Protein AF-A0A8E0S0Q8-F1 (afdb_monomer_lite)

Organism: NCBI:txid27845

InterPro domains:
  IPR013122 Polycystin cation channel, PKD1/PKD2 [PF08016] (197-332)
  IPR039031 Mucolipin [PTHR12127] (6-351)

Structure (mmCIF, N/CA/C/O backbone):
data_AF-A0A8E0S0Q8-F1
#
_entry.id   AF-A0A8E0S0Q8-F1
#
loop_
_atom_site.group_PDB
_atom_site.id
_atom_site.type_symbol
_atom_site.label_atom_id
_atom_site.label_alt_id
_atom_site.label_comp_id
_atom_site.label_asym_id
_atom_site.label_entity_id
_atom_site.label_seq_id
_atom_site.pdbx_PDB_ins_code
_atom_site.Cartn_x
_atom_site.Cartn_y
_atom_site.Cartn_z
_atom_site.occupancy
_atom_site.B_iso_or_equiv
_atom_site.auth_seq_id
_atom_site.auth_comp_id
_atom_site.auth_asym_id
_atom_site.auth_atom_id
_atom_site.pdbx_PDB_model_num
ATOM 1 N N . MET A 1 1 ? -55.741 -21.225 34.760 1.00 37.41 1 MET A N 1
ATOM 2 C CA . MET A 1 1 ? -55.574 -20.934 33.321 1.00 37.41 1 MET A CA 1
ATOM 3 C C . MET A 1 1 ? -55.221 -19.460 33.178 1.00 37.41 1 MET A C 1
ATOM 5 O O . MET A 1 1 ? -56.104 -18.636 33.014 1.00 37.41 1 MET A O 1
ATOM 9 N N . THR A 1 2 ? -53.952 -19.100 33.362 1.00 39.22 2 THR A N 1
ATOM 10 C CA . THR A 1 2 ? -53.468 -17.725 33.182 1.00 39.22 2 THR A CA 1
ATOM 11 C C . THR A 1 2 ? -52.839 -17.631 31.799 1.00 39.22 2 THR A C 1
ATOM 13 O O . THR A 1 2 ? -51.773 -18.195 31.550 1.00 39.22 2 THR A O 1
ATOM 16 N N . GLY A 1 3 ? -53.561 -16.993 30.876 1.00 48.19 3 GLY A N 1
ATOM 17 C CA . GLY A 1 3 ? -53.094 -16.715 29.524 1.00 48.19 3 GLY A CA 1
ATOM 18 C C . GLY A 1 3 ? -51.842 -15.847 29.573 1.00 48.19 3 GLY A C 1
ATOM 19 O O . GLY A 1 3 ? -51.886 -14.706 30.022 1.00 48.19 3 GLY A O 1
ATOM 20 N N . ARG A 1 4 ? -50.707 -16.411 29.153 1.00 45.53 4 ARG A N 1
ATOM 21 C CA . ARG A 1 4 ? -49.535 -15.625 28.769 1.00 45.53 4 ARG A CA 1
ATOM 22 C C . ARG A 1 4 ? -49.800 -15.105 27.367 1.00 45.53 4 ARG A C 1
ATOM 24 O O . ARG A 1 4 ? -49.575 -15.827 26.395 1.00 45.53 4 ARG A O 1
ATOM 31 N N . ASP A 1 5 ? -50.276 -13.870 27.285 1.00 49.22 5 ASP A N 1
ATOM 32 C CA . ASP A 1 5 ? -50.300 -13.132 26.031 1.00 49.22 5 ASP A CA 1
ATOM 33 C C . ASP A 1 5 ? -48.881 -13.096 25.464 1.00 49.22 5 ASP A C 1
ATOM 35 O O . ASP A 1 5 ? -47.908 -12.657 26.083 1.00 49.22 5 ASP A O 1
ATOM 39 N N . THR A 1 6 ? -48.757 -13.702 24.295 1.00 54.28 6 THR A N 1
ATOM 40 C CA . THR A 1 6 ? -47.506 -13.966 23.604 1.00 54.28 6 THR A CA 1
ATOM 41 C C . THR A 1 6 ? -47.128 -12.687 22.865 1.00 54.28 6 THR A C 1
ATOM 43 O O . THR A 1 6 ? -47.624 -12.413 21.777 1.00 54.28 6 THR A O 1
ATOM 46 N N . TYR A 1 7 ? -46.275 -11.853 23.466 1.00 60.34 7 TYR A N 1
ATOM 47 C CA . TYR A 1 7 ? -45.743 -10.656 22.806 1.00 60.34 7 TYR A CA 1
ATOM 48 C C . TYR A 1 7 ? -44.785 -11.065 21.670 1.00 60.34 7 TYR A C 1
ATOM 50 O O . TYR A 1 7 ? -43.570 -11.150 21.859 1.00 60.34 7 TYR A O 1
ATOM 58 N N . CYS A 1 8 ? -45.344 -11.346 20.492 1.00 64.38 8 CYS A N 1
ATOM 59 C CA . CYS A 1 8 ? -44.659 -11.889 19.313 1.00 64.38 8 CYS A CA 1
ATOM 60 C C . CYS A 1 8 ? -44.283 -10.822 18.266 1.00 64.38 8 CYS A C 1
ATOM 62 O O . CYS A 1 8 ? -44.292 -11.098 17.071 1.00 64.38 8 CYS A O 1
ATOM 64 N N . VAL A 1 9 ? -43.933 -9.597 18.671 1.00 66.62 9 VAL A N 1
ATOM 65 C CA . VAL A 1 9 ? -43.341 -8.635 17.724 1.00 66.62 9 VAL A CA 1
ATOM 66 C C . VAL A 1 9 ? -41.827 -8.838 17.709 1.00 66.62 9 VAL A C 1
ATOM 68 O O . VAL A 1 9 ? -41.123 -8.421 18.630 1.00 66.62 9 VAL A O 1
ATOM 71 N N . LEU A 1 10 ? -41.346 -9.540 16.680 1.00 73.50 10 LEU A N 1
ATOM 72 C CA . LEU A 1 10 ? -39.919 -9.765 16.416 1.00 73.50 10 LEU A CA 1
ATOM 73 C C . LEU A 1 10 ? -39.289 -8.552 15.721 1.00 73.50 10 LEU A C 1
ATOM 75 O O . LEU A 1 10 ? -38.258 -8.048 16.162 1.00 73.50 10 LEU A O 1
ATOM 79 N N . TYR A 1 11 ? -39.944 -8.057 14.673 1.00 83.00 11 TYR A N 1
ATOM 80 C CA . TYR A 1 11 ? -39.546 -6.858 13.951 1.00 83.00 11 TYR A CA 1
ATOM 81 C C . TYR A 1 11 ? -40.744 -6.234 13.227 1.00 83.00 11 TYR A C 1
ATOM 83 O O . TYR A 1 11 ? -41.759 -6.889 12.988 1.00 83.00 11 TYR A O 1
ATOM 91 N N . PHE A 1 12 ? -40.609 -4.970 12.849 1.00 87.12 12 PHE A N 1
ATOM 92 C CA . PHE A 1 12 ? -41.546 -4.229 12.016 1.00 87.12 12 PHE A CA 1
ATOM 93 C C . PHE A 1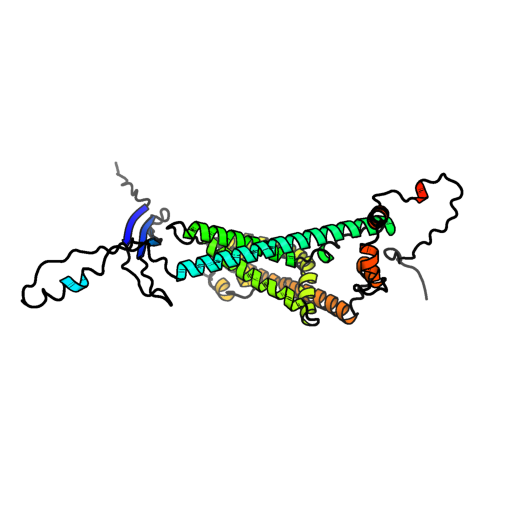 12 ? -40.771 -3.554 10.879 1.00 87.12 12 PHE A C 1
ATOM 95 O O . PHE A 1 12 ? -39.633 -3.119 11.067 1.00 87.12 12 PHE A O 1
ATOM 102 N N . GLN A 1 13 ? -41.345 -3.503 9.678 1.00 91.25 13 GLN A N 1
ATOM 103 C CA . GLN A 1 13 ? -40.721 -2.873 8.512 1.00 91.25 13 GLN A CA 1
ATOM 104 C C . GLN A 1 13 ? -41.733 -1.989 7.786 1.00 91.25 13 GLN A C 1
ATOM 106 O O . GLN A 1 13 ? -42.802 -2.461 7.411 1.00 91.25 13 GLN A O 1
ATOM 111 N N . ILE A 1 14 ? -41.368 -0.732 7.539 1.00 92.69 14 ILE A N 1
ATOM 112 C CA . ILE A 1 14 ? -42.093 0.170 6.638 1.00 92.69 14 ILE A CA 1
ATOM 113 C C . ILE A 1 14 ? -41.241 0.342 5.388 1.00 92.69 14 ILE A C 1
ATOM 115 O O . ILE A 1 14 ? -40.080 0.735 5.488 1.00 92.69 14 ILE A O 1
ATOM 119 N N . ARG A 1 15 ? -41.817 0.064 4.217 1.00 93.38 15 ARG A N 1
ATOM 120 C CA . ARG A 1 15 ? -41.186 0.308 2.915 1.00 93.38 15 ARG A CA 1
ATOM 121 C C . ARG A 1 15 ? -41.972 1.372 2.171 1.00 93.38 15 ARG A C 1
ATOM 123 O O . ARG A 1 15 ? -43.176 1.216 1.979 1.00 93.38 15 ARG A O 1
ATOM 130 N N . LEU A 1 16 ? -41.295 2.432 1.758 1.00 93.38 16 LEU A N 1
ATOM 131 C CA . LEU A 1 16 ? -41.878 3.532 0.998 1.00 93.38 16 LEU A CA 1
ATOM 132 C C . LEU A 1 16 ? -40.914 3.971 -0.103 1.00 93.38 16 LEU A C 1
ATOM 134 O O . LEU A 1 16 ? -39.704 3.999 0.096 1.00 93.38 16 LEU A O 1
ATOM 138 N N . VAL A 1 17 ? -41.456 4.279 -1.279 1.00 91.00 17 VAL A N 1
ATOM 139 C CA . VAL A 1 17 ? -40.676 4.723 -2.440 1.00 91.00 17 VAL A CA 1
ATOM 140 C C . VAL A 1 17 ? -40.942 6.206 -2.645 1.00 91.00 17 VAL A C 1
ATOM 142 O O . VAL A 1 17 ? -42.093 6.607 -2.811 1.00 91.00 17 VAL A O 1
ATOM 145 N N . LEU A 1 18 ? -39.886 7.014 -2.627 1.00 89.44 18 LEU A N 1
ATOM 146 C CA . LEU A 1 18 ? -39.949 8.453 -2.876 1.00 89.44 18 LEU A CA 1
ATOM 147 C C . LEU A 1 18 ? -39.237 8.763 -4.191 1.00 89.44 18 LEU A C 1
ATOM 149 O O . LEU A 1 18 ? -38.153 8.245 -4.451 1.00 89.44 18 LEU A O 1
ATOM 153 N N . LEU A 1 19 ? -39.833 9.621 -5.013 1.00 86.69 19 LEU A N 1
ATOM 154 C CA . LEU A 1 19 ? -39.203 10.146 -6.221 1.00 86.69 19 LEU A CA 1
ATOM 155 C C . LEU A 1 19 ? -38.847 11.615 -5.988 1.00 86.69 19 LEU A C 1
ATOM 157 O O . LEU A 1 19 ? -39.687 12.377 -5.506 1.00 86.69 19 LEU A O 1
ATOM 161 N N . SER A 1 20 ? -37.618 12.010 -6.309 1.00 84.50 20 SER A N 1
ATOM 162 C CA . SER A 1 20 ? -37.206 13.409 -6.237 1.00 84.50 20 SER A CA 1
ATOM 163 C C . SER A 1 20 ? -37.823 14.215 -7.377 1.00 84.50 20 SER A C 1
ATOM 165 O O . SER A 1 20 ? -38.097 13.691 -8.460 1.00 84.50 20 SER A O 1
ATOM 167 N N . SER A 1 21 ? -37.983 15.520 -7.159 1.00 81.06 21 SER A N 1
ATOM 168 C CA . SER A 1 21 ? -38.141 16.467 -8.261 1.00 81.06 21 SER A CA 1
ATOM 169 C C . SER A 1 21 ? -36.873 16.503 -9.121 1.00 81.06 21 SER A C 1
ATOM 171 O O . SER A 1 21 ? -35.816 16.027 -8.699 1.00 81.06 21 SER A O 1
ATOM 173 N N . VAL A 1 22 ? -36.983 17.086 -10.319 1.00 77.12 22 VAL A N 1
ATOM 174 C CA . VAL A 1 22 ? -35.825 17.354 -11.180 1.00 77.12 22 VAL A CA 1
ATOM 175 C C . VAL A 1 22 ? -34.849 18.243 -10.413 1.00 77.12 22 VAL A C 1
ATOM 177 O O . VAL A 1 22 ? -35.221 19.340 -9.992 1.00 77.12 22 VAL A O 1
ATOM 180 N N . VAL A 1 23 ? -33.626 17.761 -10.215 1.00 71.75 23 VAL A N 1
ATOM 181 C CA . VAL A 1 23 ? -32.531 18.543 -9.636 1.00 71.75 23 VAL A CA 1
ATOM 182 C C . VAL A 1 23 ? -31.672 19.026 -10.798 1.00 71.75 23 VAL A C 1
ATOM 184 O O . VAL A 1 23 ? -31.139 18.205 -11.537 1.00 71.75 23 VAL A O 1
ATOM 187 N N . THR A 1 24 ? -31.591 20.343 -11.001 1.00 59.69 24 THR A N 1
ATOM 188 C CA . THR A 1 24 ? -30.824 20.951 -12.104 1.00 59.69 24 THR A CA 1
ATOM 189 C C . THR A 1 24 ? -29.445 21.452 -11.690 1.00 59.69 24 THR A C 1
ATOM 191 O O . THR A 1 24 ? -28.649 21.747 -12.566 1.00 59.69 24 THR A O 1
ATOM 194 N N . ASP A 1 25 ? -29.142 21.520 -10.390 1.00 55.81 25 ASP A N 1
ATOM 195 C CA . ASP A 1 25 ? -27.961 22.228 -9.871 1.00 55.81 25 ASP A CA 1
ATOM 196 C C . ASP A 1 25 ? -26.986 21.281 -9.148 1.00 55.81 25 ASP A C 1
ATOM 198 O O . ASP A 1 25 ? -26.562 21.526 -8.017 1.00 55.81 25 ASP A O 1
ATOM 202 N N . LEU A 1 26 ? -26.639 20.159 -9.780 1.00 55.84 26 LEU A N 1
ATOM 203 C CA . LEU A 1 26 ? -25.566 19.285 -9.300 1.00 55.84 26 LEU A CA 1
ATOM 204 C C . LEU A 1 26 ? -24.248 19.692 -9.979 1.00 55.84 26 LEU A C 1
ATOM 206 O O . LEU A 1 26 ? -23.910 19.225 -11.061 1.00 55.84 26 LEU A O 1
ATOM 210 N N . GLU A 1 27 ? -23.505 20.574 -9.305 1.00 58.62 27 GLU A N 1
ATOM 211 C CA . GLU A 1 27 ? -22.161 21.053 -9.678 1.00 58.62 27 GLU A CA 1
ATOM 212 C C . GLU A 1 27 ? -22.093 21.885 -10.982 1.00 58.62 27 GLU A C 1
ATOM 214 O O . GLU A 1 27 ? -23.057 22.533 -11.375 1.00 58.62 27 GLU A O 1
ATOM 219 N N . TRP A 1 28 ? -20.906 21.972 -11.601 1.00 50.09 28 TRP A N 1
ATOM 220 C CA . TRP A 1 28 ? -20.516 22.956 -12.627 1.00 50.09 28 TRP A CA 1
ATOM 221 C C . TRP A 1 28 ? -21.353 22.943 -13.927 1.00 50.09 28 TRP A C 1
ATOM 223 O O . TRP A 1 28 ? -21.118 23.789 -14.790 1.00 50.09 28 TRP A O 1
ATOM 233 N N . PHE A 1 29 ? -22.319 22.029 -14.092 1.00 50.72 29 PHE A N 1
ATOM 234 C CA . PHE A 1 29 ? -23.191 21.957 -15.269 1.00 50.72 29 PHE A CA 1
ATOM 235 C C . PHE A 1 29 ? -24.628 21.554 -14.915 1.00 50.72 29 PHE A C 1
ATOM 237 O O . PHE A 1 29 ? -24.856 20.618 -14.156 1.00 50.72 29 PHE A O 1
ATOM 244 N N . ALA A 1 30 ? -25.594 22.233 -15.540 1.00 54.91 30 ALA A N 1
ATOM 245 C CA . ALA A 1 30 ? -27.018 22.052 -15.290 1.00 54.91 30 ALA A CA 1
ATOM 246 C C . ALA A 1 30 ? -27.608 20.853 -16.057 1.00 54.91 30 ALA A C 1
ATOM 248 O O . ALA A 1 30 ? -28.224 21.016 -17.114 1.00 54.91 30 ALA A O 1
ATOM 249 N N . GLU A 1 31 ? -27.400 19.635 -15.553 1.00 58.00 31 GLU A N 1
ATOM 250 C CA . GLU A 1 31 ? -28.057 18.425 -16.068 1.00 58.00 31 GLU A CA 1
ATOM 251 C C . GLU A 1 31 ? -29.247 18.032 -15.175 1.00 58.00 31 GLU A C 1
ATOM 253 O O . GLU A 1 31 ? -29.082 17.940 -13.961 1.00 58.00 31 GLU A O 1
ATOM 258 N N . PRO A 1 32 ? -30.449 17.780 -15.740 1.00 59.34 32 PRO A N 1
ATOM 259 C CA . PRO A 1 32 ? -31.595 17.336 -14.957 1.00 59.34 32 PRO A CA 1
ATOM 260 C C . PRO A 1 32 ? -31.416 15.875 -14.522 1.00 59.34 32 PRO A C 1
ATOM 262 O O . PRO A 1 32 ? -31.544 14.957 -15.338 1.00 59.34 32 PRO A O 1
ATOM 265 N N . GLU A 1 33 ? -31.171 15.655 -13.232 1.00 71.12 33 GLU A N 1
ATOM 266 C CA . GLU A 1 33 ? -31.149 14.322 -12.621 1.00 71.12 33 GLU A CA 1
ATOM 267 C C . GLU A 1 33 ? -32.386 14.107 -11.731 1.00 71.12 33 GLU A C 1
ATOM 269 O O . GLU A 1 33 ? -32.850 15.012 -11.031 1.00 71.12 33 GLU A O 1
ATOM 274 N N . CYS A 1 34 ? -32.940 12.892 -11.775 1.00 79.38 34 CYS A N 1
ATOM 275 C CA . CYS A 1 34 ? -34.030 12.451 -10.910 1.00 79.38 34 CYS A CA 1
ATOM 276 C C . CYS A 1 34 ? -33.558 11.250 -10.088 1.00 79.38 34 CYS A C 1
ATOM 278 O O . CYS A 1 34 ? -32.890 10.354 -10.605 1.00 79.38 34 CYS A O 1
ATOM 280 N N . PHE A 1 35 ? -33.940 11.200 -8.815 1.00 83.50 35 PHE A N 1
ATOM 281 C CA . PHE A 1 35 ? -33.576 10.125 -7.901 1.00 83.50 35 PHE A CA 1
ATOM 282 C C . PHE A 1 35 ? -34.814 9.388 -7.412 1.00 83.50 35 PHE A C 1
ATOM 284 O O . PHE A 1 35 ? -35.827 9.991 -7.059 1.00 83.50 35 PHE A O 1
ATOM 291 N N . ARG A 1 36 ? -34.715 8.065 -7.342 1.00 86.19 36 ARG A N 1
ATOM 292 C CA . ARG A 1 36 ? -35.666 7.203 -6.649 1.00 86.19 36 ARG A CA 1
ATOM 293 C C . ARG A 1 36 ? -35.024 6.719 -5.355 1.00 86.19 36 ARG A C 1
ATOM 295 O O . ARG A 1 36 ? -33.982 6.069 -5.398 1.00 86.19 36 ARG A O 1
ATOM 302 N N . PHE A 1 37 ? -35.659 7.009 -4.229 1.00 89.62 37 PHE A N 1
ATOM 303 C CA . PHE A 1 37 ? -35.270 6.539 -2.905 1.00 89.62 37 PHE A CA 1
ATOM 304 C C . PHE A 1 37 ? -36.191 5.401 -2.482 1.00 89.62 37 PHE A C 1
ATOM 306 O O . PHE A 1 37 ? -37.401 5.596 -2.354 1.00 89.62 37 PHE A O 1
ATOM 313 N N . ASP A 1 38 ? -35.625 4.227 -2.229 1.00 89.69 38 ASP A N 1
ATOM 314 C CA . ASP A 1 38 ? -36.357 3.111 -1.634 1.00 89.69 38 ASP A CA 1
ATOM 315 C C . ASP A 1 38 ? -36.103 3.142 -0.120 1.00 89.69 38 ASP A C 1
ATOM 317 O O . ASP A 1 38 ? -35.114 2.611 0.377 1.00 89.69 38 ASP A O 1
ATOM 321 N N . VAL A 1 39 ? -36.964 3.829 0.629 1.00 92.75 39 VAL A N 1
ATOM 322 C CA . VAL A 1 39 ? -36.816 4.005 2.077 1.00 92.75 39 VAL A CA 1
ATOM 323 C C . VAL A 1 39 ? -37.366 2.783 2.810 1.00 92.75 39 VAL A C 1
ATOM 325 O O . VAL A 1 39 ? -38.530 2.407 2.655 1.00 92.75 39 VAL A O 1
ATOM 328 N N . LEU A 1 40 ? -36.531 2.189 3.655 1.00 93.44 40 LEU A N 1
ATOM 329 C CA . LEU A 1 40 ? -36.855 1.093 4.555 1.00 93.44 40 LEU A CA 1
ATOM 330 C C . LEU A 1 40 ? -36.611 1.546 5.999 1.00 93.44 40 LEU A C 1
ATOM 332 O O . LEU A 1 40 ? -35.468 1.746 6.416 1.00 93.44 40 LEU A O 1
ATOM 336 N N . ILE A 1 41 ? -37.693 1.672 6.766 1.00 92.75 41 ILE A N 1
ATOM 337 C CA . ILE A 1 41 ? -37.652 1.867 8.218 1.00 92.75 41 ILE A CA 1
ATOM 338 C C . ILE A 1 41 ? -37.800 0.490 8.851 1.00 92.75 41 ILE A C 1
ATOM 340 O O . ILE A 1 41 ? -38.863 -0.128 8.758 1.00 92.75 41 ILE A O 1
ATOM 344 N N . HIS A 1 42 ? -36.738 -0.004 9.471 1.00 92.19 42 HIS A N 1
ATOM 345 C CA . HIS A 1 42 ? -36.717 -1.282 10.158 1.00 92.19 42 HIS A CA 1
ATOM 346 C C . HIS A 1 42 ? -36.691 -1.053 11.664 1.00 92.19 42 HIS A C 1
ATOM 348 O O . HIS A 1 42 ? -35.859 -0.318 12.184 1.00 92.19 42 HIS A O 1
ATOM 354 N N . MET A 1 43 ? -37.626 -1.671 12.373 1.00 90.00 43 MET A N 1
ATOM 355 C CA . MET A 1 43 ? -37.670 -1.643 13.824 1.00 90.00 43 MET A CA 1
ATOM 356 C C . MET A 1 43 ? -37.506 -3.064 14.341 1.00 90.00 43 MET A C 1
ATOM 358 O O . MET A 1 43 ? -38.372 -3.905 14.113 1.00 90.00 43 MET A O 1
ATOM 362 N N . GLU A 1 44 ? -36.397 -3.341 15.012 1.00 88.00 44 GLU A N 1
ATOM 363 C CA . GLU A 1 44 ? -36.053 -4.672 15.508 1.00 88.00 44 GLU A CA 1
ATOM 364 C C . GLU A 1 44 ? -35.955 -4.661 17.033 1.00 88.00 44 GLU A C 1
ATOM 366 O O . GLU A 1 44 ? -35.436 -3.723 17.647 1.00 88.00 44 GLU A O 1
ATOM 371 N N . ARG A 1 45 ? -36.458 -5.716 17.674 1.00 83.00 45 ARG A N 1
ATOM 372 C CA . ARG A 1 45 ? -36.339 -5.875 19.122 1.00 83.00 45 ARG A CA 1
ATOM 373 C C . ARG A 1 45 ? -34.952 -6.419 19.486 1.00 83.00 45 ARG A C 1
ATOM 375 O O . ARG A 1 45 ? -34.632 -7.572 19.203 1.00 83.00 45 ARG A O 1
ATOM 382 N N . LEU A 1 46 ? -34.142 -5.624 20.190 1.00 77.75 46 LEU A N 1
ATOM 383 C CA . LEU A 1 46 ? -32.801 -6.017 20.640 1.00 77.75 46 LEU A CA 1
ATOM 384 C C . LEU A 1 46 ? -32.888 -6.979 21.837 1.00 77.75 46 LEU A C 1
ATOM 386 O O . LEU A 1 46 ? -32.884 -6.557 22.996 1.00 77.75 46 LEU A O 1
ATOM 390 N N . LYS A 1 47 ? -32.927 -8.293 21.579 1.00 75.12 47 LYS A N 1
ATOM 391 C CA . LYS A 1 47 ? -33.046 -9.343 22.619 1.00 75.12 47 LYS A CA 1
ATOM 392 C C . LYS A 1 47 ? -34.313 -9.161 23.493 1.00 75.12 47 LYS A C 1
ATOM 394 O O . LYS A 1 47 ? -35.175 -8.327 23.234 1.00 75.12 47 LYS A O 1
ATOM 399 N N . GLN A 1 48 ? -34.447 -9.923 24.581 1.00 69.06 48 GLN A N 1
ATOM 400 C CA . GLN A 1 48 ? -35.538 -9.760 25.563 1.00 69.06 48 GLN A CA 1
ATOM 401 C C . GLN A 1 48 ? -35.399 -8.497 26.450 1.00 69.06 48 GLN A C 1
ATOM 403 O O . GLN A 1 48 ? -36.038 -8.410 27.491 1.00 69.06 48 GLN A O 1
ATOM 408 N N . SER A 1 49 ? -34.591 -7.505 26.055 1.00 74.50 49 SER A N 1
ATOM 409 C CA . SER A 1 49 ? -34.261 -6.331 26.884 1.00 74.50 49 SER A CA 1
ATOM 410 C C . SER A 1 49 ? -35.375 -5.279 26.983 1.00 74.50 49 SER A C 1
ATOM 412 O O . SER A 1 49 ? -35.285 -4.369 27.797 1.00 74.50 49 SER A O 1
ATOM 414 N N . GLY A 1 50 ? -36.406 -5.375 26.135 1.00 79.69 50 GLY A N 1
ATOM 415 C CA . GLY A 1 50 ? -37.447 -4.349 26.012 1.00 79.69 50 GLY A CA 1
ATOM 416 C C . GLY A 1 50 ? -37.038 -3.135 25.167 1.00 79.69 50 GLY A C 1
ATOM 417 O O . GLY A 1 50 ? -37.870 -2.267 24.932 1.00 79.69 50 GLY A O 1
ATOM 418 N N . LEU A 1 51 ? -35.798 -3.089 24.663 1.00 83.44 51 LEU A N 1
ATOM 419 C CA . LEU A 1 51 ? -35.313 -2.044 23.757 1.00 83.44 51 LEU A CA 1
ATOM 420 C C . LEU A 1 51 ? -35.669 -2.366 22.296 1.00 83.44 51 LEU A C 1
ATOM 422 O O . LEU A 1 51 ? -35.447 -3.483 21.819 1.00 83.44 51 LEU A O 1
ATOM 426 N N . MET A 1 52 ? -36.183 -1.367 21.576 1.00 86.31 52 MET A N 1
ATOM 427 C CA . MET A 1 52 ? -36.495 -1.435 20.145 1.00 86.31 52 MET A CA 1
ATOM 428 C C . MET A 1 52 ? -35.513 -0.546 19.378 1.00 86.31 52 MET A C 1
ATOM 430 O O . MET A 1 52 ? -35.490 0.667 19.579 1.00 86.31 52 MET A O 1
ATOM 434 N N . ALA A 1 53 ? -34.680 -1.145 18.528 1.00 88.38 53 ALA A N 1
ATOM 435 C CA . ALA A 1 53 ? -33.795 -0.412 17.631 1.00 88.38 53 ALA A CA 1
ATOM 436 C C . ALA A 1 53 ? -34.570 0.003 16.385 1.00 88.38 53 ALA A C 1
ATOM 438 O O . ALA A 1 53 ? -35.130 -0.850 15.703 1.00 88.38 53 ALA A O 1
ATOM 439 N N . ILE A 1 54 ? -34.584 1.300 16.086 1.00 91.94 54 ILE A N 1
ATOM 440 C CA . ILE A 1 54 ? -35.208 1.859 14.885 1.00 91.94 54 ILE A CA 1
ATOM 441 C C . ILE A 1 54 ? -34.083 2.297 13.950 1.00 91.94 54 ILE A C 1
ATOM 443 O O . ILE A 1 54 ? -33.309 3.191 14.290 1.00 91.94 54 ILE A O 1
ATOM 447 N N . THR A 1 55 ? -33.979 1.666 12.784 1.00 92.69 55 THR A N 1
ATOM 448 C CA . THR A 1 55 ? -33.009 1.999 11.738 1.00 92.69 55 THR A CA 1
ATOM 449 C C . THR A 1 55 ? -33.738 2.451 10.476 1.00 92.69 55 THR A C 1
ATOM 451 O O . THR A 1 55 ? -34.717 1.844 10.045 1.00 92.69 55 THR A O 1
ATOM 454 N N . LEU A 1 56 ? -33.276 3.550 9.878 1.00 94.44 56 LEU A N 1
ATOM 455 C CA . LEU A 1 56 ? -33.773 4.048 8.598 1.00 94.44 56 LEU A CA 1
ATOM 456 C C . LEU A 1 56 ? -32.671 3.871 7.560 1.00 94.44 56 LEU A C 1
ATOM 458 O O . LEU A 1 56 ? -31.565 4.378 7.727 1.00 94.44 56 LEU A O 1
ATOM 462 N N . THR A 1 57 ? -32.985 3.153 6.487 1.00 92.31 57 THR A N 1
ATOM 463 C CA . THR A 1 57 ? -32.102 2.970 5.332 1.00 92.31 57 THR A CA 1
ATOM 464 C C . THR A 1 57 ? -32.789 3.527 4.093 1.00 92.31 57 THR A C 1
ATOM 466 O O . THR A 1 57 ? -33.968 3.267 3.871 1.00 92.31 57 THR A O 1
ATOM 469 N N . SER A 1 58 ? -32.085 4.334 3.303 1.00 90.06 58 SER A N 1
ATOM 470 C CA . SER A 1 58 ? -32.642 5.018 2.128 1.00 90.06 58 SER A CA 1
ATOM 471 C C . SER A 1 58 ? -31.695 4.932 0.925 1.00 90.06 58 SER A C 1
ATOM 473 O O . SER A 1 58 ? -31.141 5.946 0.492 1.00 90.06 58 SER A O 1
ATOM 475 N N . PRO A 1 59 ? -31.457 3.727 0.369 1.00 86.19 59 PRO A N 1
ATOM 476 C CA . PRO A 1 59 ? -30.745 3.597 -0.895 1.00 86.19 59 PRO A CA 1
ATOM 477 C C . PRO A 1 59 ? -31.422 4.433 -1.987 1.00 86.19 59 PRO A C 1
ATOM 479 O O . PRO A 1 59 ? -32.645 4.426 -2.132 1.00 86.19 59 PRO A O 1
ATOM 482 N N . TYR A 1 60 ? -30.606 5.138 -2.766 1.00 83.56 60 TYR A N 1
ATOM 483 C CA . TYR A 1 60 ? -31.056 5.931 -3.901 1.00 83.56 60 TYR A CA 1
ATOM 484 C C . TYR A 1 60 ? -30.573 5.323 -5.218 1.00 83.56 60 TYR A C 1
ATOM 486 O O . TYR A 1 60 ? -29.528 4.667 -5.277 1.00 83.56 60 TYR A O 1
ATOM 494 N N . THR A 1 61 ? -31.336 5.548 -6.282 1.00 78.75 61 THR A N 1
ATOM 495 C CA . THR A 1 61 ? -30.987 5.188 -7.659 1.00 78.75 61 THR A CA 1
ATOM 496 C C . THR A 1 61 ? -31.269 6.376 -8.568 1.00 78.75 61 THR A C 1
ATOM 498 O O . THR A 1 61 ? -32.304 7.029 -8.436 1.00 78.75 61 THR A O 1
ATOM 501 N N . ALA A 1 62 ? -30.330 6.691 -9.459 1.00 74.00 62 ALA A N 1
ATOM 502 C CA . ALA A 1 62 ? -30.549 7.707 -10.479 1.00 74.00 62 ALA A CA 1
ATOM 503 C C . ALA A 1 62 ? -31.476 7.133 -11.561 1.00 74.00 62 ALA A C 1
ATOM 505 O O . ALA A 1 62 ? -31.280 6.009 -12.021 1.00 74.00 62 ALA A O 1
ATOM 506 N N . VAL A 1 63 ? -32.488 7.896 -11.958 1.00 74.38 63 VAL A N 1
ATOM 507 C CA . VAL A 1 63 ? -33.478 7.528 -12.977 1.00 74.38 63 VAL A CA 1
ATOM 508 C C . VAL A 1 63 ? -33.617 8.662 -13.984 1.00 74.38 63 VAL A C 1
ATOM 510 O O . VAL A 1 63 ? -33.448 9.835 -13.654 1.00 74.38 63 VAL A O 1
ATOM 513 N N . SER A 1 64 ? -33.935 8.323 -15.233 1.00 71.50 64 SER A N 1
ATOM 514 C CA . SER A 1 64 ? -34.231 9.333 -16.244 1.00 71.50 64 SER A CA 1
ATOM 515 C C . SER A 1 64 ? -35.514 10.082 -15.881 1.00 71.50 64 SER A C 1
ATOM 517 O O . SER A 1 64 ? -36.546 9.485 -15.569 1.00 71.50 64 SER A O 1
ATOM 519 N N . CYS A 1 65 ? -35.460 11.412 -15.927 1.00 72.56 65 CYS A N 1
ATOM 520 C CA . CYS A 1 65 ? -36.632 12.238 -15.684 1.00 72.56 65 CYS A CA 1
ATOM 521 C C . CYS A 1 65 ? -37.628 12.076 -16.841 1.00 72.56 65 CYS A C 1
ATOM 523 O O . CYS A 1 65 ? -37.404 12.573 -17.946 1.00 72.56 65 CYS A O 1
ATOM 525 N N . THR A 1 66 ? -38.762 11.418 -16.606 1.00 64.44 66 THR A N 1
ATOM 526 C CA . THR A 1 66 ? -39.902 11.523 -17.521 1.00 64.44 66 THR A CA 1
ATOM 527 C C . THR A 1 66 ? -40.552 12.885 -17.313 1.00 64.44 66 THR A C 1
ATOM 529 O O . THR A 1 66 ? -41.315 13.071 -16.363 1.00 64.44 66 THR A O 1
ATOM 532 N N . ILE A 1 67 ? -40.263 13.848 -18.190 1.00 56.00 67 ILE A N 1
ATOM 533 C CA . ILE A 1 67 ? -41.031 15.094 -18.250 1.00 56.00 67 ILE A CA 1
ATOM 534 C C . ILE A 1 67 ? -42.440 14.711 -18.713 1.00 56.00 67 ILE A C 1
ATOM 536 O O . ILE A 1 67 ? -42.685 14.502 -19.901 1.00 56.00 67 ILE A O 1
ATOM 540 N N . ARG A 1 68 ? -43.385 14.577 -17.778 1.00 42.56 68 ARG A N 1
ATOM 541 C CA . ARG A 1 68 ? -44.806 14.523 -18.126 1.00 42.56 68 ARG A CA 1
ATOM 542 C C . ARG A 1 68 ? -45.171 15.902 -18.671 1.00 42.56 68 ARG A C 1
ATOM 544 O O . ARG A 1 68 ? -45.342 16.839 -17.899 1.00 42.56 68 ARG A O 1
ATOM 551 N N . GLN A 1 69 ? -45.281 16.031 -19.993 1.00 38.62 69 GLN A N 1
ATOM 552 C CA . GLN A 1 69 ? -46.043 17.124 -20.589 1.00 38.62 69 GLN A CA 1
ATOM 553 C C . GLN A 1 69 ? -47.486 16.959 -20.108 1.00 38.62 69 GLN A C 1
ATOM 555 O O . GLN A 1 69 ? -48.208 16.076 -20.568 1.00 38.62 69 GLN A O 1
ATOM 560 N N . THR A 1 70 ? -47.898 17.744 -19.121 1.00 32.62 70 THR A N 1
ATOM 561 C CA . THR A 1 70 ? -49.314 17.876 -18.800 1.00 32.62 70 THR A CA 1
ATOM 562 C C . THR A 1 70 ? -49.973 18.656 -19.941 1.00 32.62 70 THR A C 1
ATOM 564 O O . THR A 1 70 ? -49.520 19.756 -20.265 1.00 32.62 70 THR A O 1
ATOM 567 N N . PRO A 1 71 ? -51.037 18.140 -20.582 1.00 36.09 71 PRO A N 1
ATOM 568 C CA . PRO A 1 71 ? -51.848 18.951 -21.471 1.00 36.09 71 PRO A CA 1
ATOM 569 C C . PRO A 1 71 ? -52.746 19.814 -20.582 1.00 36.09 71 PRO A C 1
ATOM 571 O O . PRO A 1 71 ? -53.869 19.432 -20.267 1.00 36.09 71 PRO A O 1
ATOM 574 N N . TYR A 1 72 ? -52.240 20.951 -20.103 1.00 33.06 72 TYR A N 1
ATOM 575 C CA . TYR A 1 72 ? -53.090 21.943 -19.450 1.00 33.06 72 TYR A CA 1
ATOM 576 C C . TYR A 1 72 ? -53.565 22.943 -20.506 1.00 33.06 72 TYR A C 1
ATOM 578 O O . TYR A 1 72 ? -52.906 23.939 -20.796 1.00 33.06 72 TYR A O 1
ATOM 586 N N . SER A 1 73 ? -54.704 22.639 -21.127 1.00 35.66 73 SER A N 1
ATOM 587 C CA . SER A 1 73 ? -55.467 23.587 -21.939 1.00 35.66 73 SER A CA 1
ATOM 588 C C . SER A 1 73 ? -56.930 23.582 -21.495 1.00 35.66 73 SER A C 1
ATOM 590 O O . SER A 1 73 ? -57.698 22.741 -21.953 1.00 35.66 73 SER A O 1
ATOM 592 N N . ALA A 1 74 ? -57.256 24.497 -20.580 1.00 32.44 74 ALA A N 1
ATOM 593 C CA . ALA A 1 74 ? -58.565 25.084 -20.243 1.00 32.44 74 ALA A CA 1
ATOM 594 C C . ALA A 1 74 ? -58.340 25.811 -18.897 1.00 32.44 74 ALA A C 1
ATOM 596 O O . ALA A 1 74 ? -57.806 25.208 -17.975 1.00 32.44 74 ALA A O 1
ATOM 597 N N . ASP A 1 75 ? -58.573 27.098 -18.669 1.00 32.50 75 ASP A N 1
ATOM 598 C CA . ASP A 1 75 ? -59.370 28.115 -19.335 1.00 32.50 75 ASP A CA 1
ATOM 599 C C . ASP A 1 75 ? -58.773 29.488 -18.992 1.00 32.50 75 ASP A C 1
ATOM 601 O O . ASP A 1 75 ? -58.519 29.764 -17.822 1.00 32.50 75 ASP A O 1
ATOM 605 N N . LEU A 1 76 ? -58.605 30.367 -19.985 1.00 32.22 76 LEU A N 1
ATOM 606 C CA . LEU A 1 76 ? -58.928 31.788 -19.824 1.00 32.22 76 LEU A CA 1
ATOM 607 C C . LEU A 1 76 ? -59.064 32.434 -21.208 1.00 32.22 76 LEU A C 1
ATOM 609 O O . LEU A 1 76 ? -58.097 32.609 -21.950 1.00 32.22 76 LEU A O 1
ATOM 613 N N . GLN A 1 77 ? -60.305 32.749 -21.569 1.00 37.88 77 GLN A N 1
ATOM 614 C CA . GLN A 1 77 ? -60.648 33.582 -22.714 1.00 37.88 77 GLN A CA 1
ATOM 615 C C . GLN A 1 77 ? -60.062 34.986 -22.537 1.00 37.88 77 GLN A C 1
ATOM 617 O O . GLN A 1 77 ? -60.305 35.606 -21.510 1.00 37.88 77 GLN A O 1
ATOM 622 N N . SER A 1 78 ? -59.366 35.494 -23.561 1.00 28.55 78 SER A N 1
ATOM 623 C CA . SER A 1 78 ? -59.642 36.786 -24.223 1.00 28.55 78 SER A CA 1
ATOM 624 C C . SER A 1 78 ? -58.387 37.323 -24.924 1.00 28.55 78 SER A C 1
ATOM 626 O O . SER A 1 78 ? -57.453 37.743 -24.250 1.00 28.55 78 SER A O 1
ATOM 628 N N . ALA A 1 79 ? -58.374 37.327 -26.263 1.00 34.00 79 ALA A N 1
ATOM 629 C CA . ALA A 1 79 ? -57.837 38.405 -27.116 1.00 34.00 79 ALA A CA 1
ATOM 630 C C . ALA A 1 79 ? -57.701 37.931 -28.577 1.00 34.00 79 ALA A C 1
ATOM 632 O O . ALA A 1 79 ? -56.931 37.030 -28.910 1.00 34.00 79 ALA A O 1
ATOM 633 N N . SER A 1 80 ? -58.463 38.571 -29.462 1.00 38.91 80 SER A N 1
ATOM 634 C CA . SER A 1 80 ? -58.755 38.182 -30.844 1.00 38.91 80 SER A CA 1
ATOM 635 C C . SER A 1 80 ? -57.734 38.656 -31.896 1.00 38.91 80 SER A C 1
ATOM 637 O O . SER A 1 80 ? -58.139 39.170 -32.935 1.00 38.91 80 SER A O 1
ATOM 639 N N . TRP A 1 81 ? -56.421 38.520 -31.674 1.00 39.56 81 TRP A N 1
ATOM 640 C CA . TRP A 1 81 ? -55.440 39.053 -32.650 1.00 39.56 81 TRP A CA 1
ATOM 641 C C . TRP A 1 81 ? -54.131 38.265 -32.842 1.00 39.56 81 TRP A C 1
ATOM 643 O O . TRP A 1 81 ? -53.286 38.681 -33.626 1.00 39.56 81 TRP A O 1
ATOM 653 N N . ILE A 1 82 ? -53.956 37.088 -32.228 1.00 39.78 82 ILE A N 1
ATOM 654 C CA . ILE A 1 82 ? -52.684 36.326 -32.328 1.00 39.78 82 ILE A CA 1
ATOM 655 C C . ILE A 1 82 ? -52.758 35.132 -33.313 1.00 39.78 82 ILE A C 1
ATOM 657 O O . ILE A 1 82 ? -51.781 34.416 -33.540 1.00 39.78 82 ILE A O 1
ATOM 661 N N . HIS A 1 83 ? -53.883 34.932 -34.006 1.00 42.56 83 HIS A N 1
ATOM 662 C CA . HIS A 1 83 ? -54.075 33.745 -34.855 1.00 42.56 83 HIS A CA 1
ATOM 663 C C . HIS A 1 83 ? -53.261 33.720 -36.167 1.00 42.56 83 HIS A C 1
ATOM 665 O O . HIS A 1 83 ? -53.175 32.667 -36.797 1.00 42.56 83 HIS A O 1
ATOM 671 N N . GLN A 1 84 ? -52.608 34.823 -36.553 1.00 40.34 84 GLN A N 1
ATOM 672 C CA . GLN A 1 84 ? -51.806 34.906 -37.786 1.00 40.34 84 GLN A CA 1
ATOM 673 C C . GLN A 1 84 ? -50.292 34.734 -37.588 1.00 40.34 84 GLN A C 1
ATOM 675 O O . GLN A 1 84 ? -49.605 34.374 -38.538 1.00 40.34 84 GLN A O 1
ATOM 680 N N . ILE A 1 85 ? -49.764 34.879 -36.366 1.00 42.41 85 ILE A N 1
ATOM 681 C CA . ILE A 1 85 ? -48.326 34.665 -36.091 1.00 42.41 85 ILE A CA 1
ATOM 682 C C . ILE A 1 85 ? -48.041 33.205 -35.690 1.00 42.41 85 ILE A C 1
ATOM 684 O O . ILE A 1 85 ? -46.938 32.696 -35.886 1.00 42.41 85 ILE A O 1
ATOM 688 N N . ARG A 1 86 ? -49.055 32.468 -35.215 1.00 40.38 86 ARG A N 1
ATOM 689 C CA . ARG A 1 86 ? -48.897 31.075 -34.757 1.00 40.38 86 ARG A CA 1
ATOM 690 C C . ARG A 1 86 ? -48.742 30.055 -35.893 1.00 40.38 86 ARG A C 1
ATOM 692 O O . ARG A 1 86 ? -48.130 29.013 -35.689 1.00 40.38 86 ARG A O 1
ATOM 699 N N . GLN A 1 87 ? -49.253 30.353 -37.088 1.00 41.75 87 GLN A N 1
ATOM 700 C CA . GLN A 1 87 ? -49.174 29.453 -38.249 1.00 41.75 87 GLN A CA 1
ATOM 701 C C . GLN A 1 87 ? -47.792 29.470 -38.927 1.00 41.75 87 GLN A C 1
ATOM 703 O O . GLN A 1 87 ? -47.424 28.488 -39.562 1.00 41.75 87 GLN A O 1
ATOM 708 N N . LEU A 1 88 ? -46.989 30.527 -38.737 1.00 41.59 88 LEU A N 1
ATOM 709 C CA . LEU A 1 88 ? -45.644 30.621 -39.327 1.00 41.59 88 LEU A CA 1
ATOM 710 C C . LEU A 1 88 ? -44.561 29.926 -38.480 1.00 41.59 88 LEU A C 1
ATOM 712 O O . LEU A 1 88 ? -43.520 29.539 -38.999 1.00 41.59 88 LEU A O 1
ATOM 716 N N . TRP A 1 89 ? -44.818 29.723 -37.183 1.00 38.41 89 TRP A N 1
ATOM 717 C CA . TRP A 1 89 ? -43.894 29.043 -36.264 1.00 38.41 89 TRP A CA 1
ATOM 718 C C . TRP A 1 89 ? -44.110 27.523 -36.167 1.00 38.41 89 TRP A C 1
ATOM 720 O O . TRP A 1 89 ? -43.255 26.814 -35.643 1.00 38.41 89 TRP A O 1
ATOM 730 N N . LEU A 1 90 ? -45.218 26.996 -36.700 1.00 41.62 90 LEU A N 1
ATOM 731 C CA . LEU A 1 90 ? -45.544 25.563 -36.650 1.00 41.62 90 LEU A CA 1
ATOM 732 C C . LEU A 1 90 ? -45.077 24.768 -37.883 1.00 41.62 90 LEU A C 1
ATOM 734 O O . LEU A 1 90 ? -45.168 23.543 -37.886 1.00 41.62 90 LEU A O 1
ATOM 738 N N . THR A 1 91 ? -44.508 25.421 -38.901 1.00 35.25 91 THR A N 1
ATOM 739 C CA . THR A 1 91 ? -43.976 24.746 -40.102 1.00 35.25 91 THR A CA 1
ATOM 740 C C . THR A 1 91 ? -42.451 24.600 -40.131 1.00 35.25 91 THR A C 1
ATOM 742 O O . THR A 1 91 ? -41.938 23.957 -41.042 1.00 35.25 91 THR A O 1
ATOM 745 N N . SER A 1 92 ? -41.733 25.099 -39.114 1.00 36.81 92 SER A N 1
ATOM 746 C CA . SER A 1 92 ? -40.287 24.851 -38.915 1.00 36.81 92 SER A CA 1
ATOM 747 C C . SER A 1 92 ? -39.978 23.771 -37.867 1.00 36.81 92 SER A C 1
ATOM 749 O O . SER A 1 92 ? -38.821 23.518 -37.551 1.00 36.81 92 SER A O 1
ATOM 751 N N . GLY A 1 93 ? -41.005 23.103 -37.338 1.00 36.41 93 GLY A N 1
ATOM 752 C CA . GLY A 1 93 ? -40.882 21.984 -36.400 1.00 36.41 93 GLY A CA 1
ATOM 753 C C . GLY A 1 93 ? -41.124 20.627 -37.059 1.00 36.41 93 GLY A C 1
ATOM 754 O O . GLY A 1 93 ? -41.788 19.775 -36.475 1.00 36.41 93 GLY A O 1
ATOM 755 N N . LYS A 1 94 ? -40.665 20.416 -38.300 1.00 32.69 94 LYS A N 1
ATOM 756 C CA . LYS A 1 94 ? -40.697 19.082 -38.912 1.00 32.69 94 LYS A CA 1
ATOM 757 C C . LYS A 1 94 ? -39.579 18.232 -38.317 1.00 32.69 94 LYS A C 1
ATOM 759 O O . LYS A 1 94 ? -38.428 18.345 -38.712 1.00 32.69 94 LYS A O 1
ATOM 764 N N . ALA A 1 95 ? -39.984 17.403 -37.359 1.00 38.81 95 ALA A N 1
ATOM 765 C CA . ALA A 1 95 ? -39.517 16.039 -37.152 1.00 38.81 95 ALA A CA 1
ATOM 766 C C . ALA A 1 95 ? -38.037 15.782 -37.478 1.00 38.81 95 ALA A C 1
ATOM 768 O O . ALA A 1 95 ? -37.716 15.221 -38.520 1.00 38.81 95 ALA A O 1
ATOM 769 N N . ASN A 1 96 ? -37.165 16.073 -36.515 1.00 30.75 96 ASN A N 1
ATOM 770 C CA . ASN A 1 96 ? -36.006 15.223 -36.298 1.00 30.75 96 ASN A CA 1
ATOM 771 C C . ASN A 1 96 ? -36.243 14.455 -35.003 1.00 30.75 96 ASN A C 1
ATOM 773 O O . ASN A 1 96 ? -36.288 15.025 -33.916 1.00 30.75 96 ASN A O 1
ATOM 777 N N . VAL A 1 97 ? -36.502 13.163 -35.201 1.00 36.81 97 VAL A N 1
ATOM 778 C CA . VAL A 1 97 ? -36.167 12.028 -34.341 1.00 36.81 97 VAL A CA 1
ATOM 779 C C . VAL A 1 97 ? -35.514 12.448 -33.028 1.00 36.81 97 VAL A C 1
ATOM 781 O O . VAL A 1 97 ? -34.427 13.023 -33.019 1.00 36.81 97 VAL A O 1
ATOM 784 N N . SER A 1 98 ? -36.163 12.089 -31.924 1.00 36.16 98 SER A N 1
ATOM 785 C CA . SER A 1 98 ? -35.604 12.053 -30.578 1.00 36.16 98 SER A CA 1
ATOM 786 C C . SER A 1 98 ? -34.386 11.121 -30.523 1.00 36.16 98 SER A C 1
ATOM 788 O O . SER A 1 98 ? -34.442 10.025 -29.967 1.00 36.16 98 SER A O 1
ATOM 790 N N . HIS A 1 99 ? -33.266 11.548 -31.097 1.00 37.62 99 HIS A N 1
ATOM 791 C CA . HIS A 1 99 ? -31.972 11.195 -30.558 1.00 37.62 99 HIS A CA 1
ATOM 792 C C . HIS A 1 99 ? -31.938 11.871 -29.198 1.00 37.62 99 HIS A C 1
ATOM 794 O O . HIS A 1 99 ? -31.927 13.099 -29.111 1.00 37.62 99 HIS A O 1
ATOM 800 N N . ALA A 1 100 ? -32.020 11.059 -28.142 1.00 44.16 100 ALA A N 1
ATOM 801 C CA . ALA A 1 100 ? -31.652 11.473 -26.802 1.00 44.16 100 ALA A CA 1
ATOM 802 C C . ALA A 1 100 ? -30.433 12.389 -26.930 1.00 44.16 100 ALA A C 1
ATOM 804 O O . ALA A 1 100 ? -29.434 11.986 -27.526 1.00 44.16 100 ALA A O 1
ATOM 805 N N . THR A 1 101 ? -30.542 13.633 -26.471 1.00 47.94 101 THR A N 1
ATOM 806 C CA . THR A 1 101 ? -29.407 14.545 -26.377 1.00 47.94 101 THR A CA 1
ATOM 807 C C . THR A 1 101 ? -28.387 13.868 -25.472 1.00 47.94 101 THR A C 1
ATOM 809 O O . THR A 1 101 ? -28.477 13.957 -24.248 1.00 47.94 101 THR A O 1
ATOM 812 N N . ILE A 1 102 ? -27.471 13.100 -26.066 1.00 54.91 102 ILE A N 1
ATOM 813 C CA . ILE A 1 102 ? -26.318 12.552 -25.373 1.00 54.91 102 ILE A CA 1
ATOM 814 C C . ILE A 1 102 ? -25.583 13.788 -24.879 1.00 54.91 102 ILE A C 1
ATOM 816 O O . ILE A 1 102 ? -25.067 14.562 -25.684 1.00 54.91 102 ILE A O 1
ATOM 820 N N . SER A 1 103 ? -25.616 14.013 -23.565 1.00 67.88 103 SER A N 1
ATOM 821 C CA . SER A 1 103 ? -24.920 15.150 -22.983 1.00 67.88 103 SER A CA 1
ATOM 822 C C . SER A 1 103 ? -23.455 15.115 -23.420 1.00 67.88 103 SER A C 1
ATOM 824 O O . SER A 1 103 ? -22.805 14.064 -23.364 1.00 67.88 103 SER A O 1
ATOM 826 N N . THR A 1 104 ? -22.930 16.265 -23.839 1.00 72.00 104 THR A N 1
ATOM 827 C CA . THR A 1 104 ? -21.516 16.469 -24.184 1.00 72.00 104 THR A CA 1
ATOM 828 C C . THR A 1 104 ? -20.584 15.949 -23.085 1.00 72.00 104 THR A C 1
ATOM 830 O O . THR A 1 104 ? -19.527 15.401 -23.396 1.00 72.00 104 THR A O 1
ATOM 833 N N . ARG A 1 105 ? -21.013 16.005 -21.815 1.00 71.00 105 ARG A N 1
ATOM 834 C CA . ARG A 1 105 ? -20.328 15.410 -20.657 1.00 71.00 105 ARG A CA 1
ATOM 835 C C . ARG A 1 105 ? -20.171 13.896 -20.777 1.00 71.00 105 ARG A C 1
ATOM 837 O O . ARG A 1 105 ? -19.079 13.384 -20.561 1.00 71.00 105 ARG A O 1
ATOM 844 N N . ARG A 1 106 ? -21.235 13.167 -21.134 1.00 73.00 106 ARG A N 1
ATOM 845 C CA . ARG A 1 106 ? -21.191 11.698 -21.270 1.00 73.00 106 ARG A CA 1
ATOM 846 C C . ARG A 1 106 ? -20.248 11.284 -22.392 1.00 73.00 106 ARG A C 1
ATOM 848 O O . ARG A 1 106 ? -19.480 10.348 -22.216 1.00 73.00 106 ARG A O 1
ATOM 855 N N . ILE A 1 107 ? -20.260 12.019 -23.504 1.00 79.38 107 ILE A N 1
ATOM 856 C CA . ILE A 1 107 ? -19.321 11.795 -24.612 1.00 79.38 107 ILE A CA 1
ATOM 857 C C . ILE A 1 107 ? -17.887 12.054 -24.146 1.00 79.38 107 ILE A C 1
ATOM 859 O O . ILE A 1 107 ? -17.020 11.220 -24.383 1.00 79.38 107 ILE A O 1
ATOM 863 N N . LEU A 1 108 ? -17.638 13.162 -23.443 1.00 82.31 108 LEU A N 1
ATOM 864 C CA . LEU A 1 108 ? -16.309 13.499 -22.929 1.00 82.31 108 LEU A CA 1
ATOM 865 C C . LEU A 1 108 ? -15.783 12.442 -21.949 1.00 82.31 108 LEU A C 1
ATOM 867 O O . LEU A 1 108 ? -14.635 12.028 -22.077 1.00 82.31 108 LEU A O 1
ATOM 871 N N . VAL A 1 109 ? -16.617 11.970 -21.017 1.00 80.31 109 VAL A N 1
ATOM 872 C CA . VAL A 1 109 ? -16.254 10.909 -20.061 1.00 80.31 109 VAL A CA 1
ATOM 873 C C . VAL A 1 109 ? -15.935 9.606 -20.788 1.00 80.31 109 VAL A C 1
ATOM 875 O O . VAL A 1 109 ? -14.892 9.020 -20.528 1.00 80.31 109 VAL A O 1
ATOM 878 N N . ILE A 1 110 ? -16.763 9.190 -21.751 1.00 83.56 110 ILE A N 1
ATOM 879 C CA . ILE A 1 110 ? -16.508 7.975 -22.541 1.00 83.56 110 ILE A CA 1
ATOM 880 C C . ILE A 1 110 ? -15.196 8.101 -23.326 1.00 83.56 110 ILE A C 1
ATOM 882 O O . ILE A 1 110 ? -14.391 7.172 -23.331 1.00 83.56 110 ILE A O 1
ATOM 886 N N . VAL A 1 111 ? -14.949 9.245 -23.974 1.00 89.19 111 VAL A N 1
ATOM 887 C CA . VAL A 1 111 ? -13.707 9.483 -24.729 1.00 89.19 111 VAL A CA 1
ATOM 888 C C . VAL A 1 111 ? -12.488 9.446 -23.805 1.00 89.19 111 VAL A C 1
ATOM 890 O O . VAL A 1 111 ? -11.473 8.837 -24.153 1.00 89.19 111 VAL A O 1
ATOM 893 N N . LEU A 1 112 ? -12.581 10.058 -22.623 1.00 88.94 112 LEU A N 1
ATOM 894 C CA . LEU A 1 112 ? -11.512 10.048 -21.629 1.00 88.94 112 LEU A CA 1
ATOM 895 C C . LEU A 1 112 ? -11.260 8.632 -21.093 1.00 88.94 112 LEU A C 1
ATOM 897 O O . LEU A 1 112 ? -10.112 8.194 -21.096 1.00 88.94 112 LEU A O 1
ATOM 901 N N . ASP A 1 113 ? -12.304 7.888 -20.726 1.00 88.44 113 ASP A N 1
ATOM 902 C CA . ASP A 1 113 ? -12.195 6.515 -20.216 1.00 88.44 113 ASP A CA 1
ATOM 903 C C . ASP A 1 113 ? -11.591 5.563 -21.255 1.00 88.44 113 ASP A C 1
ATOM 905 O O . ASP A 1 113 ? -10.714 4.761 -20.925 1.00 88.44 113 ASP A O 1
ATOM 909 N N . VAL A 1 114 ? -11.999 5.678 -22.525 1.00 90.81 114 VAL A N 1
ATOM 910 C CA . VAL A 1 114 ? -11.408 4.904 -23.629 1.00 90.81 114 VAL A CA 1
ATOM 911 C C . VAL A 1 114 ? -9.936 5.271 -23.819 1.00 90.81 114 VAL A C 1
ATOM 913 O O . VAL A 1 114 ? -9.099 4.383 -23.979 1.00 90.81 114 VAL A O 1
ATOM 916 N N . THR A 1 115 ? -9.593 6.559 -23.753 1.00 92.19 115 THR A N 1
ATOM 917 C CA . THR A 1 115 ? -8.199 7.017 -23.871 1.00 92.19 115 THR A CA 1
ATOM 918 C C . THR A 1 115 ? -7.337 6.460 -22.738 1.00 92.19 115 THR A C 1
ATOM 920 O O . THR A 1 115 ? -6.254 5.929 -22.989 1.00 92.19 115 THR A O 1
ATOM 923 N N . VAL A 1 116 ? -7.828 6.521 -21.498 1.00 91.81 116 VAL A N 1
ATOM 924 C CA . VAL A 1 116 ? -7.145 5.982 -20.314 1.00 91.81 116 VAL A CA 1
ATOM 925 C C . VAL A 1 116 ? -6.975 4.464 -20.422 1.00 91.81 116 VAL A C 1
ATOM 927 O O . VAL A 1 116 ? -5.883 3.961 -20.158 1.00 91.81 116 VAL A O 1
ATOM 930 N N . ALA A 1 117 ? -7.995 3.736 -20.882 1.00 92.06 117 ALA A N 1
ATOM 931 C CA . ALA A 1 117 ? -7.904 2.294 -21.100 1.00 92.06 117 ALA A CA 1
ATOM 932 C C . ALA A 1 117 ? -6.844 1.938 -22.157 1.00 92.06 117 ALA A C 1
ATOM 934 O O . ALA A 1 117 ? -6.020 1.049 -21.935 1.00 92.06 117 ALA A O 1
ATOM 935 N N . VAL A 1 118 ? -6.805 2.657 -23.285 1.00 94.56 118 VAL A N 1
ATOM 936 C CA . VAL A 1 118 ? -5.790 2.444 -24.331 1.00 94.56 118 VAL A CA 1
ATOM 937 C C . VAL A 1 118 ? -4.386 2.719 -23.789 1.00 94.56 118 VAL A C 1
ATOM 939 O O . VAL A 1 118 ? -3.503 1.875 -23.939 1.00 94.56 118 VAL A O 1
ATOM 942 N N . LEU A 1 119 ? -4.173 3.840 -23.096 1.00 94.25 119 LEU A N 1
ATOM 943 C CA . LEU A 1 119 ? -2.873 4.157 -22.494 1.00 94.25 119 LEU A CA 1
ATOM 944 C C . LEU A 1 119 ? -2.444 3.104 -21.457 1.00 94.25 119 LEU A C 1
ATOM 946 O O . LEU A 1 119 ? -1.293 2.663 -21.483 1.00 94.25 119 LEU A O 1
ATOM 950 N N . GLY A 1 120 ? -3.370 2.647 -20.609 1.00 93.88 120 GLY A N 1
ATOM 951 C CA . GLY A 1 120 ? -3.128 1.588 -19.625 1.00 93.88 120 GLY A CA 1
ATOM 952 C C . GLY A 1 120 ? -2.755 0.251 -20.270 1.00 93.88 120 GLY A C 1
ATOM 953 O O . GLY A 1 120 ? -1.791 -0.387 -19.854 1.00 93.88 120 GLY A O 1
ATOM 954 N N . THR A 1 121 ? -3.442 -0.159 -21.343 1.00 94.75 121 THR A N 1
ATOM 955 C CA . THR A 1 121 ? -3.096 -1.402 -22.065 1.00 94.75 121 THR A CA 1
ATOM 956 C C . THR A 1 121 ? -1.727 -1.333 -22.742 1.00 94.75 121 THR A C 1
ATOM 958 O O . THR A 1 121 ? -0.958 -2.293 -22.664 1.00 94.75 121 THR A O 1
ATOM 961 N N . VAL A 1 122 ? -1.378 -0.202 -23.366 1.00 96.44 122 VAL A N 1
ATOM 962 C CA . VAL A 1 122 ? -0.050 -0.004 -23.969 1.00 96.44 122 VAL A CA 1
ATOM 963 C C . VAL A 1 122 ? 1.034 -0.057 -22.892 1.00 96.44 122 VAL A C 1
ATOM 965 O O . VAL A 1 122 ? 2.025 -0.772 -23.062 1.00 96.44 122 VAL A O 1
ATOM 968 N N . SER A 1 123 ? 0.831 0.640 -21.770 1.00 95.56 123 SER A N 1
ATOM 969 C CA . SER A 1 123 ? 1.739 0.604 -20.617 1.00 95.56 123 SER A CA 1
ATOM 970 C C . SER A 1 123 ? 1.930 -0.821 -20.089 1.00 95.56 123 SER A C 1
ATOM 972 O O . SER A 1 123 ? 3.071 -1.280 -19.963 1.00 95.56 123 SER A O 1
ATOM 974 N N . PHE A 1 124 ? 0.838 -1.566 -19.897 1.00 95.62 124 PHE A N 1
ATOM 975 C CA . PHE A 1 124 ? 0.869 -2.950 -19.429 1.00 95.62 124 PHE A CA 1
ATOM 976 C C . PHE A 1 124 ? 1.709 -3.843 -20.350 1.00 95.62 124 PHE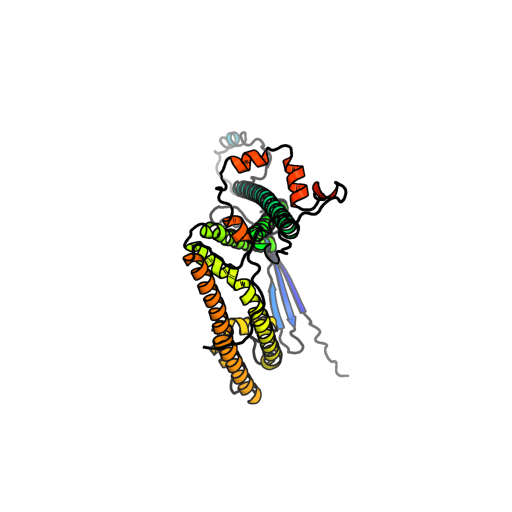 A C 1
ATOM 978 O O . PHE A 1 124 ? 2.613 -4.541 -19.886 1.00 95.62 124 PHE A O 1
ATOM 985 N N . VAL A 1 125 ? 1.473 -3.788 -21.666 1.00 96.38 125 VAL A N 1
ATOM 986 C CA . VAL A 1 125 ? 2.214 -4.601 -22.647 1.00 96.38 125 VAL A CA 1
ATOM 987 C C . VAL A 1 125 ? 3.708 -4.264 -22.635 1.00 96.38 125 VAL A C 1
ATOM 989 O O . VAL A 1 125 ? 4.550 -5.170 -22.659 1.00 96.38 125 VAL A O 1
ATOM 992 N N . LEU A 1 126 ? 4.061 -2.977 -22.563 1.00 95.69 126 LEU A N 1
ATOM 993 C CA . LEU A 1 126 ? 5.456 -2.539 -22.484 1.00 95.69 126 LEU A CA 1
ATOM 994 C C . LEU A 1 126 ? 6.127 -2.999 -21.180 1.00 95.69 126 LEU A C 1
ATOM 996 O O . LEU A 1 126 ? 7.261 -3.487 -21.217 1.00 95.69 126 LEU A O 1
ATOM 1000 N N . CYS A 1 127 ? 5.430 -2.903 -20.046 1.00 94.81 127 CYS A N 1
ATOM 1001 C CA . CYS A 1 127 ? 5.942 -3.334 -18.746 1.00 94.81 127 CYS A CA 1
ATOM 1002 C C . CYS A 1 127 ? 6.126 -4.854 -18.680 1.00 94.81 127 CYS A C 1
ATOM 1004 O O . CYS A 1 127 ? 7.191 -5.316 -18.268 1.00 94.81 127 CYS A O 1
ATOM 1006 N N . VAL A 1 128 ? 5.158 -5.636 -19.167 1.00 95.00 128 VAL A N 1
ATOM 1007 C CA . VAL A 1 128 ? 5.273 -7.101 -19.259 1.00 95.00 128 VAL A CA 1
ATOM 1008 C C . VAL A 1 128 ? 6.453 -7.493 -20.147 1.00 95.00 128 VAL A C 1
ATOM 1010 O O . VAL A 1 128 ? 7.283 -8.309 -19.745 1.00 95.00 128 VAL A O 1
ATOM 1013 N N . ARG A 1 129 ? 6.608 -6.863 -21.320 1.00 95.12 129 ARG A N 1
ATOM 1014 C CA . ARG A 1 129 ? 7.771 -7.089 -22.195 1.00 95.12 129 ARG A CA 1
ATOM 1015 C C . ARG A 1 129 ? 9.091 -6.775 -21.485 1.00 95.12 129 ARG A C 1
ATOM 1017 O O . ARG A 1 129 ? 10.066 -7.501 -21.680 1.00 95.12 129 ARG A O 1
ATOM 1024 N N . SER A 1 130 ? 9.131 -5.707 -20.691 1.00 93.38 130 SER A N 1
ATOM 1025 C CA . SER A 1 130 ? 10.306 -5.326 -19.903 1.00 93.38 130 SER A CA 1
ATOM 1026 C C . SER A 1 130 ? 10.652 -6.383 -18.847 1.00 93.38 130 SER A C 1
ATOM 1028 O O . SER A 1 130 ? 11.794 -6.838 -18.796 1.00 93.38 130 SER A O 1
ATOM 1030 N N . ILE A 1 131 ? 9.666 -6.859 -18.075 1.00 93.81 131 ILE A N 1
ATOM 1031 C CA . ILE A 1 131 ? 9.876 -7.903 -17.057 1.00 93.81 131 ILE A CA 1
ATOM 1032 C C . ILE A 1 131 ? 10.328 -9.218 -17.691 1.00 93.81 131 ILE A C 1
ATOM 1034 O O . ILE A 1 131 ? 11.279 -9.825 -17.206 1.00 93.81 131 ILE A O 1
ATOM 1038 N N . VAL A 1 132 ? 9.700 -9.649 -18.789 1.00 93.69 132 VAL A N 1
ATOM 1039 C CA . VAL A 1 132 ? 10.090 -10.887 -19.486 1.00 93.69 132 VAL A CA 1
ATOM 1040 C C . VAL A 1 132 ? 11.545 -10.811 -19.954 1.00 93.69 132 VAL A C 1
ATOM 1042 O O . VAL A 1 132 ? 12.290 -11.778 -19.802 1.00 93.69 132 VAL A O 1
ATOM 1045 N N . ARG A 1 133 ? 11.977 -9.656 -20.477 1.00 92.88 133 ARG A N 1
ATOM 1046 C CA . ARG A 1 133 ? 13.380 -9.426 -20.854 1.00 92.88 133 ARG A CA 1
ATOM 1047 C C . ARG A 1 133 ? 14.317 -9.441 -19.648 1.00 92.88 133 ARG A C 1
ATOM 1049 O O . ARG A 1 133 ? 15.363 -10.075 -19.733 1.00 92.88 133 ARG A O 1
ATOM 1056 N N . GLY A 1 134 ? 13.937 -8.804 -18.541 1.00 91.81 134 GLY A N 1
ATOM 1057 C CA . GLY A 1 134 ? 14.713 -8.825 -17.297 1.00 91.81 134 GLY A CA 1
ATOM 1058 C C . GLY A 1 134 ? 14.866 -10.238 -16.728 1.00 91.81 134 GLY A C 1
ATOM 1059 O O . GLY A 1 134 ? 15.967 -10.650 -16.379 1.00 91.81 134 GLY A O 1
ATOM 1060 N N . PHE A 1 135 ? 13.790 -11.028 -16.726 1.00 91.38 135 PHE A N 1
ATOM 1061 C CA . PHE A 1 135 ? 13.815 -12.420 -16.274 1.00 91.38 135 PHE A CA 1
ATOM 1062 C C . PHE A 1 135 ? 14.664 -13.316 -17.184 1.00 91.38 135 PHE A C 1
ATOM 1064 O O . PHE A 1 135 ? 15.419 -14.163 -16.705 1.00 91.38 135 PHE A O 1
ATOM 1071 N N . LEU A 1 136 ? 14.567 -13.117 -18.502 1.00 91.50 136 LEU A N 1
ATOM 1072 C CA . LEU A 1 136 ? 15.402 -13.820 -19.471 1.00 91.50 136 LEU A CA 1
ATOM 1073 C C . LEU A 1 136 ? 16.889 -13.509 -19.242 1.00 91.50 136 LEU A C 1
ATOM 1075 O O . LEU A 1 136 ? 17.693 -14.438 -19.171 1.00 91.50 136 LEU A O 1
ATOM 1079 N N . MET A 1 137 ? 17.227 -12.229 -19.056 1.00 90.31 137 MET A N 1
ATOM 1080 C CA . MET A 1 137 ? 18.590 -11.784 -18.763 1.00 90.31 137 MET A CA 1
ATOM 1081 C C . MET A 1 137 ? 19.107 -12.382 -17.452 1.00 90.31 137 MET A C 1
ATOM 1083 O O . MET A 1 137 ? 20.184 -12.966 -17.443 1.00 90.31 137 MET A O 1
ATOM 1087 N N . TRP A 1 138 ? 18.315 -12.337 -16.378 1.00 91.25 138 TRP A N 1
ATOM 1088 C CA . TRP A 1 138 ? 18.669 -12.957 -15.099 1.00 91.25 138 TRP A CA 1
ATOM 1089 C C . TRP A 1 138 ? 18.986 -14.452 -15.244 1.00 91.25 138 TRP A C 1
ATOM 1091 O O . TRP A 1 138 ? 19.999 -14.932 -14.729 1.00 91.25 138 TRP A O 1
ATOM 1101 N N . ARG A 1 139 ? 18.143 -15.197 -15.972 1.00 89.50 139 ARG A N 1
ATOM 1102 C CA . ARG A 1 139 ? 18.348 -16.634 -16.203 1.00 89.50 139 ARG A CA 1
ATOM 1103 C C . ARG A 1 139 ? 19.645 -16.898 -16.965 1.00 89.50 139 ARG A C 1
ATOM 1105 O O . ARG A 1 139 ? 20.371 -17.825 -16.618 1.00 89.50 139 ARG A O 1
ATOM 1112 N N . GLU A 1 140 ? 19.927 -16.103 -17.992 1.00 89.38 140 GLU A N 1
ATOM 1113 C CA . GLU A 1 140 ? 21.160 -16.221 -18.775 1.00 89.38 140 GLU A CA 1
ATOM 1114 C C . GLU A 1 140 ? 22.396 -15.903 -17.949 1.00 89.38 140 GLU A C 1
ATOM 1116 O O . GLU A 1 140 ? 23.352 -16.673 -17.977 1.00 89.38 140 GLU A O 1
ATOM 1121 N N . THR A 1 141 ? 22.367 -14.831 -17.159 1.00 88.75 141 THR A N 1
ATOM 1122 C CA . THR A 1 141 ? 23.478 -14.492 -16.271 1.00 88.75 141 THR A CA 1
ATOM 1123 C C . THR A 1 141 ? 23.716 -15.596 -15.245 1.00 88.75 141 THR A C 1
ATOM 1125 O O . THR A 1 141 ? 24.855 -16.005 -15.045 1.00 88.75 141 THR A O 1
ATOM 1128 N N . LYS A 1 142 ? 22.658 -16.156 -14.648 1.00 88.25 142 LYS A N 1
ATOM 1129 C CA . LYS A 1 142 ? 22.797 -17.261 -13.692 1.00 88.25 142 LYS A CA 1
ATOM 1130 C C . LYS A 1 142 ? 23.464 -18.491 -14.320 1.00 88.25 142 LYS A C 1
ATOM 1132 O O . LYS A 1 142 ? 24.365 -19.057 -13.712 1.00 88.25 142 LYS A O 1
ATOM 1137 N N . LEU A 1 143 ? 23.040 -18.882 -15.524 1.00 88.12 143 LEU A N 1
ATOM 1138 C CA . LEU A 1 143 ? 23.632 -20.009 -16.257 1.00 88.12 143 LEU A CA 1
ATOM 1139 C C . LEU A 1 143 ? 25.084 -19.729 -16.664 1.00 88.12 143 LEU A C 1
ATOM 1141 O O . LEU A 1 143 ? 25.937 -20.601 -16.540 1.00 88.12 143 LEU A O 1
ATOM 1145 N N . PHE A 1 144 ? 25.374 -18.507 -17.110 1.00 88.44 144 PHE A N 1
ATOM 1146 C CA . PHE A 1 144 ? 26.722 -18.094 -17.488 1.00 88.44 144 PHE A CA 1
ATOM 1147 C C . PHE A 1 144 ? 27.701 -18.186 -16.312 1.00 88.44 144 PHE A C 1
ATOM 1149 O O .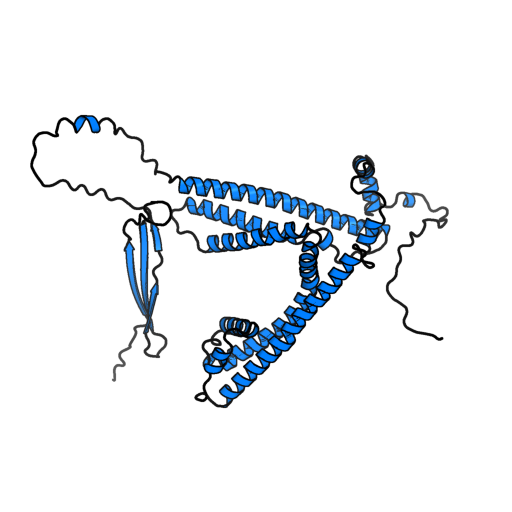 PHE A 1 144 ? 28.774 -18.765 -16.458 1.00 88.44 144 PHE A O 1
ATOM 1156 N N . PHE A 1 145 ? 27.331 -17.664 -15.142 1.00 88.19 145 PHE A N 1
ATOM 1157 C CA . PHE A 1 145 ? 28.200 -17.695 -13.963 1.00 88.19 145 PHE A CA 1
ATOM 1158 C C . PHE A 1 145 ? 28.367 -19.097 -13.366 1.00 88.19 145 PHE A C 1
ATOM 1160 O O . PHE A 1 145 ? 29.464 -19.430 -12.917 1.00 88.19 145 PHE A O 1
ATOM 1167 N N . ASP A 1 146 ? 27.320 -19.926 -13.395 1.00 87.00 146 ASP A N 1
ATOM 1168 C CA . ASP A 1 146 ? 27.408 -21.322 -12.950 1.00 87.00 146 ASP A CA 1
ATOM 1169 C C . ASP A 1 146 ? 28.352 -22.126 -13.861 1.00 87.00 146 ASP A C 1
ATOM 1171 O O . ASP A 1 146 ? 29.195 -22.874 -13.375 1.00 87.00 146 ASP A O 1
ATOM 1175 N N . ASN A 1 147 ? 28.300 -21.899 -15.177 1.00 87.31 147 ASN A N 1
ATOM 1176 C CA . ASN A 1 147 ? 29.139 -22.609 -16.143 1.00 87.31 147 ASN A CA 1
ATOM 1177 C C . ASN A 1 147 ? 30.595 -22.096 -16.203 1.00 87.31 147 ASN A C 1
ATOM 1179 O O . ASN A 1 147 ? 31.525 -22.898 -16.210 1.00 87.31 147 ASN A O 1
ATOM 1183 N N . TRP A 1 148 ? 30.822 -20.776 -16.240 1.00 85.00 148 TRP A N 1
ATOM 1184 C CA . TRP A 1 148 ? 32.172 -20.204 -16.403 1.00 85.00 148 TRP A CA 1
ATOM 1185 C C . TRP A 1 148 ? 32.941 -20.032 -15.104 1.00 85.00 148 TRP A C 1
ATOM 1187 O O . TRP A 1 148 ? 34.147 -20.265 -15.071 1.00 85.00 148 TRP A O 1
ATOM 1197 N N . PHE A 1 149 ? 32.258 -19.590 -14.051 1.00 83.94 149 PHE A N 1
ATOM 1198 C CA . PHE A 1 149 ? 32.895 -19.278 -12.775 1.00 83.94 149 PHE A CA 1
ATOM 1199 C C . PHE A 1 149 ? 32.615 -20.341 -11.711 1.00 83.94 149 PHE A C 1
ATOM 1201 O O . PHE A 1 149 ? 33.255 -20.315 -10.664 1.00 83.94 149 PHE A O 1
ATOM 1208 N N . SER A 1 150 ? 31.696 -21.287 -11.961 1.00 84.06 150 SER A N 1
ATOM 1209 C CA . SER A 1 150 ? 31.225 -22.251 -10.951 1.00 84.06 150 SER A CA 1
ATOM 1210 C C . SER A 1 150 ? 30.682 -21.566 -9.688 1.00 84.06 150 SER A C 1
ATOM 1212 O O . SER A 1 150 ? 30.738 -22.125 -8.592 1.00 84.06 150 SER A O 1
ATOM 1214 N N . ILE A 1 151 ? 30.153 -20.343 -9.839 1.00 84.38 151 ILE A N 1
ATOM 1215 C CA . ILE A 1 151 ? 29.567 -19.543 -8.758 1.00 84.38 151 ILE A CA 1
ATOM 1216 C C . ILE A 1 151 ? 28.049 -19.527 -8.932 1.00 84.38 151 ILE A C 1
ATOM 1218 O O . ILE A 1 151 ? 27.528 -19.091 -9.959 1.00 84.38 151 ILE A O 1
ATOM 1222 N N . ARG A 1 152 ? 27.319 -19.934 -7.890 1.00 81.06 152 ARG A N 1
ATOM 1223 C CA . ARG A 1 152 ? 25.854 -19.847 -7.863 1.00 81.06 152 ARG A CA 1
ATOM 1224 C C . ARG A 1 152 ? 25.419 -18.488 -7.327 1.00 81.06 152 ARG A C 1
ATOM 1226 O O . ARG A 1 152 ? 25.525 -18.234 -6.132 1.00 81.06 152 ARG A O 1
ATOM 1233 N N . LEU A 1 153 ? 24.863 -17.638 -8.190 1.00 80.25 153 LEU A N 1
ATOM 1234 C CA . LEU A 1 153 ? 24.244 -16.383 -7.756 1.00 80.25 153 LEU A CA 1
ATOM 1235 C C . LEU A 1 153 ? 22.884 -16.671 -7.103 1.00 80.25 153 LEU A C 1
ATOM 1237 O O . LEU A 1 153 ? 21.934 -17.104 -7.767 1.00 80.25 153 LEU A O 1
ATOM 1241 N N . CYS A 1 154 ? 22.789 -16.413 -5.801 1.00 73.88 154 CYS A N 1
ATOM 1242 C CA . CYS A 1 154 ? 21.555 -16.491 -5.020 1.00 73.88 154 CYS A CA 1
ATOM 1243 C C . CYS A 1 154 ? 21.012 -15.078 -4.758 1.00 73.88 154 CYS A C 1
ATOM 1245 O O . CYS A 1 154 ? 21.771 -14.173 -4.449 1.00 73.88 154 CYS A O 1
ATOM 1247 N N . GLY A 1 155 ? 19.696 -14.875 -4.884 1.00 71.88 155 GLY A N 1
ATOM 1248 C CA . GLY A 1 155 ? 19.036 -13.625 -4.463 1.00 71.88 155 GLY A CA 1
ATOM 1249 C C . GLY A 1 155 ? 19.118 -12.421 -5.417 1.00 71.88 155 GLY A C 1
ATOM 1250 O O . GLY A 1 155 ? 18.410 -11.449 -5.201 1.00 71.88 155 GLY A O 1
ATOM 1251 N N . VAL A 1 156 ? 19.864 -12.497 -6.523 1.00 77.88 156 VAL A N 1
ATOM 1252 C CA . VAL A 1 156 ? 20.157 -11.340 -7.409 1.00 77.88 156 VAL A CA 1
ATOM 1253 C C . VAL A 1 156 ? 18.992 -10.945 -8.343 1.00 77.88 156 VAL A C 1
ATOM 1255 O O . VAL A 1 156 ? 19.106 -10.068 -9.190 1.00 77.88 156 VAL A O 1
ATOM 1258 N N . ILE A 1 157 ? 17.819 -11.578 -8.222 1.00 81.88 157 ILE A N 1
ATOM 1259 C CA . ILE A 1 157 ? 16.696 -11.355 -9.155 1.00 81.88 157 ILE A CA 1
ATOM 1260 C C . ILE A 1 157 ? 16.170 -9.909 -9.119 1.00 81.88 157 ILE A C 1
ATOM 1262 O O . ILE A 1 157 ? 15.725 -9.395 -10.145 1.00 81.88 157 ILE A O 1
ATOM 1266 N N . GLY A 1 158 ? 16.250 -9.255 -7.952 1.00 73.94 158 GLY A N 1
ATOM 1267 C CA . GLY A 1 158 ? 15.765 -7.889 -7.733 1.00 73.94 158 GLY A CA 1
ATOM 1268 C C . GLY A 1 158 ? 16.589 -6.812 -8.442 1.00 73.94 158 GLY A C 1
ATOM 1269 O O . GLY A 1 158 ? 16.078 -5.717 -8.669 1.00 73.94 158 GLY A O 1
ATOM 1270 N N . GLU A 1 159 ? 17.822 -7.127 -8.846 1.00 80.38 159 GLU A N 1
ATOM 1271 C CA . GLU A 1 159 ? 18.675 -6.209 -9.611 1.00 80.38 159 GLU A CA 1
ATOM 1272 C C . GLU A 1 159 ? 18.306 -6.186 -11.098 1.00 80.38 159 GLU A C 1
ATOM 1274 O O . GLU A 1 159 ? 18.332 -5.139 -11.742 1.00 80.38 159 GLU A O 1
ATOM 1279 N N . PHE A 1 160 ? 17.900 -7.338 -11.640 1.00 85.12 160 PHE A N 1
ATOM 1280 C CA . PHE A 1 160 ? 17.469 -7.467 -13.034 1.00 85.12 160 PHE A CA 1
ATOM 1281 C C . PHE A 1 160 ? 16.002 -7.080 -13.231 1.00 85.12 160 PHE A C 1
ATOM 1283 O O . PHE A 1 160 ? 15.634 -6.527 -14.270 1.00 85.12 160 PHE A O 1
ATOM 1290 N N . VAL A 1 161 ? 15.145 -7.390 -12.254 1.00 85.50 161 VAL A N 1
ATOM 1291 C CA . VAL A 1 161 ? 13.711 -7.094 -12.303 1.00 85.50 161 VAL A CA 1
ATOM 1292 C C . VAL A 1 161 ? 13.380 -6.064 -11.233 1.00 85.50 161 VAL A C 1
ATOM 1294 O O . VAL A 1 161 ? 13.196 -6.390 -10.064 1.00 85.50 161 VAL A O 1
ATOM 1297 N N . GLN A 1 162 ? 13.266 -4.803 -11.657 1.00 83.50 162 GLN A N 1
ATOM 1298 C CA . GLN A 1 162 ? 12.945 -3.694 -10.763 1.00 83.50 162 GLN A CA 1
ATOM 1299 C C . GLN A 1 162 ? 11.533 -3.877 -10.149 1.00 83.50 162 GLN A C 1
ATOM 1301 O O . GLN A 1 162 ? 10.558 -3.877 -10.909 1.00 83.50 162 GLN A O 1
ATOM 1306 N N . PRO A 1 163 ? 11.372 -3.933 -8.807 1.00 84.69 163 PRO A N 1
ATOM 1307 C CA . PRO A 1 163 ? 10.075 -4.149 -8.146 1.00 84.69 163 PRO A CA 1
ATOM 1308 C C . PRO A 1 163 ? 8.994 -3.130 -8.533 1.00 84.69 163 PRO A C 1
ATOM 1310 O O . PRO A 1 163 ? 7.811 -3.452 -8.592 1.00 84.69 163 PRO A O 1
ATOM 1313 N N . TRP A 1 164 ? 9.402 -1.910 -8.891 1.00 87.12 164 TRP A N 1
ATOM 1314 C CA . TRP A 1 164 ? 8.518 -0.852 -9.384 1.00 87.12 164 TRP A CA 1
ATOM 1315 C C . TRP A 1 164 ? 7.703 -1.242 -10.623 1.00 87.12 164 TRP A C 1
ATOM 1317 O O . TRP A 1 164 ? 6.574 -0.783 -10.770 1.00 87.12 164 TRP A O 1
ATOM 1327 N N . LEU A 1 165 ? 8.241 -2.088 -11.511 1.00 89.44 165 LEU A N 1
ATOM 1328 C CA . LEU A 1 165 ? 7.510 -2.553 -12.697 1.00 89.44 165 LEU A CA 1
ATOM 1329 C C . LEU A 1 165 ? 6.325 -3.450 -12.318 1.00 89.44 165 LEU A C 1
ATOM 1331 O O . LEU A 1 165 ? 5.306 -3.411 -13.000 1.00 89.44 165 LEU A O 1
ATOM 1335 N N . LEU A 1 166 ? 6.426 -4.210 -11.222 1.00 90.38 166 LEU A N 1
ATOM 1336 C CA . LEU A 1 166 ? 5.312 -5.015 -10.717 1.00 90.38 166 LEU A CA 1
ATOM 1337 C C . LEU A 1 166 ? 4.167 -4.119 -10.223 1.00 90.38 166 LEU A C 1
ATOM 1339 O O . LEU A 1 166 ? 3.010 -4.378 -10.541 1.00 90.38 166 LEU A O 1
ATOM 1343 N N . LEU A 1 167 ? 4.493 -3.039 -9.503 1.00 91.31 167 LEU A N 1
ATOM 1344 C CA . LEU A 1 167 ? 3.510 -2.062 -9.023 1.00 91.31 167 LEU A CA 1
ATOM 1345 C C . LEU A 1 167 ? 2.772 -1.388 -10.190 1.00 91.31 167 LEU A C 1
ATOM 1347 O O . LEU A 1 167 ? 1.548 -1.280 -10.150 1.00 91.31 167 LEU A O 1
ATOM 1351 N N . ILE A 1 168 ? 3.494 -1.001 -11.250 1.00 93.31 168 ILE A N 1
ATOM 1352 C CA . ILE A 1 168 ? 2.895 -0.411 -12.459 1.00 93.31 168 ILE A CA 1
ATOM 1353 C C . ILE A 1 168 ? 1.956 -1.411 -13.146 1.00 93.31 168 ILE A C 1
ATOM 1355 O O . ILE A 1 168 ? 0.844 -1.045 -13.505 1.00 93.31 168 ILE A O 1
ATOM 1359 N N . ILE A 1 169 ? 2.346 -2.684 -13.258 1.00 94.50 169 ILE A N 1
ATOM 1360 C CA . ILE A 1 169 ? 1.492 -3.723 -13.852 1.00 94.50 169 ILE A CA 1
ATOM 1361 C C . ILE A 1 169 ? 0.197 -3.919 -13.058 1.00 94.50 169 ILE A C 1
ATOM 1363 O O . ILE A 1 169 ? -0.874 -3.997 -13.657 1.00 94.50 169 ILE A O 1
ATOM 1367 N N . ILE A 1 170 ? 0.275 -3.992 -11.724 1.00 94.50 170 ILE A N 1
ATOM 1368 C CA . ILE A 1 170 ? -0.915 -4.125 -10.867 1.00 94.50 170 ILE A CA 1
ATOM 1369 C C . ILE A 1 170 ? -1.836 -2.917 -11.059 1.00 94.50 170 ILE A C 1
ATOM 1371 O O . ILE A 1 170 ? -3.043 -3.080 -11.232 1.00 94.50 170 ILE A O 1
ATOM 1375 N N . ASN A 1 171 ? -1.265 -1.714 -11.081 1.00 95.19 171 ASN A N 1
ATOM 1376 C CA . ASN A 1 171 ? -2.013 -0.491 -11.326 1.00 95.19 171 ASN A CA 1
ATOM 1377 C C . ASN A 1 171 ? -2.691 -0.481 -12.708 1.00 95.19 171 ASN A C 1
ATOM 1379 O O . ASN A 1 171 ? -3.880 -0.181 -12.800 1.00 95.19 171 ASN A O 1
ATOM 1383 N N . ASP A 1 172 ? -1.973 -0.850 -13.770 1.00 95.19 172 ASP A N 1
ATOM 1384 C CA . ASP A 1 172 ? -2.515 -0.879 -15.131 1.00 95.19 172 ASP A CA 1
ATOM 1385 C C . ASP A 1 172 ? -3.667 -1.890 -15.252 1.00 95.19 172 ASP A C 1
ATOM 1387 O O . ASP A 1 172 ? -4.674 -1.602 -15.900 1.00 95.19 172 ASP A O 1
ATOM 1391 N N . LEU A 1 173 ? -3.584 -3.036 -14.563 1.00 94.00 173 LEU A N 1
ATOM 1392 C CA . LEU A 1 173 ? -4.693 -3.993 -14.468 1.00 94.00 173 LEU A CA 1
ATOM 1393 C C . LEU A 1 173 ? -5.917 -3.389 -13.766 1.00 94.00 173 LEU A C 1
ATOM 1395 O O . LEU A 1 173 ? -7.039 -3.573 -14.243 1.00 94.00 173 LEU A O 1
ATOM 1399 N N . MET A 1 174 ? -5.718 -2.650 -12.668 1.00 93.44 174 MET A N 1
ATOM 1400 C CA . MET A 1 174 ? -6.810 -1.959 -11.971 1.00 93.44 174 MET A CA 1
ATOM 1401 C C . MET A 1 174 ? -7.462 -0.890 -12.852 1.00 93.44 174 MET A C 1
ATOM 1403 O O . MET A 1 174 ? -8.689 -0.802 -12.871 1.00 93.44 174 MET A O 1
ATOM 1407 N N . ILE A 1 175 ? -6.672 -0.127 -13.617 1.00 92.94 175 ILE A N 1
ATOM 1408 C CA . ILE A 1 175 ? -7.174 0.891 -14.550 1.00 92.94 175 ILE A CA 1
ATOM 1409 C C . ILE A 1 175 ? -7.974 0.240 -15.679 1.00 92.94 175 ILE A C 1
ATOM 1411 O O . ILE A 1 175 ? -9.116 0.625 -15.911 1.00 92.94 175 ILE A O 1
ATOM 1415 N N . VAL A 1 176 ? -7.425 -0.775 -16.353 1.00 92.81 176 VAL A N 1
ATOM 1416 C CA . VAL A 1 176 ? -8.105 -1.440 -17.479 1.00 92.81 176 VAL A CA 1
ATOM 1417 C C . VAL A 1 176 ? -9.406 -2.104 -17.021 1.00 92.81 176 VAL A C 1
ATOM 1419 O O . VAL A 1 176 ? -10.441 -1.946 -17.672 1.00 92.81 176 VAL A O 1
ATOM 1422 N N . PHE A 1 177 ? -9.388 -2.799 -15.881 1.00 91.25 177 PHE A N 1
ATOM 1423 C CA . PHE A 1 177 ? -10.592 -3.413 -15.324 1.00 91.25 177 PHE A CA 1
ATOM 1424 C C . PHE A 1 177 ? -11.618 -2.367 -14.855 1.00 91.25 177 PHE A C 1
ATOM 1426 O O . PHE A 1 177 ? -12.817 -2.526 -15.102 1.00 91.25 177 PHE A O 1
ATOM 1433 N N . GLY A 1 178 ? -11.162 -1.284 -14.216 1.00 89.81 178 GLY A N 1
ATOM 1434 C CA . GLY A 1 178 ? -12.007 -0.175 -13.771 1.00 89.81 178 GLY A CA 1
ATOM 1435 C C . GLY A 1 178 ? -12.683 0.546 -14.939 1.00 89.81 178 GLY A C 1
ATOM 1436 O O . GLY A 1 178 ? -13.897 0.763 -14.910 1.00 89.81 178 GLY A O 1
ATOM 1437 N N . SER A 1 179 ? -11.935 0.839 -16.005 1.00 88.94 179 SER A N 1
ATOM 1438 C CA . SER A 1 179 ? -12.460 1.451 -17.230 1.00 88.94 179 SER A CA 1
ATOM 1439 C C . SER A 1 179 ? -13.439 0.530 -17.961 1.00 88.94 179 SER A C 1
ATOM 1441 O O . SER A 1 179 ? -14.503 0.989 -18.372 1.00 88.94 179 SER A O 1
ATOM 1443 N N . LEU A 1 180 ? -13.155 -0.776 -18.066 1.00 86.75 180 LEU A N 1
ATOM 1444 C CA . LEU A 1 180 ? -14.077 -1.736 -18.688 1.00 86.75 180 LEU A CA 1
ATOM 1445 C C . LEU A 1 180 ? -15.392 -1.854 -17.904 1.00 86.75 180 LEU A C 1
ATOM 1447 O O . LEU A 1 180 ? -16.475 -1.836 -18.491 1.00 86.75 180 LEU A O 1
ATOM 1451 N N . SER A 1 181 ? -15.297 -1.932 -16.576 1.00 84.75 181 SER A N 1
ATOM 1452 C CA . SER A 1 181 ? -16.464 -1.994 -15.690 1.00 84.75 181 SER A CA 1
ATOM 1453 C C . SER A 1 181 ? -17.302 -0.716 -15.774 1.00 84.75 181 SER A C 1
ATOM 1455 O O . SER A 1 181 ? -18.529 -0.787 -15.805 1.00 84.75 181 SER A O 1
ATOM 1457 N N . THR A 1 182 ? -16.648 0.445 -15.872 1.00 83.25 182 THR A N 1
ATOM 1458 C CA . THR A 1 182 ? -17.309 1.751 -16.020 1.00 83.25 182 THR A CA 1
ATOM 1459 C C . THR A 1 182 ? -18.020 1.869 -17.359 1.00 83.25 182 THR A C 1
ATOM 1461 O O . THR A 1 182 ? -19.176 2.284 -17.397 1.00 83.25 182 THR A O 1
ATOM 1464 N N . LEU A 1 183 ? -17.379 1.432 -18.445 1.00 80.19 183 LEU A N 1
ATOM 1465 C CA . LEU A 1 183 ? -17.977 1.435 -19.774 1.00 80.19 183 LEU A CA 1
ATOM 1466 C C . LEU A 1 183 ? -19.202 0.513 -19.838 1.00 80.19 183 LEU A C 1
ATOM 1468 O O . LEU A 1 183 ? -20.256 0.935 -20.302 1.00 80.19 183 LEU A O 1
ATOM 1472 N N . ASN A 1 184 ? -19.098 -0.710 -19.308 1.00 79.25 184 ASN A N 1
ATOM 1473 C CA . ASN A 1 184 ? -20.227 -1.644 -19.237 1.00 79.25 184 ASN A CA 1
ATOM 1474 C C . ASN A 1 184 ? -21.401 -1.059 -18.438 1.00 79.25 184 ASN A C 1
ATOM 1476 O O . ASN A 1 184 ? -22.563 -1.209 -18.805 1.00 79.25 184 ASN A O 1
ATOM 1480 N N . HIS A 1 185 ? -21.083 -0.349 -17.360 1.00 72.56 185 HIS A N 1
ATOM 1481 C CA . HIS A 1 185 ? -22.075 0.272 -16.508 1.00 72.56 185 HIS A CA 1
ATOM 1482 C C . HIS A 1 185 ? -22.710 1.527 -17.122 1.00 72.56 185 HIS A C 1
ATOM 1484 O O . HIS A 1 185 ? -23.895 1.744 -16.930 1.00 72.56 185 HIS A O 1
ATOM 1490 N N . LEU A 1 186 ? -21.972 2.314 -17.912 1.00 66.12 186 LEU A N 1
ATOM 1491 C CA . LEU A 1 186 ? -22.496 3.466 -18.661 1.00 66.12 186 LEU A CA 1
ATOM 1492 C C . LEU A 1 186 ? -23.536 3.071 -19.723 1.00 66.12 186 LEU A C 1
ATOM 1494 O O . LEU A 1 186 ? -24.397 3.885 -20.059 1.00 66.12 186 LEU A O 1
ATOM 1498 N N . TYR A 1 187 ? -23.467 1.840 -20.244 1.00 61.53 187 TYR A N 1
ATOM 1499 C CA . TYR A 1 187 ? -24.494 1.275 -21.126 1.00 61.53 187 TYR A CA 1
ATOM 1500 C C . TYR A 1 187 ? -25.735 0.775 -20.363 1.00 61.53 187 TYR A C 1
ATOM 1502 O O . TYR A 1 187 ? -26.807 0.662 -20.959 1.00 61.53 187 TYR A O 1
ATOM 1510 N N . GLY A 1 188 ? -25.617 0.505 -19.059 1.00 56.03 188 GLY A N 1
ATOM 1511 C CA . GLY A 1 188 ? -26.731 0.169 -18.173 1.00 56.03 188 GLY A CA 1
ATOM 1512 C C . GLY A 1 188 ? -27.311 1.410 -17.484 1.00 56.03 188 GLY A C 1
ATOM 1513 O O . GLY A 1 188 ? -26.603 2.347 -17.144 1.00 56.03 188 GLY A O 1
ATOM 1514 N N . LEU A 1 189 ? -28.617 1.438 -17.220 1.00 51.78 189 LEU A N 1
ATOM 1515 C CA . LEU A 1 189 ? -29.252 2.483 -16.392 1.00 51.78 189 LEU A CA 1
ATOM 1516 C C . LEU A 1 189 ? -29.008 2.263 -14.886 1.00 51.78 189 LEU A C 1
ATOM 1518 O O . LEU A 1 189 ? -29.846 2.605 -14.055 1.00 51.78 189 LEU A O 1
ATOM 1522 N N . GLU A 1 190 ? -27.906 1.614 -14.529 1.00 55.88 190 GLU A N 1
ATOM 1523 C CA . GLU A 1 190 ? -27.675 1.133 -13.175 1.00 55.88 190 GLU A CA 1
ATOM 1524 C C . GLU A 1 190 ? -26.813 2.128 -12.378 1.00 55.88 190 GLU A C 1
ATOM 1526 O O . GLU A 1 190 ? -26.265 3.091 -12.910 1.00 55.88 190 GLU A O 1
ATOM 1531 N N . ARG A 1 191 ? -26.775 1.955 -11.056 1.00 60.00 191 ARG A N 1
ATOM 1532 C CA . ARG A 1 191 ? -26.109 2.842 -10.091 1.00 60.00 191 ARG A CA 1
ATOM 1533 C C . ARG A 1 191 ? -24.597 2.630 -10.085 1.00 60.00 191 ARG A C 1
ATOM 1535 O O . ARG A 1 191 ? -24.175 1.490 -9.884 1.00 60.00 191 ARG A O 1
ATOM 1542 N N . ARG A 1 192 ? -23.800 3.712 -10.188 1.00 59.94 192 ARG A N 1
ATOM 1543 C CA . ARG A 1 192 ? -22.323 3.649 -10.127 1.00 59.94 192 ARG A CA 1
ATOM 1544 C C . ARG A 1 192 ? -21.909 2.780 -8.945 1.00 59.94 192 ARG A C 1
ATOM 1546 O O . ARG A 1 192 ? -22.220 3.107 -7.800 1.00 59.94 192 ARG A O 1
ATOM 1553 N N . SER A 1 193 ? -21.267 1.652 -9.230 1.00 66.25 193 SER A N 1
ATOM 1554 C CA . SER A 1 193 ? -20.982 0.660 -8.203 1.00 66.25 193 SER A CA 1
ATOM 1555 C C . SER A 1 193 ? -19.848 1.157 -7.297 1.00 66.25 193 SER A C 1
ATOM 1557 O O . SER A 1 193 ? -18.809 1.620 -7.769 1.00 66.25 193 SER A O 1
ATOM 1559 N N . GLU A 1 194 ? -20.048 1.075 -5.977 1.00 74.06 194 GLU A N 1
ATOM 1560 C CA . GLU A 1 194 ? -19.048 1.444 -4.959 1.00 74.06 194 GLU A CA 1
ATOM 1561 C C . GLU A 1 194 ? -17.657 0.812 -5.208 1.00 74.06 194 GLU A C 1
ATOM 1563 O O . GLU A 1 194 ? -16.655 1.518 -5.064 1.00 74.06 194 GLU A O 1
ATOM 1568 N N . PRO A 1 195 ? -17.543 -0.445 -5.696 1.00 81.94 195 PRO A N 1
ATOM 1569 C CA . PRO A 1 195 ? -16.255 -1.051 -6.035 1.00 81.94 195 PRO A CA 1
ATOM 1570 C C . PRO A 1 195 ? -15.443 -0.289 -7.087 1.00 81.94 195 PRO A C 1
ATOM 1572 O O . PRO A 1 195 ? -14.223 -0.208 -6.962 1.00 81.94 195 PRO A O 1
ATOM 1575 N N . ILE A 1 196 ? -16.088 0.309 -8.097 1.00 84.12 196 ILE A N 1
ATOM 1576 C CA . ILE A 1 196 ? -15.386 1.068 -9.147 1.00 84.12 196 ILE A CA 1
ATOM 1577 C C . ILE A 1 196 ? -14.691 2.294 -8.543 1.00 84.12 196 ILE A C 1
ATOM 1579 O O . ILE A 1 196 ? -13.566 2.622 -8.925 1.00 84.12 196 ILE A O 1
ATOM 1583 N N . ALA A 1 197 ? -15.328 2.952 -7.569 1.00 86.00 197 ALA A N 1
ATOM 1584 C CA . ALA A 1 197 ? -14.739 4.096 -6.881 1.00 86.00 197 ALA A CA 1
ATOM 1585 C C . ALA A 1 197 ? -13.490 3.693 -6.080 1.00 86.00 197 ALA A C 1
ATOM 1587 O O . ALA A 1 197 ? -12.469 4.376 -6.165 1.00 86.00 197 ALA A O 1
ATOM 1588 N N . TYR A 1 198 ? -13.532 2.558 -5.372 1.00 89.12 198 TYR A N 1
ATOM 1589 C CA . TYR A 1 198 ? -12.358 2.038 -4.664 1.00 89.12 198 TYR A CA 1
ATOM 1590 C C . TYR A 1 198 ? -11.218 1.684 -5.621 1.00 89.12 198 TYR A C 1
ATOM 1592 O O . TYR A 1 198 ? -10.071 2.034 -5.351 1.00 89.12 198 TYR A O 1
ATOM 1600 N N . MET A 1 199 ? -11.517 1.043 -6.756 1.00 88.81 199 MET A N 1
ATOM 1601 C CA . MET A 1 199 ? -10.491 0.676 -7.737 1.00 88.81 199 MET A CA 1
ATOM 1602 C C . MET A 1 199 ? -9.792 1.904 -8.321 1.00 88.81 199 MET A C 1
ATOM 1604 O O . MET A 1 199 ? -8.563 1.937 -8.323 1.00 88.81 199 MET A O 1
ATOM 1608 N N . PHE A 1 200 ? -10.542 2.931 -8.736 1.00 89.38 200 PHE A N 1
ATOM 1609 C CA . PHE A 1 200 ? -9.938 4.166 -9.247 1.00 89.38 200 PHE A CA 1
ATOM 1610 C C . PHE A 1 200 ? -9.197 4.967 -8.172 1.00 89.38 200 PHE A C 1
ATOM 1612 O O . PHE A 1 200 ? -8.155 5.559 -8.455 1.00 89.38 200 PHE A O 1
ATOM 1619 N N . GLY A 1 201 ? -9.700 4.978 -6.933 1.00 92.06 201 GLY A N 1
ATOM 1620 C CA . GLY A 1 201 ? -9.025 5.633 -5.812 1.00 92.06 201 GLY A CA 1
ATOM 1621 C C . GLY A 1 201 ? -7.674 4.988 -5.498 1.00 92.06 201 GLY A C 1
ATOM 1622 O O . GLY A 1 201 ? -6.658 5.680 -5.404 1.00 92.06 201 GLY A O 1
ATOM 1623 N N . ILE A 1 202 ? -7.638 3.655 -5.411 1.00 93.94 202 ILE A N 1
ATOM 1624 C CA . ILE A 1 202 ? -6.398 2.903 -5.184 1.00 93.94 202 ILE A CA 1
ATOM 1625 C C . ILE A 1 202 ? -5.453 3.048 -6.382 1.00 93.94 202 ILE A C 1
ATOM 1627 O O . ILE A 1 202 ? -4.264 3.286 -6.177 1.00 93.94 202 ILE A O 1
ATOM 1631 N N . SER A 1 203 ? -5.951 2.975 -7.623 1.00 93.56 203 SER A N 1
ATOM 1632 C CA . SER A 1 203 ? -5.098 3.175 -8.800 1.00 93.56 203 SER A CA 1
ATOM 1633 C C . SER A 1 203 ? -4.503 4.582 -8.835 1.00 93.56 203 SER A C 1
ATOM 1635 O O . SER A 1 203 ? -3.325 4.744 -9.124 1.00 93.56 203 SER A O 1
ATOM 1637 N N . ALA A 1 204 ? -5.265 5.619 -8.472 1.00 93.31 204 ALA A N 1
ATOM 1638 C CA . ALA A 1 204 ? -4.732 6.979 -8.402 1.00 93.31 204 ALA A CA 1
ATOM 1639 C C . ALA A 1 204 ? -3.580 7.083 -7.386 1.00 93.31 204 ALA A C 1
ATOM 1641 O O . ALA A 1 204 ? -2.534 7.654 -7.702 1.00 93.31 204 ALA A O 1
ATOM 1642 N N . LEU A 1 205 ? -3.733 6.478 -6.203 1.00 94.31 205 LEU A N 1
ATOM 1643 C CA . LEU A 1 205 ? -2.665 6.407 -5.202 1.00 94.31 205 LEU A CA 1
ATOM 1644 C C . LEU A 1 205 ? -1.438 5.663 -5.747 1.00 94.31 205 LEU A C 1
ATOM 1646 O O . LEU A 1 205 ? -0.314 6.144 -5.596 1.00 94.31 205 LEU A O 1
ATOM 1650 N N . LEU A 1 206 ? -1.638 4.525 -6.418 1.00 93.06 206 LEU A N 1
ATOM 1651 C CA . LEU A 1 206 ? -0.550 3.742 -7.002 1.00 93.06 206 LEU A CA 1
ATOM 1652 C C . LEU A 1 206 ? 0.173 4.493 -8.128 1.00 93.06 206 LEU A C 1
ATOM 1654 O O . LEU A 1 206 ? 1.403 4.499 -8.131 1.00 93.06 206 LEU A O 1
ATOM 1658 N N . VAL A 1 207 ? -0.540 5.182 -9.025 1.00 93.00 207 VAL A N 1
ATOM 1659 C CA . VAL A 1 207 ? 0.061 6.023 -10.079 1.00 93.00 207 VAL A CA 1
ATOM 1660 C C . VAL A 1 207 ? 0.947 7.103 -9.467 1.00 93.00 207 VAL A C 1
ATOM 1662 O O . VAL A 1 207 ? 2.110 7.232 -9.853 1.00 93.00 207 VAL A O 1
ATOM 1665 N N . TRP A 1 208 ? 0.434 7.844 -8.481 1.00 91.81 208 TRP A N 1
ATOM 1666 C CA . TRP A 1 208 ? 1.205 8.891 -7.808 1.00 91.81 208 TRP A CA 1
ATOM 1667 C C . TRP A 1 208 ? 2.390 8.327 -7.022 1.00 91.81 208 TRP A C 1
ATOM 1669 O O . TRP A 1 208 ? 3.472 8.911 -7.055 1.00 91.81 208 TRP A O 1
ATOM 1679 N N . SER A 1 209 ? 2.244 7.156 -6.398 1.00 88.94 209 SER A N 1
ATOM 1680 C CA . SER A 1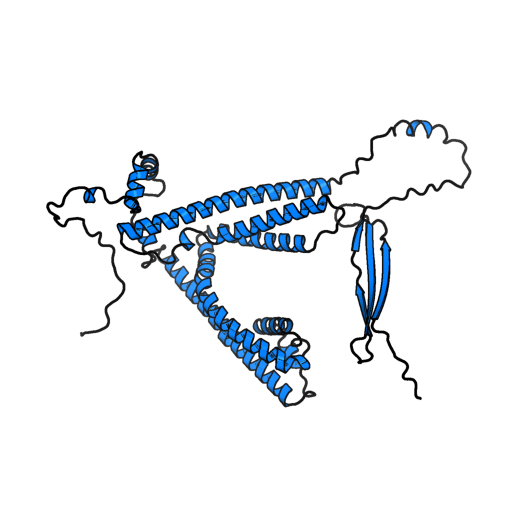 209 ? 3.384 6.452 -5.799 1.00 88.94 209 SER A CA 1
ATOM 1681 C C . SER A 1 209 ? 4.417 6.035 -6.857 1.00 88.94 209 SER A C 1
ATOM 1683 O O . SER A 1 209 ? 5.618 6.147 -6.626 1.00 88.94 209 SER A O 1
ATOM 1685 N N . GLY A 1 210 ? 3.974 5.648 -8.059 1.00 87.88 210 GLY A N 1
ATOM 1686 C CA . GLY A 1 210 ? 4.827 5.302 -9.195 1.00 87.88 210 GLY A CA 1
ATOM 1687 C C . GLY A 1 210 ? 5.672 6.473 -9.698 1.00 87.88 210 GLY A C 1
ATOM 1688 O O . GLY A 1 210 ? 6.783 6.252 -10.183 1.00 87.88 210 GLY A O 1
ATOM 1689 N N . VAL A 1 211 ? 5.224 7.720 -9.505 1.00 87.06 211 VAL A N 1
ATOM 1690 C CA . VAL A 1 211 ? 6.024 8.919 -9.813 1.00 87.06 211 VAL A CA 1
ATOM 1691 C C . VAL A 1 211 ? 7.336 8.938 -9.016 1.00 87.06 211 VAL A C 1
ATOM 1693 O O . VAL A 1 211 ? 8.362 9.380 -9.541 1.00 87.06 211 VAL A O 1
ATOM 1696 N N . LEU A 1 212 ? 7.359 8.372 -7.800 1.00 82.75 212 LEU A N 1
ATOM 1697 C CA . LEU A 1 212 ? 8.568 8.280 -6.969 1.00 82.75 212 LEU A CA 1
ATOM 1698 C C . LEU A 1 212 ? 9.702 7.497 -7.647 1.00 82.75 212 LEU A C 1
ATOM 1700 O O . LEU A 1 212 ? 10.876 7.780 -7.397 1.00 82.75 212 LEU A O 1
ATOM 1704 N N . ARG A 1 213 ? 9.378 6.573 -8.564 1.00 84.56 213 ARG A N 1
ATOM 1705 C CA . ARG A 1 213 ? 10.372 5.881 -9.397 1.00 84.56 213 ARG A CA 1
ATOM 1706 C C . ARG A 1 213 ? 11.212 6.870 -10.206 1.00 84.56 213 ARG A C 1
ATOM 1708 O O . ARG A 1 213 ? 12.426 6.708 -10.296 1.00 84.56 213 ARG A O 1
ATOM 1715 N N . TYR A 1 214 ? 10.575 7.880 -10.798 1.00 83.00 214 TYR A N 1
ATOM 1716 C CA . TYR A 1 214 ? 11.249 8.865 -11.649 1.00 83.00 214 TYR A CA 1
ATOM 1717 C C . TYR A 1 214 ? 12.016 9.900 -10.825 1.00 83.00 214 TYR A C 1
ATOM 1719 O O . TYR A 1 214 ? 13.073 10.365 -11.248 1.00 83.00 214 TYR A O 1
ATOM 1727 N N . VAL A 1 215 ? 11.546 10.198 -9.610 1.00 79.88 215 VAL A N 1
ATOM 1728 C CA . VAL A 1 215 ? 12.265 11.059 -8.656 1.00 79.88 215 VAL A CA 1
ATOM 1729 C C . VAL A 1 215 ? 13.618 10.447 -8.262 1.00 79.88 215 VAL A C 1
ATOM 1731 O O . VAL A 1 215 ? 14.599 11.176 -8.099 1.00 79.88 215 VAL A O 1
ATOM 1734 N N . GLY A 1 216 ? 13.701 9.114 -8.193 1.00 72.12 216 GLY A N 1
ATOM 1735 C CA . GLY A 1 216 ? 14.932 8.365 -7.919 1.00 72.12 216 GLY A CA 1
ATOM 1736 C C . GLY A 1 216 ? 16.011 8.434 -9.009 1.00 72.12 216 GLY A C 1
ATOM 1737 O O . GLY A 1 216 ? 17.091 7.889 -8.803 1.00 72.12 216 GLY A O 1
ATOM 1738 N N . PHE A 1 217 ? 15.764 9.097 -10.146 1.00 74.12 217 PHE A N 1
ATOM 1739 C CA . PHE A 1 217 ? 16.788 9.314 -11.178 1.00 74.12 217 PHE A CA 1
ATOM 1740 C C . PHE A 1 217 ? 17.838 10.364 -10.762 1.00 74.12 217 PHE A C 1
ATOM 1742 O O . PHE A 1 217 ? 18.951 10.373 -11.280 1.00 74.12 217 PHE A O 1
ATOM 1749 N N . SER A 1 218 ? 17.512 11.240 -9.803 1.00 74.38 218 SER A N 1
ATOM 1750 C CA . SER A 1 218 ? 18.468 12.203 -9.244 1.00 74.38 218 SER A CA 1
ATOM 1751 C C . SER A 1 218 ? 19.337 11.567 -8.155 1.00 74.38 218 SER A C 1
ATOM 1753 O O . SER A 1 218 ? 18.812 10.961 -7.224 1.00 74.38 218 SER A O 1
ATOM 1755 N N . TYR A 1 219 ? 20.655 11.795 -8.217 1.00 65.88 219 TYR A N 1
ATOM 1756 C CA . TYR A 1 219 ? 21.666 11.242 -7.296 1.00 65.88 219 TYR A CA 1
ATOM 1757 C C . TYR A 1 219 ? 21.396 11.519 -5.804 1.00 65.88 219 TYR A C 1
ATOM 1759 O O . TYR A 1 219 ? 21.754 10.725 -4.937 1.00 65.88 219 TYR A O 1
ATOM 1767 N N . ARG A 1 220 ? 20.753 12.647 -5.472 1.00 66.75 220 ARG A N 1
ATOM 1768 C CA . ARG A 1 220 ? 20.420 12.994 -4.078 1.00 66.75 220 ARG A CA 1
ATOM 1769 C C . ARG A 1 220 ? 19.133 12.315 -3.594 1.00 66.75 220 ARG A C 1
ATOM 1771 O O . ARG A 1 220 ? 19.051 11.922 -2.437 1.00 66.75 220 ARG A O 1
ATOM 1778 N N . ASN A 1 221 ? 18.151 12.136 -4.477 1.00 66.06 221 ASN A N 1
ATOM 1779 C CA . ASN A 1 221 ? 16.858 11.529 -4.137 1.00 66.06 221 ASN A CA 1
ATOM 1780 C C . ASN A 1 221 ? 16.889 9.995 -4.233 1.00 66.06 221 ASN A C 1
ATOM 1782 O O . ASN A 1 221 ? 16.061 9.318 -3.622 1.00 66.06 221 ASN A O 1
ATOM 1786 N N . SER A 1 222 ? 17.862 9.438 -4.962 1.00 74.88 222 SER A N 1
ATOM 1787 C CA . SER A 1 222 ? 18.114 7.998 -5.001 1.00 74.88 222 SER A CA 1
ATOM 1788 C C . SER A 1 222 ? 18.542 7.441 -3.646 1.00 74.88 222 SER A C 1
ATOM 1790 O O . SER A 1 222 ? 18.267 6.273 -3.392 1.00 74.88 222 SER A O 1
ATOM 1792 N N . LEU A 1 223 ? 19.160 8.255 -2.775 1.00 82.81 223 LEU A N 1
ATOM 1793 C CA . LEU A 1 223 ? 19.564 7.839 -1.428 1.00 82.81 223 LEU A CA 1
ATOM 1794 C C . LEU A 1 223 ? 18.345 7.388 -0.615 1.00 82.81 223 LEU A C 1
ATOM 1796 O O . LEU A 1 223 ? 18.267 6.230 -0.222 1.00 82.81 223 LEU A O 1
ATOM 1800 N N . LEU A 1 224 ? 17.345 8.266 -0.467 1.00 83.00 224 LEU A N 1
ATOM 1801 C CA . LEU A 1 224 ? 16.120 7.978 0.285 1.00 83.00 224 LEU A CA 1
ATOM 1802 C C . LEU A 1 224 ? 15.414 6.722 -0.241 1.00 83.00 224 LEU A C 1
ATOM 1804 O O . LEU A 1 224 ? 15.022 5.847 0.529 1.00 83.00 224 LEU A O 1
ATOM 1808 N N . MET A 1 225 ? 15.280 6.615 -1.566 1.00 82.25 225 MET A N 1
ATOM 1809 C CA . MET A 1 225 ? 14.597 5.483 -2.185 1.00 82.25 225 MET A CA 1
ATOM 1810 C C . MET A 1 225 ? 15.346 4.161 -1.970 1.00 82.25 225 MET A C 1
ATOM 1812 O O . MET A 1 225 ? 14.731 3.135 -1.672 1.00 82.25 225 MET A O 1
ATOM 1816 N N . ARG A 1 226 ? 16.679 4.176 -2.094 1.00 81.31 226 ARG A N 1
ATOM 1817 C CA . ARG A 1 226 ? 17.523 3.000 -1.846 1.00 81.31 226 ARG A CA 1
ATOM 1818 C C . ARG A 1 226 ? 17.495 2.594 -0.376 1.00 81.31 226 ARG A C 1
ATOM 1820 O O . ARG A 1 226 ? 17.367 1.407 -0.104 1.00 81.31 226 ARG A O 1
ATOM 1827 N N . THR A 1 227 ? 17.517 3.545 0.556 1.00 87.69 227 THR A N 1
ATOM 1828 C CA . THR A 1 227 ? 17.377 3.282 1.997 1.00 87.69 227 THR A CA 1
ATOM 1829 C C . THR A 1 227 ? 16.053 2.591 2.327 1.00 87.69 227 THR A C 1
ATOM 1831 O O . THR A 1 227 ? 16.041 1.584 3.038 1.00 87.69 227 THR A O 1
ATOM 1834 N N . ILE A 1 228 ? 14.934 3.072 1.773 1.00 85.75 228 ILE A N 1
ATOM 1835 C CA . ILE A 1 228 ? 13.625 2.434 1.978 1.00 85.75 228 ILE A CA 1
ATOM 1836 C C . ILE A 1 228 ? 13.643 1.013 1.407 1.00 85.75 228 ILE A C 1
ATOM 1838 O O . ILE A 1 228 ? 13.295 0.068 2.107 1.00 85.75 228 ILE A O 1
ATOM 1842 N N . SER A 1 229 ? 14.115 0.830 0.171 1.00 84.00 229 SER A N 1
ATOM 1843 C CA . SER A 1 229 ? 14.162 -0.500 -0.448 1.00 84.00 229 SER A CA 1
ATOM 1844 C C . SER A 1 229 ? 15.086 -1.477 0.289 1.00 84.00 229 SER A C 1
ATOM 1846 O O . SER A 1 229 ? 14.772 -2.664 0.354 1.00 84.00 229 SER A O 1
ATOM 1848 N N . SER A 1 230 ? 16.205 -0.991 0.829 1.00 85.06 230 SER A N 1
ATOM 1849 C CA . SER A 1 230 ? 17.190 -1.797 1.558 1.00 85.06 230 SER A CA 1
ATOM 1850 C C . SER A 1 230 ? 16.689 -2.210 2.947 1.00 85.06 230 SER A C 1
ATOM 1852 O O . SER A 1 230 ? 16.902 -3.340 3.379 1.00 85.06 230 SER A O 1
ATOM 1854 N N . SER A 1 231 ? 15.946 -1.333 3.631 1.00 90.06 231 SER A N 1
ATOM 1855 C CA . SER A 1 231 ? 15.426 -1.615 4.978 1.00 90.06 231 SER A CA 1
ATOM 1856 C C . SER A 1 231 ? 14.226 -2.572 4.992 1.00 90.06 231 SER A C 1
ATOM 1858 O O . SER A 1 231 ? 14.067 -3.317 5.958 1.00 90.06 231 SER A O 1
ATOM 1860 N N . ILE A 1 232 ? 13.409 -2.630 3.928 1.00 88.88 232 ILE A N 1
ATOM 1861 C CA . ILE A 1 232 ? 12.210 -3.494 3.840 1.00 88.88 232 ILE A CA 1
ATOM 1862 C C . ILE A 1 232 ? 12.432 -4.948 4.308 1.00 88.88 232 ILE A C 1
ATOM 1864 O O . ILE A 1 232 ? 11.657 -5.398 5.151 1.00 88.88 232 ILE A O 1
ATOM 1868 N N . PRO A 1 233 ? 13.424 -5.723 3.823 1.00 89.38 233 PRO A N 1
ATOM 1869 C CA . PRO A 1 233 ? 13.585 -7.119 4.239 1.00 89.38 233 PRO A CA 1
ATOM 1870 C C . PRO A 1 233 ? 13.868 -7.280 5.739 1.00 89.38 233 PRO A C 1
ATOM 1872 O O . PRO A 1 233 ? 13.317 -8.188 6.368 1.00 89.38 233 PRO A O 1
ATOM 1875 N N . ALA A 1 234 ? 14.691 -6.406 6.325 1.00 91.06 234 ALA A N 1
ATOM 1876 C CA . ALA A 1 234 ? 14.967 -6.413 7.761 1.00 91.06 234 ALA A CA 1
ATOM 1877 C C . ALA A 1 234 ? 13.724 -5.996 8.564 1.00 91.06 234 ALA A C 1
ATOM 1879 O O . ALA A 1 234 ? 13.335 -6.680 9.516 1.00 91.06 234 ALA A O 1
ATOM 1880 N N . LEU A 1 235 ? 13.040 -4.938 8.115 1.00 94.12 235 LEU A N 1
ATOM 1881 C CA . LEU A 1 235 ? 11.804 -4.449 8.723 1.00 94.12 235 LEU A CA 1
ATOM 1882 C C . LEU A 1 235 ? 10.686 -5.488 8.683 1.00 94.12 235 LEU A C 1
ATOM 1884 O O . LEU A 1 235 ? 9.980 -5.631 9.673 1.00 94.12 235 LEU A O 1
ATOM 1888 N N . LEU A 1 236 ? 10.531 -6.248 7.597 1.00 92.50 236 LEU A N 1
ATOM 1889 C CA . LEU A 1 236 ? 9.508 -7.293 7.498 1.00 92.50 236 LEU A CA 1
ATOM 1890 C C . LEU A 1 236 ? 9.737 -8.412 8.519 1.00 92.50 236 LEU A C 1
ATOM 1892 O O . LEU A 1 236 ? 8.785 -8.835 9.173 1.00 92.50 236 LEU A O 1
ATOM 1896 N N . ARG A 1 237 ? 10.985 -8.862 8.707 1.00 93.25 237 ARG A N 1
ATOM 1897 C CA . ARG A 1 237 ? 11.319 -9.885 9.717 1.00 93.25 237 ARG A CA 1
ATOM 1898 C C . ARG A 1 237 ? 10.991 -9.397 11.127 1.00 93.25 237 ARG A C 1
ATOM 1900 O O . ARG A 1 237 ? 10.347 -10.116 11.887 1.00 93.25 237 ARG A O 1
ATOM 1907 N N . PHE A 1 238 ? 11.381 -8.164 11.452 1.00 94.31 238 PHE A N 1
ATOM 1908 C CA . PHE A 1 238 ? 11.053 -7.551 12.737 1.00 94.31 238 PHE A CA 1
ATOM 1909 C C . PHE A 1 238 ? 9.539 -7.340 12.910 1.00 94.31 238 PHE A C 1
ATOM 1911 O O . PHE A 1 238 ? 8.984 -7.648 13.965 1.00 94.31 238 PHE A O 1
ATOM 1918 N N . CYS A 1 239 ? 8.857 -6.881 11.860 1.00 93.56 239 CYS A N 1
ATOM 1919 C CA . CYS A 1 239 ? 7.420 -6.628 11.849 1.00 93.56 239 CYS A CA 1
ATOM 1920 C C . CYS A 1 239 ? 6.622 -7.906 12.119 1.00 93.56 239 CYS A C 1
ATOM 1922 O O . CYS A 1 239 ? 5.693 -7.869 12.915 1.00 93.56 239 CYS A O 1
ATOM 1924 N N . VAL A 1 240 ? 7.010 -9.052 11.547 1.00 95.44 240 VAL A N 1
ATOM 1925 C CA . VAL A 1 240 ? 6.356 -10.340 11.840 1.00 95.44 240 VAL A CA 1
ATOM 1926 C C . VAL A 1 240 ? 6.437 -10.673 13.334 1.00 95.44 240 VAL A C 1
ATOM 1928 O O . VAL A 1 240 ? 5.420 -11.018 13.936 1.00 95.44 240 VAL A O 1
ATOM 1931 N N . CYS A 1 241 ? 7.603 -10.504 13.963 1.00 93.44 241 CYS A N 1
ATOM 1932 C CA . CYS A 1 241 ? 7.757 -10.710 15.406 1.00 93.44 241 CYS A CA 1
ATOM 1933 C C . CYS A 1 241 ? 6.908 -9.722 16.226 1.00 93.44 241 CYS A C 1
ATOM 1935 O O . CYS A 1 241 ? 6.222 -10.122 17.169 1.00 93.44 241 CYS A O 1
ATOM 1937 N N . ALA A 1 242 ? 6.913 -8.442 15.847 1.00 94.69 242 ALA A N 1
ATOM 1938 C CA . ALA A 1 242 ? 6.116 -7.409 16.505 1.00 94.69 242 ALA A CA 1
ATOM 1939 C C . ALA A 1 242 ? 4.604 -7.662 16.365 1.00 94.69 242 ALA A C 1
ATOM 1941 O O . ALA A 1 242 ? 3.860 -7.467 17.324 1.00 94.69 242 ALA A O 1
ATOM 1942 N N . LEU A 1 243 ? 4.150 -8.150 15.207 1.00 95.00 243 LEU A N 1
ATOM 1943 C CA . LEU A 1 243 ? 2.753 -8.499 14.953 1.00 95.00 243 LEU A CA 1
ATOM 1944 C C . LEU A 1 243 ? 2.292 -9.678 15.810 1.00 95.00 243 LEU A C 1
ATOM 1946 O O . LEU A 1 243 ? 1.173 -9.646 16.310 1.00 95.00 243 LEU A O 1
ATOM 1950 N N . ILE A 1 244 ? 3.139 -10.687 16.043 1.00 96.12 244 ILE A N 1
ATOM 1951 C CA . ILE A 1 244 ? 2.809 -11.799 16.954 1.00 96.12 244 ILE A CA 1
ATOM 1952 C C . ILE A 1 244 ? 2.521 -11.265 18.363 1.00 96.12 244 ILE A C 1
ATOM 1954 O O . ILE A 1 244 ? 1.502 -11.617 18.962 1.00 96.12 244 ILE A O 1
ATOM 1958 N N . LEU A 1 245 ? 3.375 -10.372 18.874 1.00 95.56 245 LEU A N 1
ATOM 1959 C CA . LEU A 1 245 ? 3.138 -9.715 20.162 1.00 95.56 245 LEU A CA 1
ATOM 1960 C C . LEU A 1 245 ? 1.873 -8.849 20.119 1.00 95.56 245 LEU A C 1
ATOM 1962 O O . LEU A 1 245 ? 1.049 -8.917 21.028 1.00 95.56 245 LEU A O 1
ATOM 1966 N N . PHE A 1 246 ? 1.676 -8.074 19.053 1.00 96.50 246 PHE A N 1
ATOM 1967 C CA . PHE A 1 246 ? 0.513 -7.200 18.901 1.00 96.50 246 PHE A CA 1
ATOM 1968 C C . PHE A 1 246 ? -0.802 -7.989 18.905 1.00 96.50 246 PHE A C 1
ATOM 1970 O O . PHE A 1 246 ? -1.755 -7.608 19.587 1.00 96.50 246 PHE A O 1
ATOM 1977 N N . PHE A 1 247 ? -0.849 -9.130 18.213 1.00 96.62 247 PHE A N 1
ATOM 1978 C CA . PHE A 1 247 ? -2.004 -10.022 18.228 1.00 96.62 247 PHE A CA 1
ATOM 1979 C C . PHE A 1 247 ? -2.228 -10.657 19.601 1.00 96.62 247 PHE A C 1
ATOM 1981 O O . PHE A 1 247 ? -3.379 -10.764 20.025 1.00 96.62 247 PHE A O 1
ATOM 1988 N N . ALA A 1 248 ? -1.169 -11.011 20.336 1.00 96.56 248 ALA A N 1
ATOM 1989 C CA . ALA A 1 248 ? -1.300 -11.518 21.702 1.00 96.56 248 ALA A CA 1
ATOM 1990 C C . ALA A 1 248 ? -1.943 -10.478 22.641 1.00 96.56 248 ALA A C 1
ATOM 1992 O O . ALA A 1 248 ? -2.896 -10.795 23.359 1.00 96.56 248 ALA A O 1
ATOM 1993 N N . PHE A 1 249 ? -1.492 -9.218 22.582 1.00 96.12 249 PHE A N 1
ATOM 1994 C CA . PHE A 1 249 ? -2.117 -8.116 23.324 1.00 96.12 249 PHE A CA 1
ATOM 1995 C C . PHE A 1 249 ? -3.549 -7.844 22.849 1.00 96.12 249 PHE A C 1
ATOM 1997 O O . PHE A 1 249 ? -4.427 -7.627 23.681 1.00 96.12 249 PHE A O 1
ATOM 2004 N N . SER A 1 250 ? -3.815 -7.925 21.544 1.00 96.25 250 SER A N 1
ATOM 2005 C CA . SER A 1 250 ? -5.156 -7.722 20.978 1.00 96.25 250 SER A CA 1
ATOM 2006 C C . SER A 1 250 ? -6.155 -8.779 21.444 1.00 96.25 250 SER A C 1
ATOM 2008 O O . SER A 1 250 ? -7.265 -8.438 21.844 1.00 96.25 250 SER A O 1
ATOM 2010 N N . LEU A 1 251 ? -5.766 -10.057 21.456 1.00 96.56 251 LEU A N 1
ATOM 2011 C CA . LEU A 1 251 ? -6.611 -11.145 21.959 1.00 96.56 251 LEU A CA 1
ATOM 2012 C C . LEU A 1 251 ? -6.873 -11.002 23.463 1.00 96.56 251 LEU A C 1
ATOM 2014 O O . LEU A 1 251 ? -8.014 -11.140 23.904 1.00 96.56 251 LEU A O 1
ATOM 2018 N N . CYS A 1 252 ? -5.840 -10.674 24.242 1.00 95.56 252 CYS A N 1
ATOM 2019 C CA . CYS A 1 252 ? -5.968 -10.436 25.678 1.00 95.56 252 CYS A CA 1
ATOM 2020 C C . CYS A 1 252 ? -6.900 -9.247 25.979 1.00 95.56 252 CYS A C 1
ATOM 2022 O O . CYS A 1 252 ? -7.843 -9.372 26.765 1.00 95.56 252 CYS A O 1
ATOM 2024 N N . GLY A 1 253 ? -6.691 -8.116 25.299 1.00 94.00 253 GLY A N 1
ATOM 2025 C CA . GLY A 1 253 ? -7.521 -6.920 25.431 1.00 94.00 253 GLY A CA 1
ATOM 2026 C C . GLY A 1 253 ? -8.973 -7.178 25.033 1.00 94.00 253 GLY A C 1
ATOM 2027 O O . GLY A 1 253 ? -9.882 -6.800 25.769 1.00 94.00 253 GLY A O 1
ATOM 2028 N N . TRP A 1 254 ? -9.204 -7.886 23.926 1.00 95.88 254 TRP A N 1
ATOM 2029 C CA . TRP A 1 254 ? -10.551 -8.219 23.464 1.00 95.88 254 TRP A CA 1
ATOM 2030 C C . TRP A 1 254 ? -11.319 -9.064 24.489 1.00 95.88 254 TRP A C 1
ATOM 2032 O O . TRP A 1 254 ? -12.450 -8.730 24.846 1.00 95.88 254 TRP A O 1
ATOM 2042 N N . VAL A 1 255 ? -10.703 -10.131 25.006 1.00 95.06 255 VAL A N 1
ATOM 2043 C CA . VAL A 1 255 ? -11.370 -11.058 25.933 1.00 95.06 255 VAL A CA 1
ATOM 2044 C C . VAL A 1 255 ? -11.615 -10.419 27.302 1.00 95.06 255 VAL A C 1
ATOM 2046 O O . VAL A 1 255 ? -12.698 -10.584 27.863 1.00 95.06 255 VAL A O 1
ATOM 2049 N N . VAL A 1 256 ? -10.639 -9.686 27.848 1.00 93.12 256 VAL A N 1
ATOM 2050 C CA . VAL A 1 256 ? -10.733 -9.159 29.221 1.00 93.12 256 VAL A CA 1
ATOM 2051 C C . VAL A 1 256 ? -11.461 -7.815 29.279 1.00 93.12 256 VAL A C 1
ATOM 2053 O O . VAL A 1 256 ? -12.309 -7.612 30.148 1.00 93.12 256 VAL A O 1
ATOM 2056 N N . LEU A 1 257 ? -11.154 -6.890 28.365 1.00 91.31 257 LEU A N 1
ATOM 2057 C CA . LEU A 1 257 ? -11.687 -5.522 28.389 1.00 91.31 257 LEU A CA 1
ATOM 2058 C C . LEU A 1 257 ? -12.967 -5.361 27.560 1.00 91.31 257 LEU A C 1
ATOM 2060 O O . LEU A 1 257 ? -13.666 -4.363 27.742 1.00 91.31 257 LEU A O 1
ATOM 2064 N N . GLY A 1 258 ? -13.300 -6.319 26.690 1.00 91.12 258 GLY A N 1
ATOM 2065 C CA . GLY A 1 258 ? -14.436 -6.230 25.768 1.00 91.12 258 GLY A CA 1
ATOM 2066 C C . GLY A 1 258 ? -15.817 -6.027 26.405 1.00 91.12 258 GLY A C 1
ATOM 2067 O O . GLY A 1 258 ? -16.601 -5.245 25.863 1.00 91.12 258 GLY A O 1
ATOM 2068 N N . PRO A 1 259 ? -16.146 -6.648 27.555 1.00 89.25 259 PRO A N 1
ATOM 2069 C CA . PRO A 1 259 ? -17.416 -6.390 28.241 1.00 89.25 259 PRO A CA 1
ATOM 2070 C C . PRO A 1 259 ? -17.521 -4.990 28.866 1.00 89.25 259 PRO A C 1
ATOM 2072 O O . PRO A 1 259 ? -18.630 -4.501 29.064 1.00 89.25 259 PRO A O 1
ATOM 2075 N N . TYR A 1 260 ? -16.385 -4.358 29.177 1.00 87.31 260 TYR A N 1
ATOM 2076 C CA . TYR A 1 260 ? -16.314 -3.105 29.939 1.00 87.31 260 TYR A CA 1
ATOM 2077 C C . TYR A 1 260 ? -16.042 -1.885 29.053 1.00 87.31 260 TYR A C 1
ATOM 2079 O O . TYR A 1 260 ? -16.440 -0.774 29.387 1.00 87.31 260 TYR A O 1
ATOM 2087 N N . ASN A 1 261 ? -15.399 -2.079 27.898 1.00 86.56 261 ASN A N 1
ATOM 2088 C CA . ASN A 1 261 ? -15.021 -1.002 26.990 1.00 86.56 261 ASN A CA 1
ATOM 2089 C C . ASN A 1 261 ? -15.607 -1.201 25.602 1.00 86.56 261 ASN A C 1
ATOM 2091 O O . ASN A 1 261 ? -15.362 -2.207 24.937 1.00 86.56 261 ASN A O 1
ATOM 2095 N N . LEU A 1 262 ? -16.274 -0.162 25.103 1.00 86.69 262 LEU A N 1
ATOM 2096 C CA . LEU A 1 262 ? -16.849 -0.152 23.758 1.00 86.69 262 LEU A CA 1
ATOM 2097 C C . LEU A 1 262 ? -15.783 -0.330 22.663 1.00 86.69 262 LEU A C 1
ATOM 2099 O O . LEU A 1 262 ? -16.041 -1.028 21.687 1.00 86.69 262 LEU A O 1
ATOM 2103 N N . LYS A 1 263 ? -14.577 0.223 22.866 1.00 89.69 263 LYS A N 1
ATOM 2104 C CA . LYS A 1 263 ? -13.433 0.100 21.941 1.00 89.69 263 LYS A CA 1
ATOM 2105 C C . LYS A 1 263 ? -12.869 -1.325 21.845 1.00 89.69 263 LYS A C 1
ATOM 2107 O O . LYS A 1 263 ? -12.265 -1.678 20.845 1.00 89.69 263 LYS A O 1
ATOM 2112 N N . PHE A 1 264 ? -13.089 -2.158 22.864 1.00 91.50 264 PHE A N 1
ATOM 2113 C CA . PHE A 1 264 ? -12.600 -3.540 22.901 1.00 91.50 264 PHE A CA 1
ATOM 2114 C C . PHE A 1 264 ? -13.699 -4.559 22.581 1.00 91.50 264 PHE A C 1
ATOM 2116 O O . PHE A 1 264 ? -13.530 -5.750 22.806 1.00 91.50 264 PHE A O 1
ATOM 2123 N N . ARG A 1 265 ? -14.864 -4.125 22.084 1.00 90.88 265 ARG A N 1
ATOM 2124 C CA . ARG A 1 265 ? -16.037 -5.001 21.935 1.00 90.88 265 ARG A CA 1
ATOM 2125 C C . ARG A 1 265 ? -15.882 -6.051 20.832 1.00 90.88 265 ARG A C 1
ATOM 2127 O O . ARG A 1 265 ? -16.408 -7.157 20.953 1.00 90.88 265 ARG A O 1
ATOM 2134 N N . SER A 1 266 ? -15.189 -5.706 19.752 1.00 94.06 266 SER A N 1
ATOM 2135 C CA . SER A 1 266 ? -14.850 -6.627 18.667 1.00 94.06 266 SER A CA 1
ATOM 2136 C C . SER A 1 266 ? -13.337 -6.734 18.526 1.00 94.06 266 SER A C 1
ATOM 2138 O O . SER A 1 266 ? -12.601 -5.811 18.878 1.00 94.06 266 SER A O 1
ATOM 2140 N N . PHE A 1 267 ? -12.873 -7.856 17.981 1.00 94.06 267 PHE A N 1
ATOM 2141 C CA . PHE A 1 267 ? -11.452 -8.061 17.719 1.00 94.06 267 PHE A CA 1
ATOM 2142 C C . PHE A 1 267 ? -10.881 -6.984 16.779 1.00 94.06 267 PHE A C 1
ATOM 2144 O O . PHE A 1 267 ? -9.860 -6.386 17.096 1.00 94.06 267 PHE A O 1
ATOM 2151 N N . MET A 1 268 ? -11.580 -6.651 15.686 1.00 95.12 268 MET A N 1
ATOM 2152 C CA . MET A 1 268 ? -11.140 -5.605 14.749 1.00 95.12 268 MET A CA 1
ATOM 2153 C C . MET A 1 268 ? -11.062 -4.224 15.412 1.00 95.12 268 MET A C 1
ATOM 2155 O O . MET A 1 268 ? -10.041 -3.558 15.291 1.00 95.12 268 MET A O 1
ATOM 2159 N N . SER A 1 269 ? -12.077 -3.838 16.195 1.00 93.62 269 SER A N 1
ATOM 2160 C CA . SER A 1 269 ? -12.067 -2.558 16.920 1.00 93.62 269 SER A CA 1
ATOM 2161 C C . SER A 1 269 ? -10.965 -2.510 17.986 1.00 93.62 269 SER A C 1
ATOM 2163 O O . SER A 1 269 ? -10.359 -1.466 18.208 1.00 93.62 269 SER A O 1
ATOM 2165 N N . THR A 1 270 ? -10.636 -3.660 18.587 1.00 94.94 270 THR A N 1
ATOM 2166 C CA . THR A 1 270 ? -9.512 -3.789 19.523 1.00 94.94 270 THR A CA 1
ATOM 2167 C C . THR A 1 270 ? -8.175 -3.548 18.823 1.00 94.94 270 THR A C 1
ATOM 2169 O O . THR A 1 270 ? -7.343 -2.810 19.349 1.00 94.94 270 THR A O 1
ATOM 2172 N N . MET A 1 271 ? -7.969 -4.127 17.634 1.00 95.88 271 MET A N 1
ATOM 2173 C CA . MET A 1 271 ? -6.765 -3.876 16.834 1.00 95.88 271 MET A CA 1
ATOM 2174 C C . MET A 1 271 ? -6.672 -2.411 16.399 1.00 95.88 271 MET A C 1
ATOM 2176 O O . MET A 1 271 ? -5.603 -1.824 16.514 1.00 95.88 271 MET A O 1
ATOM 2180 N N . GLU A 1 272 ? -7.776 -1.809 15.948 1.00 94.88 272 GLU A N 1
ATOM 2181 C CA . GLU A 1 272 ? -7.836 -0.380 15.607 1.00 94.88 272 GLU A CA 1
ATOM 2182 C C . GLU A 1 272 ? -7.463 0.483 16.819 1.00 94.88 272 GLU A C 1
ATOM 2184 O O . GLU A 1 272 ? -6.593 1.343 16.720 1.00 94.88 272 GLU A O 1
ATOM 2189 N N . CYS A 1 273 ? -8.030 0.191 17.994 1.00 94.12 273 CYS A N 1
ATOM 2190 C CA . CYS A 1 273 ? -7.729 0.906 19.231 1.00 94.12 273 CYS A CA 1
ATOM 2191 C C . CYS A 1 273 ? -6.254 0.773 19.641 1.00 94.12 273 CYS A C 1
ATOM 2193 O O . CYS A 1 273 ? -5.625 1.768 19.993 1.00 94.12 273 CYS A O 1
ATOM 2195 N N . LEU A 1 274 ? -5.690 -0.438 19.622 1.00 94.50 274 LEU A N 1
ATOM 2196 C CA . LEU A 1 274 ? -4.287 -0.675 19.983 1.00 94.50 274 LEU A CA 1
ATOM 2197 C C . LEU A 1 274 ? -3.326 -0.055 18.961 1.00 94.50 274 LEU A C 1
ATOM 2199 O O . LEU A 1 274 ? -2.267 0.436 19.345 1.00 94.50 274 LEU A O 1
ATOM 2203 N N . PHE A 1 275 ? -3.696 -0.032 17.679 1.00 94.81 275 PHE A N 1
ATOM 2204 C CA . PHE A 1 275 ? -2.925 0.640 16.636 1.00 94.81 275 PHE A CA 1
ATOM 2205 C C . PHE A 1 275 ? -2.963 2.170 16.787 1.00 94.81 275 PHE A C 1
ATOM 2207 O O . PHE A 1 275 ? -1.921 2.816 16.675 1.00 94.81 275 PHE A O 1
ATOM 2214 N N . SER A 1 276 ? -4.116 2.757 17.117 1.00 94.19 276 SER A N 1
ATOM 2215 C CA . SER A 1 276 ? -4.220 4.179 17.477 1.00 94.19 276 SER A CA 1
ATOM 2216 C C . SER A 1 276 ? -3.361 4.512 18.700 1.00 94.19 276 SER A C 1
ATOM 2218 O O . SER A 1 276 ? -2.567 5.450 18.653 1.00 94.19 276 SER A O 1
ATOM 2220 N N . LEU A 1 277 ? -3.425 3.689 19.753 1.00 93.06 277 LEU A N 1
ATOM 2221 C CA . LEU A 1 277 ? -2.607 3.861 20.960 1.00 93.06 277 LEU A CA 1
ATOM 2222 C C . LEU A 1 277 ? -1.104 3.771 20.678 1.00 93.06 277 LEU A C 1
ATOM 2224 O O . LEU A 1 277 ? -0.333 4.529 21.262 1.00 93.06 277 LEU A O 1
ATOM 2228 N N . LEU A 1 278 ? -0.684 2.879 19.777 1.00 93.19 278 LEU A N 1
ATOM 2229 C CA . LEU A 1 278 ? 0.710 2.764 19.341 1.00 93.19 278 LEU A CA 1
ATOM 2230 C C . LEU A 1 278 ? 1.212 4.058 18.680 1.00 93.19 278 LEU A C 1
ATOM 2232 O O . LEU A 1 278 ? 2.379 4.401 18.837 1.00 93.19 278 LEU A O 1
ATOM 2236 N N . ASN A 1 279 ? 0.330 4.800 18.005 1.00 91.44 279 ASN A N 1
ATOM 2237 C CA . ASN A 1 279 ? 0.626 6.113 17.423 1.00 91.44 279 ASN A CA 1
ATOM 2238 C C . ASN A 1 279 ? 0.376 7.287 18.394 1.00 91.44 279 ASN A C 1
ATOM 2240 O O . ASN A 1 279 ? 0.522 8.445 18.006 1.00 91.44 279 ASN A O 1
ATOM 2244 N N . GLY A 1 280 ? 0.012 7.011 19.652 1.00 90.00 280 GLY A N 1
ATOM 2245 C CA . GLY A 1 280 ? -0.257 8.028 20.673 1.00 90.00 280 GLY A CA 1
ATOM 2246 C C . GLY A 1 280 ? -1.636 8.686 20.580 1.00 90.00 280 GLY A C 1
ATOM 2247 O O . GLY A 1 280 ? -1.877 9.683 21.260 1.00 90.00 280 GLY A O 1
ATOM 2248 N N . ASP A 1 281 ? -2.545 8.141 19.773 1.00 93.25 281 ASP A N 1
ATOM 2249 C CA . ASP A 1 281 ? -3.907 8.649 19.635 1.00 93.25 281 ASP A CA 1
ATOM 2250 C C . ASP A 1 281 ? -4.829 8.083 20.728 1.00 93.25 281 ASP A C 1
ATOM 2252 O O . ASP A 1 281 ? -4.728 6.919 21.129 1.00 93.25 281 ASP A O 1
ATOM 2256 N N . ASP A 1 282 ? -5.736 8.925 21.225 1.00 88.25 282 ASP A N 1
ATOM 2257 C CA . ASP A 1 282 ? -6.804 8.556 22.160 1.00 88.25 282 ASP A CA 1
ATOM 2258 C C . ASP A 1 282 ? -6.372 7.909 23.503 1.00 88.25 282 ASP A C 1
ATOM 2260 O O . ASP A 1 282 ? -7.190 7.303 24.210 1.00 88.25 282 ASP A O 1
ATOM 2264 N N . MET A 1 283 ? -5.110 8.088 23.922 1.00 89.62 283 MET A N 1
ATOM 2265 C CA . MET A 1 283 ? -4.560 7.487 25.149 1.00 89.62 283 MET A CA 1
ATOM 2266 C C . MET A 1 283 ? -5.390 7.800 26.400 1.00 89.62 283 MET A C 1
ATOM 2268 O O . MET A 1 283 ? -5.864 6.884 27.071 1.00 89.62 283 MET A O 1
ATOM 2272 N N . PHE A 1 284 ? -5.623 9.077 26.718 1.00 89.38 284 PHE A N 1
ATOM 2273 C CA . PHE A 1 284 ? -6.369 9.449 27.928 1.00 89.38 284 PHE A CA 1
ATOM 2274 C C . PHE A 1 284 ? -7.817 8.940 27.909 1.00 89.38 284 PHE A C 1
ATOM 2276 O O . PHE A 1 284 ? -8.327 8.493 28.936 1.00 89.38 284 PHE A O 1
ATOM 2283 N N . VAL A 1 285 ? -8.459 8.952 26.737 1.00 88.81 285 VAL A N 1
ATOM 2284 C CA . VAL A 1 285 ? -9.831 8.459 26.565 1.00 88.81 285 VAL A CA 1
ATOM 2285 C C . VAL A 1 285 ? -9.909 6.977 26.919 1.00 88.81 285 VAL A C 1
ATOM 2287 O O . VAL A 1 285 ? -10.822 6.565 27.625 1.00 88.81 285 VAL A O 1
ATOM 2290 N N . THR A 1 286 ? -8.936 6.163 26.505 1.00 88.00 286 THR A N 1
ATOM 2291 C CA . THR A 1 286 ? -8.933 4.734 26.873 1.00 88.00 286 THR A CA 1
ATOM 2292 C C . THR A 1 286 ? -8.778 4.495 28.378 1.00 88.00 286 THR A C 1
ATOM 2294 O O . THR A 1 286 ? -9.395 3.573 28.908 1.00 88.00 286 THR A O 1
ATOM 2297 N N . PHE A 1 287 ? -8.039 5.350 29.093 1.00 87.31 287 PHE A N 1
ATOM 2298 C CA . PHE A 1 287 ? -7.903 5.259 30.551 1.00 87.31 287 PHE A CA 1
ATOM 2299 C C . PHE A 1 287 ? -9.129 5.763 31.321 1.00 87.31 287 PHE A C 1
ATOM 2301 O O . PHE A 1 287 ? -9.349 5.323 32.450 1.00 87.31 287 PHE A O 1
ATOM 2308 N N . SER A 1 288 ? -9.900 6.698 30.759 1.00 85.31 288 SER A N 1
ATOM 2309 C CA . SER A 1 288 ? -11.030 7.327 31.456 1.00 85.31 288 SER A CA 1
ATOM 2310 C C . SER A 1 288 ? -12.333 6.535 31.355 1.00 85.31 288 SER A C 1
ATOM 2312 O O . SER A 1 288 ? -13.203 6.697 32.210 1.00 85.31 288 SER A O 1
ATOM 2314 N N . VAL A 1 289 ? -12.466 5.657 30.354 1.00 84.31 289 VAL A N 1
ATOM 2315 C CA . VAL A 1 289 ? -13.666 4.820 30.177 1.00 84.31 289 VAL A CA 1
ATOM 2316 C C . VAL A 1 289 ? -13.849 3.854 31.352 1.00 84.31 289 VAL A C 1
ATOM 2318 O O . VAL A 1 289 ? -14.970 3.685 31.827 1.00 84.31 289 VAL A O 1
ATOM 2321 N N . ILE A 1 290 ? -12.763 3.278 31.876 1.00 79.94 290 ILE A N 1
ATOM 2322 C CA . ILE A 1 290 ? -12.809 2.349 33.015 1.00 79.94 290 ILE A CA 1
ATOM 2323 C C . ILE A 1 290 ? -12.657 3.150 34.302 1.00 79.94 290 ILE A C 1
ATOM 2325 O O . ILE A 1 290 ? -11.562 3.548 34.710 1.00 79.94 290 ILE A O 1
ATOM 2329 N N . THR A 1 291 ? -13.790 3.408 34.944 1.00 74.44 291 THR A N 1
ATOM 2330 C CA . THR A 1 291 ? -13.847 4.217 36.164 1.00 74.44 291 THR A CA 1
ATOM 2331 C C . THR A 1 291 ? -13.733 3.320 37.401 1.00 74.44 291 THR A C 1
ATOM 2333 O O . THR A 1 291 ? -13.997 2.123 37.355 1.00 74.44 291 THR A O 1
ATOM 2336 N N . THR A 1 292 ? -13.418 3.899 38.560 1.00 66.69 292 THR A N 1
ATOM 2337 C CA . THR A 1 292 ? -13.380 3.218 39.874 1.00 66.69 292 THR A CA 1
ATOM 2338 C C . THR A 1 292 ? -14.701 2.564 40.313 1.00 66.69 292 THR A C 1
ATOM 2340 O O . THR A 1 292 ? -14.756 1.969 41.385 1.00 66.69 292 THR A O 1
ATOM 2343 N N . LYS A 1 293 ? -15.770 2.696 39.517 1.00 70.25 293 LYS A N 1
ATOM 2344 C CA . LYS A 1 293 ? -17.066 2.040 39.731 1.00 70.25 293 LYS A CA 1
ATOM 2345 C C . LYS A 1 293 ? -17.049 0.562 39.330 1.00 70.25 293 LYS A C 1
ATOM 2347 O O . LYS A 1 293 ? -17.884 -0.195 39.819 1.00 70.25 293 LYS A O 1
ATOM 2352 N N . ASP A 1 294 ? -16.120 0.167 38.464 1.00 78.88 294 ASP A N 1
ATOM 2353 C CA . ASP A 1 294 ? -15.945 -1.219 38.038 1.00 78.88 294 ASP A CA 1
ATOM 2354 C C . ASP A 1 294 ? -15.189 -2.037 39.099 1.00 78.88 294 ASP A C 1
ATOM 2356 O O . ASP A 1 294 ? -14.511 -1.466 39.962 1.00 78.88 294 ASP A O 1
ATOM 2360 N N . PRO A 1 295 ? -15.267 -3.382 39.064 1.00 84.25 295 PRO A N 1
ATOM 2361 C CA . PRO A 1 295 ? -14.543 -4.216 40.012 1.00 84.25 295 PRO A CA 1
ATOM 2362 C C . PRO A 1 295 ? -13.049 -3.872 40.027 1.00 84.25 295 PRO A C 1
ATOM 2364 O O . PRO A 1 295 ? -12.406 -3.798 38.976 1.00 84.25 295 PRO A O 1
ATOM 2367 N N . LEU A 1 296 ? -12.484 -3.710 41.229 1.00 85.25 296 LEU A N 1
ATOM 2368 C CA . LEU A 1 296 ? -11.108 -3.239 41.440 1.00 85.25 296 LEU A CA 1
ATOM 2369 C C . LEU A 1 296 ? -10.071 -4.031 40.626 1.00 85.25 296 LEU A C 1
ATOM 2371 O O . LEU A 1 296 ? -9.116 -3.449 40.115 1.00 85.25 296 LEU A O 1
ATOM 2375 N N . GLY A 1 297 ? -10.287 -5.340 40.450 1.00 87.56 297 GLY A N 1
ATOM 2376 C CA . GLY A 1 297 ? -9.419 -6.199 39.641 1.00 87.56 297 GLY A CA 1
ATOM 2377 C C . GLY A 1 297 ? -9.336 -5.781 38.169 1.00 87.56 297 GLY A C 1
ATOM 2378 O O . GLY A 1 297 ? -8.242 -5.739 37.616 1.00 87.56 297 GLY A O 1
ATOM 2379 N N . ILE A 1 298 ? -10.457 -5.407 37.545 1.00 88.81 298 ILE A N 1
ATOM 2380 C CA . ILE A 1 298 ? -10.498 -4.970 36.137 1.00 88.81 298 ILE A CA 1
ATOM 2381 C C . ILE A 1 298 ? -9.918 -3.567 35.997 1.00 88.81 298 ILE A C 1
ATOM 2383 O O . ILE A 1 298 ? -9.150 -3.300 35.072 1.00 88.81 298 ILE A O 1
ATOM 2387 N N . TYR A 1 299 ? -10.227 -2.686 36.950 1.00 88.50 299 TYR A N 1
ATOM 2388 C CA . TYR A 1 299 ? -9.638 -1.353 37.004 1.00 88.50 299 TYR A CA 1
ATOM 2389 C C . TYR A 1 299 ? -8.103 -1.420 37.069 1.00 88.50 299 TYR A C 1
ATOM 2391 O O . TYR A 1 299 ? -7.424 -0.769 36.273 1.00 88.50 299 TYR A O 1
ATOM 2399 N N . LEU A 1 300 ? -7.543 -2.261 37.945 1.00 90.19 300 LEU A N 1
ATOM 2400 C CA . LEU A 1 300 ? -6.094 -2.445 38.050 1.00 90.19 300 LEU A CA 1
ATOM 2401 C C . LEU A 1 300 ? -5.508 -3.127 36.806 1.00 90.19 300 LEU A C 1
ATOM 2403 O O . LEU A 1 300 ? -4.506 -2.654 36.267 1.00 90.19 300 LEU A O 1
ATOM 2407 N N . PHE A 1 301 ? -6.143 -4.207 36.337 1.00 91.88 301 PHE A N 1
ATOM 2408 C CA . PHE A 1 301 ? -5.699 -4.950 35.159 1.00 91.88 301 PHE A CA 1
ATOM 2409 C C . PHE A 1 301 ? -5.620 -4.049 33.930 1.00 91.88 301 PHE A C 1
ATOM 2411 O O . PHE A 1 301 ? -4.614 -4.065 33.233 1.00 91.88 301 PHE A O 1
ATOM 2418 N N . SER A 1 302 ? -6.643 -3.231 33.683 1.00 90.81 302 SER A N 1
ATOM 2419 C CA . SER A 1 302 ? -6.684 -2.355 32.512 1.00 90.81 302 SER A CA 1
ATOM 2420 C C . SER A 1 302 ? -5.562 -1.319 32.499 1.00 90.81 302 SER A C 1
ATOM 2422 O O . SER A 1 302 ? -4.924 -1.121 31.467 1.00 90.81 302 SER A O 1
ATOM 2424 N N . ARG A 1 303 ? -5.259 -0.704 33.649 1.00 91.12 303 ARG A N 1
ATOM 2425 C CA . ARG A 1 303 ? -4.158 0.257 33.775 1.00 91.12 303 ARG A CA 1
ATOM 2426 C C . ARG A 1 303 ? -2.813 -0.413 33.566 1.00 91.12 303 ARG A C 1
ATOM 2428 O O . ARG A 1 303 ? -2.003 0.096 32.800 1.00 91.12 303 ARG A O 1
ATOM 2435 N N . LEU A 1 304 ? -2.596 -1.558 34.213 1.00 93.50 304 LEU A N 1
ATOM 2436 C CA . LEU A 1 304 ? -1.372 -2.334 34.041 1.00 93.50 304 LEU A CA 1
ATOM 2437 C C . LEU A 1 304 ? -1.202 -2.758 32.576 1.00 93.50 304 LEU A C 1
ATOM 2439 O O . LEU A 1 304 ? -0.143 -2.542 32.000 1.00 93.50 304 LEU A O 1
ATOM 2443 N N . PHE A 1 305 ? -2.257 -3.299 31.967 1.00 94.94 305 PHE A N 1
ATOM 2444 C CA . PHE A 1 305 ? -2.280 -3.736 30.574 1.00 94.94 305 PHE A CA 1
ATOM 2445 C C . PHE A 1 305 ? -1.925 -2.593 29.619 1.00 94.94 305 PHE A C 1
ATOM 2447 O O . PHE A 1 305 ? -1.013 -2.745 28.809 1.00 94.94 305 PHE A O 1
ATOM 2454 N N . LEU A 1 306 ? -2.592 -1.440 29.739 1.00 93.38 306 LEU A N 1
ATOM 2455 C CA . LEU A 1 306 ? -2.338 -0.286 28.877 1.00 93.38 306 LEU A CA 1
ATOM 2456 C C . LEU A 1 306 ? -0.944 0.307 29.112 1.00 93.38 306 LEU A C 1
ATOM 2458 O O . LEU A 1 306 ? -0.260 0.608 28.141 1.00 93.38 306 LEU A O 1
ATOM 2462 N N . TYR A 1 307 ? -0.473 0.429 30.359 1.00 94.75 307 TYR A N 1
ATOM 2463 C CA . TYR A 1 307 ? 0.888 0.910 30.621 1.00 94.75 307 TYR A CA 1
ATOM 2464 C C . TYR A 1 307 ? 1.952 -0.036 30.065 1.00 94.75 307 TYR A C 1
ATOM 2466 O O . TYR A 1 307 ? 2.886 0.429 29.412 1.00 94.75 307 TYR A O 1
ATOM 2474 N N . VAL A 1 308 ? 1.802 -1.349 30.260 1.00 95.88 308 VAL A N 1
ATOM 2475 C CA . VAL A 1 308 ? 2.728 -2.346 29.701 1.00 95.88 308 VAL A CA 1
ATOM 2476 C C . VAL A 1 308 ? 2.702 -2.296 28.175 1.00 95.88 308 VAL A C 1
ATOM 2478 O O . VAL A 1 308 ? 3.761 -2.248 27.561 1.00 95.88 308 VAL A O 1
ATOM 2481 N N . PHE A 1 309 ? 1.520 -2.233 27.557 1.00 95.50 309 PHE A N 1
ATOM 2482 C CA . PHE A 1 309 ? 1.393 -2.123 26.104 1.00 95.50 309 PHE A CA 1
ATOM 2483 C C . PHE A 1 309 ? 2.061 -0.852 25.561 1.00 95.50 309 PHE A C 1
ATOM 2485 O O . PHE A 1 309 ? 2.901 -0.939 24.670 1.00 95.50 309 PHE A O 1
ATOM 2492 N N . ILE A 1 310 ? 1.738 0.318 26.120 1.00 94.00 310 ILE A N 1
ATOM 2493 C CA . ILE A 1 310 ? 2.258 1.616 25.665 1.00 94.00 310 ILE A CA 1
ATOM 2494 C C . ILE A 1 310 ? 3.777 1.669 25.827 1.00 94.00 310 ILE A C 1
ATOM 2496 O O . ILE A 1 310 ? 4.484 2.011 24.884 1.00 94.00 310 ILE A O 1
ATOM 2500 N N . THR A 1 311 ? 4.296 1.300 26.999 1.00 93.38 311 THR A N 1
ATOM 2501 C CA . THR A 1 311 ? 5.744 1.338 27.241 1.00 93.38 311 THR A CA 1
ATOM 2502 C C . THR A 1 311 ? 6.506 0.346 26.365 1.00 93.38 311 THR A C 1
ATOM 2504 O O . THR A 1 311 ? 7.539 0.707 25.806 1.00 93.38 311 THR A O 1
ATOM 2507 N N . LEU A 1 312 ? 5.986 -0.869 26.177 1.00 94.75 312 LEU A N 1
ATOM 2508 C CA . LEU A 1 312 ? 6.596 -1.867 25.301 1.00 94.75 312 LEU A CA 1
ATOM 2509 C C . LEU A 1 312 ? 6.570 -1.422 23.831 1.00 94.75 312 LEU A C 1
ATOM 2511 O O . LEU A 1 312 ? 7.608 -1.394 23.173 1.00 94.75 312 LEU A O 1
ATOM 2515 N N . PHE A 1 313 ? 5.405 -1.065 23.292 1.00 94.94 313 PHE A N 1
ATOM 2516 C CA . PHE A 1 313 ? 5.285 -0.779 21.862 1.00 94.94 313 PHE A CA 1
ATOM 2517 C C . PHE A 1 313 ? 5.880 0.576 21.475 1.00 94.94 313 PHE A C 1
ATOM 2519 O O . PHE A 1 313 ? 6.580 0.651 20.467 1.00 94.94 313 PHE A O 1
ATOM 2526 N N . ILE A 1 314 ? 5.678 1.626 22.275 1.00 93.56 314 ILE A N 1
ATOM 2527 C CA . ILE A 1 314 ? 6.206 2.955 21.944 1.00 93.56 314 ILE A CA 1
ATOM 2528 C C . ILE A 1 314 ? 7.705 3.040 22.236 1.00 93.56 314 ILE A C 1
ATOM 2530 O O . ILE A 1 314 ? 8.468 3.473 21.380 1.00 93.56 314 ILE A O 1
ATOM 2534 N N . TYR A 1 315 ? 8.170 2.622 23.416 1.00 93.00 315 TYR A N 1
ATOM 2535 C CA . TYR A 1 315 ? 9.581 2.830 23.768 1.00 93.00 315 TYR A CA 1
ATOM 2536 C C . TYR A 1 315 ? 10.513 1.714 23.304 1.00 93.00 315 TYR A C 1
ATOM 2538 O O . TYR A 1 315 ? 11.699 1.979 23.122 1.00 93.00 315 TYR A O 1
ATOM 2546 N N . VAL A 1 316 ? 10.029 0.486 23.102 1.00 94.25 316 VAL A N 1
ATOM 2547 C CA . VAL A 1 316 ? 10.886 -0.616 22.634 1.00 94.25 316 VAL A CA 1
ATOM 2548 C C . VAL A 1 316 ? 10.674 -0.865 21.145 1.00 94.25 316 VAL A C 1
ATOM 2550 O O . VAL A 1 316 ? 11.619 -0.741 20.369 1.00 94.25 316 VAL A O 1
ATOM 2553 N N . VAL A 1 317 ? 9.445 -1.179 20.721 1.00 94.62 317 VAL A N 1
ATOM 2554 C CA . VAL A 1 317 ? 9.181 -1.614 19.336 1.00 94.62 317 VAL A CA 1
ATOM 2555 C C . VAL A 1 317 ? 9.380 -0.482 18.322 1.00 94.62 317 VAL A C 1
ATOM 2557 O O . VAL A 1 317 ? 10.084 -0.692 17.334 1.00 94.62 317 VAL A O 1
ATOM 2560 N N . LEU A 1 318 ? 8.818 0.715 18.551 1.00 92.12 318 LEU A N 1
ATOM 2561 C CA . LEU A 1 318 ? 9.002 1.848 17.627 1.00 92.12 318 LEU A CA 1
ATOM 2562 C C . LEU A 1 318 ? 10.460 2.312 17.560 1.00 92.12 318 LEU A C 1
ATOM 2564 O O . LEU A 1 318 ? 10.963 2.573 16.470 1.00 92.12 318 LEU A O 1
ATOM 2568 N N . ASN A 1 319 ? 11.158 2.375 18.697 1.00 92.31 319 ASN A N 1
ATOM 2569 C CA . ASN A 1 319 ? 12.567 2.770 18.709 1.00 92.31 319 ASN A CA 1
ATOM 2570 C C . ASN A 1 319 ? 13.438 1.776 17.933 1.00 92.31 319 ASN A C 1
ATOM 2572 O O . ASN A 1 319 ? 14.272 2.199 17.138 1.00 92.31 319 ASN A O 1
ATOM 2576 N N . LEU A 1 320 ? 13.192 0.470 18.073 1.00 93.94 320 LEU A N 1
ATOM 2577 C CA . LEU A 1 320 ? 13.900 -0.551 17.298 1.00 93.94 320 LEU A CA 1
ATOM 2578 C C . LEU A 1 320 ? 13.595 -0.434 15.793 1.00 93.94 320 LEU A C 1
ATOM 2580 O O . LEU A 1 320 ? 14.502 -0.543 14.969 1.00 93.94 320 LEU A O 1
ATOM 2584 N N . PHE A 1 321 ? 12.347 -0.130 15.420 1.00 92.94 321 PHE A N 1
ATOM 2585 C CA . PHE A 1 321 ? 11.972 0.124 14.024 1.00 92.94 321 PHE A CA 1
ATOM 2586 C C . PHE A 1 321 ? 12.765 1.295 13.418 1.00 92.94 321 PHE A C 1
ATOM 2588 O O . PHE A 1 321 ? 13.285 1.182 12.306 1.00 92.94 321 PHE A O 1
ATOM 2595 N N . ILE A 1 322 ? 12.913 2.395 14.166 1.00 93.44 322 ILE A N 1
ATOM 2596 C CA . ILE A 1 322 ? 13.728 3.549 13.756 1.00 93.44 322 ILE A CA 1
ATOM 2597 C C . ILE A 1 322 ? 15.206 3.157 13.644 1.00 93.44 322 ILE A C 1
ATOM 2599 O O . ILE A 1 322 ? 15.850 3.531 12.664 1.00 93.44 322 ILE A O 1
ATOM 2603 N N . THR A 1 323 ? 15.738 2.374 14.588 1.00 94.50 323 THR A N 1
ATOM 2604 C CA . THR A 1 323 ? 17.131 1.900 14.545 1.00 94.50 323 THR A CA 1
ATOM 2605 C C . THR A 1 323 ? 17.425 1.088 13.282 1.00 94.50 323 THR A C 1
ATOM 2607 O O . THR A 1 323 ? 18.432 1.352 12.634 1.00 94.50 323 THR A O 1
ATOM 2610 N N . ILE A 1 324 ? 16.535 0.177 12.869 1.00 94.44 324 ILE A N 1
ATOM 2611 C CA . ILE A 1 324 ? 16.725 -0.609 11.633 1.00 94.44 324 ILE A CA 1
ATOM 2612 C C . ILE A 1 324 ? 16.748 0.297 10.391 1.00 94.44 324 ILE A C 1
ATOM 2614 O O . ILE A 1 324 ? 17.553 0.093 9.482 1.00 94.44 324 ILE A O 1
ATOM 2618 N N . ILE A 1 325 ? 15.869 1.304 10.331 1.00 93.88 325 ILE A N 1
ATOM 2619 C CA . ILE A 1 325 ? 15.862 2.265 9.215 1.00 93.88 325 ILE A CA 1
ATOM 2620 C C . ILE A 1 325 ? 17.160 3.071 9.196 1.00 93.88 325 ILE A C 1
ATOM 2622 O O . ILE A 1 325 ? 17.726 3.297 8.126 1.00 93.88 325 ILE A O 1
ATOM 2626 N N . PHE A 1 326 ? 17.621 3.507 10.367 1.00 93.81 326 PHE A N 1
ATOM 2627 C CA . PHE A 1 326 ? 18.846 4.282 10.501 1.00 93.81 326 PHE A CA 1
ATOM 2628 C C . PHE A 1 326 ? 20.083 3.475 10.082 1.00 93.81 326 PHE A C 1
ATOM 2630 O O . PHE A 1 326 ? 20.896 3.974 9.310 1.00 93.81 326 PHE A O 1
ATOM 2637 N N . GLU A 1 327 ? 20.176 2.208 10.484 1.00 93.88 327 GLU A N 1
ATOM 2638 C CA . GLU A 1 327 ? 21.258 1.308 10.070 1.00 93.88 327 GLU A CA 1
ATOM 2639 C C . GLU A 1 327 ? 21.285 1.118 8.542 1.00 93.88 327 GLU A C 1
ATOM 2641 O O . GLU A 1 327 ? 22.325 1.266 7.900 1.00 93.88 327 GLU A O 1
ATOM 2646 N N . ALA A 1 328 ? 20.124 0.892 7.920 1.00 91.19 328 ALA A N 1
ATOM 2647 C CA . ALA A 1 328 ? 20.028 0.802 6.463 1.00 91.19 328 ALA A CA 1
ATOM 2648 C C . ALA A 1 328 ? 20.363 2.132 5.760 1.00 91.19 328 ALA A C 1
ATOM 2650 O O . ALA A 1 328 ? 20.876 2.137 4.639 1.00 91.19 328 ALA A O 1
ATOM 2651 N N . TYR A 1 329 ? 20.062 3.271 6.390 1.00 92.06 329 TYR A N 1
ATOM 2652 C CA . TYR A 1 329 ? 20.430 4.587 5.874 1.00 92.06 329 TYR A CA 1
ATOM 2653 C C . TYR A 1 329 ? 21.948 4.773 5.855 1.00 92.06 329 TYR A C 1
ATOM 2655 O O . TYR A 1 329 ? 22.482 5.199 4.829 1.00 92.06 329 TYR A O 1
ATOM 2663 N N . GLU A 1 330 ? 22.637 4.422 6.942 1.00 91.50 330 GLU A N 1
ATOM 2664 C CA . GLU A 1 330 ? 24.098 4.511 7.027 1.00 91.50 330 GLU A CA 1
ATOM 2665 C C . GLU A 1 330 ? 24.783 3.601 6.002 1.00 91.50 330 GLU A C 1
ATOM 2667 O O . GLU A 1 330 ? 25.629 4.085 5.251 1.00 91.50 330 GLU A O 1
ATOM 2672 N N . GLN A 1 331 ? 24.337 2.346 5.867 1.00 88.56 331 GLN A N 1
ATOM 2673 C CA . GLN A 1 331 ? 24.867 1.412 4.861 1.00 88.56 331 GLN A CA 1
ATOM 2674 C C . GLN A 1 331 ? 24.733 1.962 3.431 1.00 88.56 331 GLN A C 1
ATOM 2676 O O . GLN A 1 331 ? 25.679 1.950 2.644 1.00 88.56 331 GLN A O 1
ATOM 2681 N N . VAL A 1 332 ? 23.554 2.485 3.074 1.00 87.75 332 VAL A N 1
ATOM 2682 C CA . VAL A 1 332 ? 23.316 3.035 1.729 1.00 87.75 332 VAL A CA 1
ATOM 2683 C C . VAL A 1 332 ? 24.111 4.323 1.499 1.00 87.75 332 VAL A C 1
ATOM 2685 O O . VAL A 1 332 ? 24.574 4.564 0.380 1.00 87.75 332 VAL A O 1
ATOM 2688 N N . LYS A 1 333 ? 24.291 5.144 2.537 1.00 88.00 333 LYS A N 1
ATOM 2689 C CA . LYS A 1 333 ? 25.109 6.356 2.471 1.00 88.00 333 LYS A CA 1
ATOM 2690 C C . LYS A 1 333 ? 26.584 6.021 2.238 1.00 88.00 333 LYS A C 1
ATOM 2692 O O . LYS A 1 333 ? 27.190 6.605 1.345 1.00 88.00 333 LYS A O 1
ATOM 2697 N N . GLU A 1 334 ? 27.128 5.048 2.963 1.00 87.06 334 GLU A N 1
ATOM 2698 C CA . GLU A 1 334 ? 28.511 4.593 2.790 1.00 87.06 334 GLU A CA 1
ATOM 2699 C C . GLU A 1 334 ? 28.755 4.026 1.381 1.00 87.06 334 GLU A C 1
ATOM 2701 O O . GLU A 1 334 ? 29.736 4.380 0.721 1.00 87.06 334 GLU A O 1
ATOM 2706 N N . LEU A 1 335 ? 27.816 3.231 0.854 1.00 80.69 335 LEU A N 1
ATOM 2707 C CA . LEU A 1 335 ? 27.868 2.735 -0.529 1.00 80.69 335 LEU A CA 1
ATOM 2708 C C . LEU A 1 335 ? 27.882 3.871 -1.566 1.00 80.69 335 LEU A C 1
ATOM 2710 O O . LEU A 1 335 ? 28.525 3.755 -2.615 1.00 80.69 335 LEU A O 1
ATOM 2714 N N . GLN A 1 336 ? 27.167 4.964 -1.295 1.00 79.88 336 GLN A N 1
ATOM 2715 C CA . GLN A 1 336 ? 27.114 6.127 -2.175 1.00 79.88 336 GLN A CA 1
ATOM 2716 C C . GLN A 1 336 ? 28.409 6.952 -2.115 1.00 79.88 336 GLN A C 1
ATOM 2718 O O . GLN A 1 336 ? 28.928 7.331 -3.168 1.00 79.88 336 GLN A O 1
ATOM 2723 N N . ASP A 1 337 ? 28.970 7.167 -0.924 1.00 82.31 337 ASP A N 1
ATOM 2724 C CA . ASP A 1 337 ? 30.247 7.871 -0.741 1.00 82.31 337 ASP A CA 1
ATOM 2725 C C . ASP A 1 337 ? 31.413 7.095 -1.400 1.00 82.31 337 ASP A C 1
ATOM 2727 O O . ASP A 1 337 ? 32.268 7.678 -2.079 1.00 82.31 337 ASP A O 1
ATOM 2731 N N . ASN A 1 338 ? 31.371 5.759 -1.352 1.00 78.75 338 ASN A N 1
ATOM 2732 C CA . ASN A 1 338 ? 32.348 4.863 -1.986 1.00 78.75 338 ASN A CA 1
ATOM 2733 C C . ASN A 1 338 ? 32.151 4.660 -3.509 1.00 78.75 338 ASN A C 1
ATOM 2735 O O . ASN A 1 338 ? 32.740 3.745 -4.094 1.00 78.75 338 ASN A O 1
ATOM 2739 N N . HIS A 1 339 ? 31.355 5.506 -4.181 1.00 67.25 339 HIS A N 1
ATOM 2740 C CA . HIS A 1 339 ? 31.075 5.446 -5.629 1.00 67.25 339 HIS A CA 1
ATOM 2741 C C . HIS A 1 339 ? 30.502 4.094 -6.108 1.00 67.25 339 HIS A C 1
ATOM 2743 O O . HIS A 1 339 ? 30.754 3.669 -7.236 1.00 67.25 339 HIS A O 1
ATOM 2749 N N . GLY A 1 340 ? 29.727 3.400 -5.269 1.00 60.47 340 GLY A N 1
ATOM 2750 C CA . GLY A 1 340 ? 29.123 2.116 -5.633 1.00 60.47 340 GLY A CA 1
ATOM 2751 C C . GLY A 1 340 ? 30.099 0.937 -5.654 1.00 60.47 340 GLY A C 1
ATOM 2752 O O . GLY A 1 340 ? 29.772 -0.105 -6.220 1.00 60.47 340 GLY A O 1
ATOM 2753 N N . ARG A 1 341 ? 31.283 1.060 -5.035 1.00 54.41 341 ARG A N 1
ATOM 2754 C CA . ARG A 1 341 ? 32.124 -0.100 -4.711 1.00 54.41 341 ARG A CA 1
ATOM 2755 C C . ARG A 1 341 ? 31.465 -0.892 -3.580 1.00 54.41 341 ARG A C 1
ATOM 2757 O O . ARG A 1 341 ? 31.803 -0.694 -2.420 1.00 54.41 341 ARG A O 1
ATOM 2764 N N . SER A 1 342 ? 30.520 -1.763 -3.922 1.00 55.72 342 SER A N 1
ATOM 2765 C CA . SER A 1 342 ? 30.145 -2.866 -3.036 1.00 55.72 342 SER A CA 1
ATOM 2766 C C . SER A 1 342 ? 31.222 -3.951 -3.173 1.00 55.72 342 SER A C 1
ATOM 2768 O O . SER A 1 342 ? 31.386 -4.476 -4.279 1.00 55.72 342 SER A O 1
ATOM 2770 N N . PRO A 1 343 ? 32.012 -4.250 -2.127 1.00 53.22 343 PRO A N 1
ATOM 2771 C CA . PRO A 1 343 ? 33.077 -5.250 -2.204 1.00 53.22 343 PRO A CA 1
ATOM 2772 C C . PRO A 1 343 ? 32.558 -6.693 -2.340 1.00 53.22 343 PRO A C 1
ATOM 2774 O O . PRO A 1 343 ? 33.338 -7.568 -2.712 1.00 53.22 343 PRO A O 1
ATOM 2777 N N . ASP A 1 344 ? 31.257 -6.932 -2.130 1.00 59.81 344 ASP A N 1
ATOM 2778 C CA . ASP A 1 344 ? 30.752 -8.281 -1.843 1.00 59.81 344 ASP A CA 1
ATOM 2779 C C . ASP A 1 344 ? 29.864 -8.896 -2.945 1.00 59.81 344 ASP A C 1
ATOM 2781 O O . ASP A 1 344 ? 29.544 -10.084 -2.879 1.00 59.81 344 ASP A O 1
ATOM 2785 N N . GLU A 1 345 ? 29.479 -8.145 -3.990 1.00 71.00 345 GLU A N 1
ATOM 2786 C CA . GLU A 1 345 ? 28.615 -8.673 -5.061 1.00 71.00 345 GLU A CA 1
ATOM 2787 C C . GLU A 1 345 ? 29.381 -9.021 -6.355 1.00 71.00 345 GLU A C 1
ATOM 2789 O O . GLU A 1 345 ? 29.777 -8.125 -7.110 1.00 71.00 345 GLU A O 1
ATOM 2794 N N . PRO A 1 346 ? 29.517 -10.322 -6.702 1.00 78.56 346 PRO A N 1
ATOM 2795 C CA . PRO A 1 346 ? 30.311 -10.770 -7.852 1.00 78.56 346 PRO A CA 1
ATOM 2796 C C . PRO A 1 346 ? 29.766 -10.272 -9.198 1.00 78.56 346 PRO A C 1
ATOM 2798 O O . PRO A 1 346 ? 30.518 -10.161 -10.169 1.00 78.56 346 PRO A O 1
ATOM 2801 N N . LEU A 1 347 ? 28.468 -9.944 -9.273 1.00 82.69 347 LEU A N 1
ATOM 2802 C CA . LEU A 1 347 ? 27.860 -9.381 -10.478 1.00 82.69 347 LEU A CA 1
ATOM 2803 C C . LEU A 1 347 ? 28.408 -7.983 -10.781 1.00 82.69 347 LEU A C 1
ATOM 2805 O O . LEU A 1 347 ? 28.844 -7.729 -11.904 1.00 82.69 347 LEU A O 1
ATOM 2809 N N . TRP A 1 348 ? 28.404 -7.079 -9.800 1.00 78.00 348 TRP A N 1
ATOM 2810 C CA . TRP A 1 348 ? 28.883 -5.710 -9.997 1.00 78.00 348 TRP A CA 1
ATOM 2811 C C . TRP A 1 348 ? 30.384 -5.667 -10.236 1.00 78.00 348 TRP A C 1
ATOM 2813 O O . TRP A 1 348 ? 30.837 -4.889 -11.076 1.00 78.00 348 TRP A O 1
ATOM 2823 N N . THR A 1 349 ? 31.154 -6.552 -9.597 1.00 80.06 349 THR A N 1
ATOM 2824 C CA . THR A 1 349 ? 32.580 -6.696 -9.905 1.00 80.06 349 THR A CA 1
ATOM 2825 C C . THR A 1 349 ? 32.798 -7.135 -11.355 1.00 80.06 349 THR A C 1
ATOM 2827 O O . THR A 1 349 ? 33.646 -6.567 -12.042 1.00 80.06 349 THR A O 1
ATOM 2830 N N . PHE A 1 350 ? 32.008 -8.088 -11.862 1.00 83.62 350 PHE A N 1
ATOM 2831 C CA . PHE A 1 350 ? 32.065 -8.503 -13.267 1.00 83.62 350 PHE A CA 1
ATOM 2832 C C . PHE A 1 350 ? 31.702 -7.357 -14.221 1.00 83.62 350 PHE A C 1
ATOM 2834 O O . PHE A 1 350 ? 32.443 -7.092 -15.167 1.00 83.62 350 PHE A O 1
ATOM 2841 N N . VAL A 1 351 ? 30.619 -6.623 -13.951 1.00 80.69 351 VAL A N 1
ATOM 2842 C CA . VAL A 1 351 ? 30.209 -5.470 -14.772 1.00 80.69 351 VAL A CA 1
ATOM 2843 C C . VAL A 1 351 ? 31.296 -4.390 -14.783 1.00 80.69 351 VAL A C 1
ATOM 2845 O O . VAL A 1 351 ? 31.649 -3.883 -15.848 1.00 80.69 351 VAL A O 1
ATOM 2848 N N . MET A 1 352 ? 31.882 -4.085 -13.625 1.00 72.81 352 MET A N 1
ATOM 2849 C CA . MET A 1 352 ? 32.926 -3.067 -13.487 1.00 72.81 352 MET A CA 1
ATOM 2850 C C . MET A 1 352 ? 34.275 -3.499 -14.084 1.00 72.81 352 MET A C 1
ATOM 2852 O O . MET A 1 352 ? 35.068 -2.649 -14.482 1.00 72.81 352 MET A O 1
ATOM 2856 N N . SER A 1 353 ? 34.535 -4.809 -14.188 1.00 75.44 353 SER A N 1
ATOM 2857 C CA . SER A 1 353 ? 35.733 -5.343 -14.856 1.00 75.44 353 SER A CA 1
ATOM 2858 C C . SER A 1 353 ? 35.735 -5.102 -16.371 1.00 75.44 353 SER A C 1
ATOM 2860 O O . SER A 1 353 ? 36.785 -5.148 -17.013 1.00 75.44 353 SER A O 1
ATOM 2862 N N . SER A 1 354 ? 34.569 -4.812 -16.960 1.00 68.38 354 SER A N 1
ATOM 2863 C CA . SER A 1 354 ? 34.477 -4.493 -18.380 1.00 68.38 354 SER A CA 1
ATOM 2864 C C . SER A 1 354 ? 34.987 -3.068 -18.649 1.00 68.38 354 SER A C 1
ATOM 2866 O O . SER A 1 354 ? 34.367 -2.070 -18.296 1.00 68.38 354 SER A O 1
ATOM 2868 N N . HIS A 1 355 ? 36.144 -2.957 -19.305 1.00 61.59 355 HIS A N 1
ATOM 2869 C CA . HIS A 1 355 ? 36.761 -1.665 -19.649 1.00 61.59 355 HIS A CA 1
ATOM 2870 C C . HIS A 1 355 ? 36.080 -0.932 -20.822 1.00 61.59 355 HIS A C 1
ATOM 2872 O O . HIS A 1 355 ? 36.487 0.171 -21.188 1.00 61.59 355 HIS A O 1
ATOM 2878 N N . LEU A 1 356 ? 35.069 -1.541 -21.448 1.00 71.94 356 LEU A N 1
ATOM 2879 C CA . LEU A 1 356 ? 34.398 -1.000 -22.628 1.00 71.94 356 LEU A CA 1
ATOM 2880 C C . LEU A 1 356 ? 33.113 -0.260 -22.232 1.00 71.94 356 LEU A C 1
ATOM 2882 O O . LEU A 1 356 ? 32.254 -0.855 -21.578 1.00 71.94 356 LEU A O 1
ATOM 2886 N N . PRO A 1 357 ? 32.914 0.995 -22.682 1.00 70.62 357 PRO A N 1
ATOM 2887 C CA . PRO A 1 357 ? 31.684 1.722 -22.400 1.00 70.62 357 PRO A CA 1
ATOM 2888 C C . PRO A 1 357 ? 30.478 1.010 -23.038 1.00 70.62 357 PRO A C 1
ATOM 2890 O O . PRO A 1 357 ? 30.598 0.471 -24.144 1.00 70.62 357 PRO A O 1
ATOM 2893 N N . PRO A 1 358 ? 29.291 1.044 -22.405 1.00 67.12 358 PRO A N 1
ATOM 2894 C CA . PRO A 1 358 ? 28.102 0.319 -22.871 1.00 67.12 358 PRO A CA 1
ATOM 2895 C C . PRO A 1 358 ? 27.601 0.773 -24.254 1.00 67.12 358 PRO A C 1
ATOM 2897 O O . PRO A 1 358 ? 26.868 0.050 -24.920 1.00 67.12 358 PRO A O 1
ATOM 2900 N N . THR A 1 359 ? 28.013 1.954 -24.722 1.00 70.69 359 THR A N 1
ATOM 2901 C CA . THR A 1 359 ? 27.718 2.486 -26.062 1.00 70.69 359 THR A CA 1
ATOM 2902 C C . THR A 1 359 ? 28.770 2.132 -27.114 1.00 70.69 359 THR A C 1
ATOM 2904 O O . THR A 1 359 ? 28.662 2.595 -28.254 1.00 70.69 359 THR A O 1
ATOM 2907 N N . SER A 1 360 ? 29.787 1.335 -26.767 1.00 78.06 360 SER A N 1
ATOM 2908 C CA . SER A 1 360 ? 30.852 0.987 -27.705 1.00 78.06 360 SER A CA 1
ATOM 2909 C C . SER A 1 360 ? 30.289 0.259 -28.941 1.00 78.06 360 SER A C 1
ATOM 2911 O O . SER A 1 360 ? 29.403 -0.595 -28.824 1.00 78.06 360 SER A O 1
ATOM 2913 N N . PRO A 1 361 ? 30.785 0.572 -30.152 1.00 77.81 361 PRO A N 1
ATOM 2914 C CA . PRO A 1 361 ? 30.332 -0.088 -31.376 1.00 77.81 361 PRO A CA 1
ATOM 2915 C C . PRO A 1 361 ? 30.694 -1.580 -31.403 1.00 77.81 361 PRO A C 1
ATOM 2917 O O . PRO A 1 361 ? 30.060 -2.335 -32.133 1.00 77.81 361 PRO A O 1
ATOM 2920 N N . LEU A 1 362 ? 31.658 -2.007 -30.579 1.00 76.56 362 LEU A N 1
ATOM 2921 C CA . LEU A 1 362 ? 32.071 -3.401 -30.410 1.00 76.56 362 LEU A CA 1
ATOM 2922 C C . LEU A 1 362 ? 30.908 -4.287 -29.941 1.00 76.56 362 LEU A C 1
ATOM 2924 O O . LEU A 1 362 ? 30.672 -5.328 -30.543 1.00 76.56 362 LEU A O 1
ATOM 2928 N N . TYR A 1 363 ? 30.104 -3.831 -28.971 1.00 75.00 363 TYR A N 1
ATOM 2929 C CA . TYR A 1 363 ? 28.927 -4.585 -28.520 1.00 75.00 363 TYR A CA 1
ATOM 2930 C C . TYR A 1 363 ? 27.866 -4.737 -29.625 1.00 75.00 363 TYR A C 1
ATOM 2932 O O . TYR A 1 363 ? 27.287 -5.808 -29.787 1.00 75.00 363 TYR A O 1
ATOM 2940 N N . LYS A 1 364 ? 27.653 -3.695 -30.446 1.00 74.00 364 LYS A N 1
ATOM 2941 C CA . LYS A 1 364 ? 26.726 -3.755 -31.596 1.00 74.00 364 LYS A CA 1
ATOM 2942 C C . LYS A 1 364 ? 27.234 -4.676 -32.708 1.00 74.00 364 LYS A C 1
ATOM 2944 O O . LYS A 1 364 ? 26.436 -5.321 -33.381 1.00 74.00 364 LYS A O 1
ATOM 2949 N N . MET A 1 365 ? 28.548 -4.719 -32.919 1.00 75.81 365 MET A N 1
ATOM 2950 C CA . MET A 1 365 ? 29.191 -5.604 -33.895 1.00 75.81 365 MET A CA 1
ATOM 2951 C C . MET A 1 365 ? 29.099 -7.070 -33.453 1.00 75.81 365 MET A C 1
ATOM 2953 O O . MET A 1 365 ? 28.787 -7.933 -34.270 1.00 75.81 365 MET A O 1
ATOM 2957 N N . ASP A 1 366 ? 29.277 -7.345 -32.159 1.00 74.56 366 ASP A N 1
ATOM 2958 C CA . ASP A 1 366 ? 29.060 -8.680 -31.593 1.00 74.56 366 ASP A CA 1
ATOM 2959 C C . ASP A 1 366 ? 27.588 -9.108 -31.661 1.00 74.56 366 ASP A C 1
ATOM 2961 O O . ASP A 1 366 ? 27.301 -10.283 -31.898 1.00 74.56 366 ASP A O 1
ATOM 2965 N N . ASP A 1 367 ? 26.644 -8.166 -31.535 1.00 75.75 367 ASP A N 1
ATOM 2966 C CA . ASP A 1 367 ? 25.218 -8.460 -31.688 1.00 75.75 367 ASP A CA 1
ATOM 2967 C C . ASP A 1 367 ? 24.859 -8.987 -33.089 1.00 75.75 367 ASP A C 1
ATOM 2969 O O . ASP A 1 367 ? 23.964 -9.830 -33.207 1.00 75.75 367 ASP A O 1
ATOM 2973 N N . LEU A 1 368 ? 25.556 -8.490 -34.117 1.00 81.31 368 LEU A N 1
ATOM 2974 C CA . LEU A 1 368 ? 25.367 -8.799 -35.541 1.00 81.31 368 LEU A CA 1
ATOM 2975 C C . LEU A 1 368 ? 26.160 -10.028 -36.011 1.00 81.31 368 LEU A C 1
ATOM 2977 O O . LEU A 1 368 ? 26.044 -10.429 -37.172 1.00 81.31 368 LEU A O 1
ATOM 2981 N N . ARG A 1 369 ? 26.976 -10.628 -35.139 1.00 83.06 369 ARG A N 1
ATOM 2982 C CA . ARG A 1 369 ? 27.867 -11.726 -35.508 1.00 83.06 369 ARG A CA 1
ATOM 2983 C C . ARG A 1 369 ? 27.075 -13.017 -35.805 1.00 83.06 369 ARG A C 1
ATOM 2985 O O . ARG A 1 369 ? 26.276 -13.437 -34.963 1.00 83.06 369 ARG A O 1
ATOM 2992 N N . PRO A 1 370 ? 27.284 -13.696 -36.952 1.00 81.38 370 PRO A N 1
ATOM 2993 C CA . PRO A 1 370 ? 26.493 -14.875 -37.325 1.00 81.38 370 PRO A CA 1
ATOM 2994 C C . PRO A 1 370 ? 26.649 -16.064 -36.357 1.00 81.38 370 PRO A C 1
ATOM 2996 O O . PRO A 1 370 ? 25.677 -16.769 -36.093 1.00 81.38 370 PRO A O 1
ATOM 2999 N N . ASP A 1 371 ? 27.828 -16.260 -35.763 1.00 85.44 371 ASP A N 1
ATOM 3000 C CA . ASP A 1 371 ? 28.155 -17.311 -34.781 1.00 85.44 371 ASP A CA 1
ATOM 3001 C C . ASP A 1 371 ? 27.765 -16.960 -33.335 1.00 85.44 371 ASP A C 1
ATOM 3003 O O . ASP A 1 371 ? 27.937 -17.778 -32.428 1.00 85.44 371 ASP A O 1
ATOM 3007 N N . ARG A 1 372 ? 27.168 -15.785 -33.090 1.00 83.44 372 ARG A N 1
ATOM 3008 C CA . ARG A 1 372 ? 26.780 -15.335 -31.742 1.00 83.44 372 ARG A CA 1
ATOM 3009 C C . ARG A 1 372 ? 25.916 -16.349 -30.997 1.00 83.44 372 ARG A C 1
ATOM 3011 O O . ARG A 1 372 ? 26.096 -16.561 -29.802 1.00 83.44 372 ARG A O 1
ATOM 3018 N N . HIS A 1 373 ? 24.951 -16.954 -31.684 1.00 82.62 373 HIS A N 1
ATOM 3019 C CA . HIS A 1 373 ? 24.043 -17.928 -31.079 1.00 82.62 373 HIS A CA 1
ATOM 3020 C C . HIS A 1 373 ? 24.787 -19.181 -30.593 1.00 82.62 373 HIS A C 1
ATOM 3022 O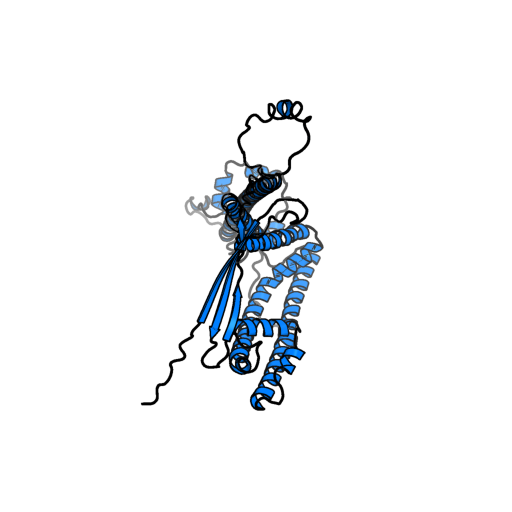 O . HIS A 1 373 ? 24.452 -19.713 -29.536 1.00 82.62 373 HIS A O 1
ATOM 3028 N N . VAL A 1 374 ? 25.832 -19.593 -31.318 1.00 83.25 374 VAL A N 1
ATOM 3029 C CA . VAL A 1 374 ? 26.708 -20.714 -30.963 1.00 83.25 374 VAL A CA 1
ATOM 3030 C C . VAL A 1 374 ? 27.589 -20.343 -29.770 1.00 83.25 374 VAL A C 1
ATOM 3032 O O . VAL A 1 374 ? 27.612 -21.070 -28.779 1.00 83.25 374 VAL A O 1
ATOM 3035 N N . LEU A 1 375 ? 28.242 -19.176 -29.811 1.00 83.00 375 LEU A N 1
ATOM 3036 C CA . LEU A 1 375 ? 29.050 -18.660 -28.697 1.00 83.00 375 LEU A CA 1
ATOM 3037 C C . LEU A 1 375 ? 28.228 -18.519 -27.412 1.00 83.00 375 LEU A C 1
ATOM 3039 O O . LEU A 1 375 ? 28.670 -18.929 -26.342 1.00 83.00 375 LEU A O 1
ATOM 3043 N N . ARG A 1 376 ? 27.001 -17.998 -27.517 1.00 84.19 376 ARG A N 1
ATOM 3044 C CA . ARG A 1 376 ? 26.058 -17.900 -26.397 1.00 84.19 376 ARG A CA 1
ATOM 3045 C C . ARG A 1 376 ? 25.679 -19.276 -25.857 1.00 84.19 376 ARG A C 1
ATOM 3047 O O . ARG A 1 376 ? 25.625 -19.442 -24.646 1.00 84.19 376 ARG A O 1
ATOM 3054 N N . ALA A 1 377 ? 25.440 -20.264 -26.718 1.00 82.50 377 ALA A N 1
ATOM 3055 C CA . ALA A 1 377 ? 25.087 -21.611 -26.275 1.00 82.50 377 ALA A CA 1
ATOM 3056 C C . ALA A 1 377 ? 26.243 -22.321 -25.548 1.00 82.50 377 ALA A C 1
ATOM 3058 O O . ALA A 1 377 ? 25.997 -22.954 -24.521 1.00 82.50 377 ALA A O 1
ATOM 3059 N N . TYR A 1 378 ? 27.489 -22.163 -26.012 1.00 83.81 378 TYR A N 1
ATOM 3060 C CA . TYR A 1 378 ? 28.670 -22.620 -25.267 1.00 83.81 378 TYR A CA 1
ATOM 3061 C C . TYR A 1 378 ? 28.820 -21.871 -23.947 1.00 83.81 378 TYR A C 1
ATOM 3063 O O . TYR A 1 378 ? 29.068 -22.478 -22.907 1.00 83.81 378 TYR A O 1
ATOM 3071 N N . ALA A 1 379 ? 28.620 -20.551 -23.965 1.00 81.88 379 ALA A N 1
ATOM 3072 C CA . ALA A 1 379 ? 28.818 -19.744 -22.777 1.00 81.88 379 ALA A CA 1
ATOM 3073 C C . ALA A 1 379 ? 27.817 -20.079 -21.658 1.00 81.88 379 ALA A C 1
ATOM 3075 O O . ALA A 1 379 ? 28.178 -20.084 -20.485 1.00 81.88 379 ALA A O 1
ATOM 3076 N N . LEU A 1 380 ? 26.582 -20.414 -22.028 1.00 84.19 380 LEU A N 1
ATOM 3077 C CA . LEU A 1 380 ? 25.526 -20.838 -21.110 1.00 84.19 380 LEU A CA 1
ATOM 3078 C C . LEU A 1 380 ? 25.618 -22.322 -20.707 1.00 84.19 380 LEU A C 1
ATOM 3080 O O . LEU A 1 380 ? 24.766 -22.779 -19.949 1.00 84.19 380 LEU A O 1
ATOM 3084 N N . GLY A 1 381 ? 26.587 -23.083 -21.232 1.00 78.44 381 GLY A N 1
ATOM 3085 C CA . GLY A 1 381 ? 26.732 -24.519 -20.961 1.00 78.44 381 GLY A CA 1
ATO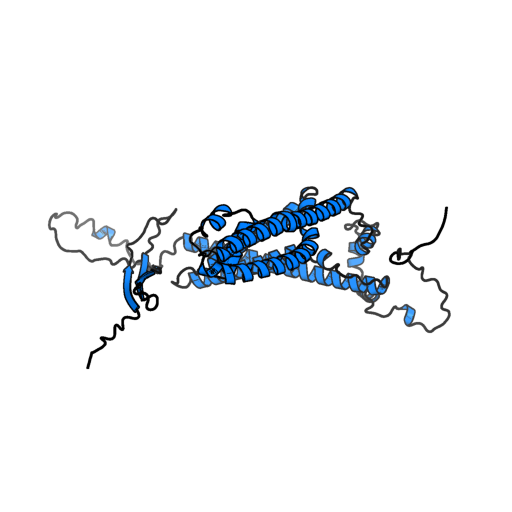M 3086 C C . GLY A 1 381 ? 25.656 -25.397 -21.614 1.00 78.44 381 GLY A C 1
ATOM 3087 O O . GLY A 1 381 ? 25.453 -26.534 -21.201 1.00 78.44 381 GLY A O 1
ATOM 3088 N N . ILE A 1 382 ? 24.942 -24.878 -22.622 1.00 81.56 382 ILE A N 1
ATOM 3089 C CA . ILE A 1 382 ? 23.895 -25.609 -23.359 1.00 81.56 382 ILE A CA 1
ATOM 3090 C C . ILE A 1 382 ? 24.525 -26.565 -24.381 1.00 81.56 382 ILE A C 1
ATOM 3092 O O . ILE A 1 382 ? 23.998 -27.652 -24.615 1.00 81.56 382 ILE A O 1
ATOM 3096 N N . LEU A 1 383 ? 25.649 -26.166 -24.988 1.00 79.88 383 LEU A N 1
ATOM 3097 C CA . LEU A 1 383 ? 26.480 -27.043 -25.813 1.00 79.88 383 LEU A CA 1
ATOM 3098 C C . LEU A 1 383 ? 27.752 -27.454 -25.047 1.00 79.88 383 LEU A C 1
ATOM 3100 O O . LEU A 1 383 ? 28.349 -26.602 -24.385 1.00 79.88 383 LEU A O 1
ATOM 3104 N N . PRO A 1 384 ? 28.199 -28.719 -25.166 1.00 68.06 384 PRO A N 1
ATOM 3105 C CA . PRO A 1 384 ? 29.467 -29.167 -24.593 1.00 68.06 384 PRO A CA 1
ATOM 3106 C C . PRO A 1 384 ? 30.646 -28.476 -25.285 1.00 68.06 384 PRO A C 1
ATOM 3108 O O . PRO A 1 384 ? 30.642 -28.348 -26.504 1.00 68.06 384 PRO A O 1
ATOM 3111 N N . ASP A 1 385 ? 31.649 -28.046 -24.514 1.00 64.31 385 ASP A N 1
ATOM 3112 C CA . ASP A 1 385 ? 32.828 -27.301 -24.992 1.00 64.31 385 ASP A CA 1
ATOM 3113 C C . ASP A 1 385 ? 33.441 -28.000 -26.233 1.00 64.31 385 ASP A C 1
ATOM 3115 O O . ASP A 1 385 ? 33.675 -29.215 -26.170 1.00 64.31 385 ASP A O 1
ATOM 3119 N N . PRO A 1 386 ? 33.731 -27.305 -27.358 1.00 59.91 386 PRO A N 1
ATOM 3120 C CA . PRO A 1 386 ? 34.190 -27.956 -28.592 1.00 59.91 386 PRO A CA 1
ATOM 3121 C C . PRO A 1 386 ? 35.471 -28.786 -28.388 1.00 59.91 386 PRO A C 1
ATOM 3123 O O . PRO A 1 386 ? 35.710 -29.765 -29.098 1.00 59.91 386 PRO A O 1
ATOM 3126 N N . SER A 1 387 ? 36.263 -28.428 -27.372 1.00 54.94 387 SER A N 1
ATOM 3127 C CA . SER A 1 387 ? 37.494 -29.096 -26.938 1.00 54.94 387 SER A CA 1
ATOM 3128 C C . SER A 1 387 ? 37.284 -30.482 -26.311 1.00 54.94 387 SER A C 1
ATOM 3130 O O . SER A 1 387 ? 38.231 -31.259 -26.242 1.00 54.94 387 SER A O 1
ATOM 3132 N N . THR A 1 388 ? 36.062 -30.834 -25.895 1.00 50.66 388 THR A N 1
ATOM 3133 C CA . THR A 1 388 ? 35.751 -32.154 -25.307 1.00 50.66 388 THR A CA 1
ATOM 3134 C C . THR A 1 388 ? 35.419 -33.233 -26.344 1.00 50.66 388 THR A C 1
ATOM 3136 O O . THR A 1 388 ? 35.300 -34.404 -25.990 1.00 50.66 388 THR A O 1
ATOM 3139 N N . SER A 1 389 ? 35.329 -32.873 -27.632 1.00 43.59 389 SER A N 1
ATOM 3140 C CA . SER A 1 389 ? 35.069 -33.812 -28.739 1.00 43.59 389 SER A CA 1
ATOM 3141 C C . SER A 1 389 ? 36.332 -34.346 -29.435 1.00 43.59 389 SER A C 1
ATOM 3143 O O . SER A 1 389 ? 36.241 -35.215 -30.304 1.00 43.59 389 SER A O 1
ATOM 3145 N N . VAL A 1 390 ? 37.522 -33.884 -29.032 1.00 42.66 390 VAL A N 1
ATOM 3146 C CA . VAL A 1 390 ? 38.805 -34.422 -29.504 1.00 42.66 390 VAL A CA 1
ATOM 3147 C C . VAL A 1 390 ? 39.329 -35.428 -28.475 1.00 42.66 390 VAL A C 1
ATOM 3149 O O . VAL A 1 390 ? 39.338 -35.163 -27.276 1.00 42.66 390 VAL A O 1
ATOM 3152 N N . ARG A 1 391 ? 39.707 -36.619 -28.960 1.00 34.31 391 ARG A N 1
ATOM 3153 C CA . ARG A 1 391 ? 40.221 -37.775 -28.198 1.00 34.31 391 ARG A CA 1
ATOM 3154 C C . ARG A 1 391 ? 41.257 -37.385 -27.125 1.00 34.31 391 ARG A C 1
ATOM 3156 O O . ARG A 1 391 ? 41.989 -36.418 -27.317 1.00 34.31 391 ARG A O 1
ATOM 3163 N N . PRO A 1 392 ? 41.393 -38.174 -26.041 1.00 37.19 392 PRO A N 1
ATOM 3164 C CA . PRO A 1 392 ? 42.343 -37.884 -24.977 1.00 37.19 392 PRO A CA 1
ATOM 3165 C C . PRO A 1 392 ? 43.777 -38.113 -25.472 1.00 37.19 392 PRO A C 1
ATOM 3167 O O . PRO A 1 392 ? 44.268 -39.239 -25.481 1.00 37.19 392 PRO A O 1
ATOM 3170 N N . SER A 1 393 ? 44.464 -37.043 -25.855 1.00 33.50 393 SER A N 1
ATOM 3171 C CA . SER A 1 393 ? 45.923 -36.993 -25.828 1.00 33.50 393 SER A CA 1
ATOM 3172 C C . SER A 1 393 ? 46.347 -35.685 -25.175 1.00 33.50 393 SER A C 1
ATOM 3174 O O . SER A 1 393 ? 46.006 -34.611 -25.657 1.00 33.50 393 SER A O 1
ATOM 3176 N N . GLU A 1 394 ? 47.070 -35.825 -24.066 1.00 33.44 394 GLU A N 1
ATOM 3177 C CA . GLU A 1 394 ? 47.858 -34.780 -23.409 1.00 33.44 394 GLU A CA 1
ATOM 3178 C C . GLU A 1 394 ? 47.062 -33.575 -22.898 1.00 33.44 394 GLU A C 1
ATOM 3180 O O . GLU A 1 394 ? 47.018 -32.481 -23.454 1.00 33.44 394 GLU A O 1
ATOM 3185 N N . ARG A 1 395 ? 46.471 -33.792 -21.720 1.00 31.86 395 ARG A N 1
ATOM 3186 C CA . ARG A 1 395 ? 46.021 -32.737 -20.817 1.00 31.86 395 ARG A CA 1
ATOM 3187 C C . ARG A 1 395 ? 47.254 -32.031 -20.234 1.00 31.86 395 ARG A C 1
ATOM 3189 O O . ARG A 1 395 ? 47.636 -32.297 -19.098 1.00 31.86 395 ARG A O 1
ATOM 3196 N N . THR A 1 396 ? 47.868 -31.128 -20.993 1.00 28.98 396 THR A N 1
ATOM 3197 C CA . THR A 1 396 ? 48.765 -30.114 -20.428 1.00 28.98 396 THR A CA 1
ATOM 3198 C C . THR A 1 396 ? 47.883 -29.016 -19.850 1.00 28.98 396 THR A C 1
ATOM 3200 O O . THR A 1 396 ? 47.245 -28.240 -20.558 1.00 28.98 396 THR A O 1
ATOM 3203 N N . THR A 1 397 ? 47.784 -29.028 -18.527 1.00 36.28 397 THR A N 1
ATOM 3204 C CA . THR A 1 397 ? 47.252 -27.970 -17.670 1.00 36.28 397 THR A CA 1
ATOM 3205 C C . THR A 1 397 ? 47.747 -26.602 -18.134 1.00 36.28 397 THR A C 1
ATOM 3207 O O . THR A 1 397 ? 48.896 -26.278 -17.878 1.00 36.28 397 THR A O 1
ATOM 3210 N N . ASN A 1 398 ? 46.915 -25.838 -18.844 1.00 32.66 398 ASN A N 1
ATOM 3211 C CA . ASN A 1 398 ? 47.099 -24.403 -19.102 1.00 32.66 398 ASN A CA 1
ATOM 3212 C C . ASN A 1 398 ? 45.777 -23.771 -19.583 1.00 32.66 398 ASN A C 1
ATOM 3214 O O . ASN A 1 398 ? 45.723 -23.069 -20.590 1.00 32.66 398 ASN A O 1
ATOM 3218 N N . ARG A 1 399 ? 44.675 -24.016 -18.863 1.00 34.59 399 ARG A N 1
ATOM 3219 C CA . ARG A 1 399 ? 43.549 -23.072 -18.868 1.00 34.59 399 ARG A CA 1
ATOM 3220 C C . ARG A 1 399 ? 43.764 -22.229 -17.623 1.00 34.59 399 ARG A C 1
ATOM 3222 O O . ARG A 1 399 ? 43.568 -22.725 -16.521 1.00 34.59 399 ARG A O 1
ATOM 3229 N N . THR A 1 400 ? 44.307 -21.032 -17.817 1.00 33.56 400 THR A N 1
ATOM 3230 C CA . THR A 1 400 ? 44.551 -20.044 -16.765 1.00 33.56 400 THR A CA 1
ATOM 3231 C C . THR A 1 400 ? 43.329 -19.960 -15.865 1.00 33.56 400 THR A C 1
ATOM 3233 O O . THR A 1 400 ? 42.271 -19.512 -16.311 1.00 33.56 400 THR A O 1
ATOM 3236 N N . GLU A 1 401 ? 43.482 -20.422 -14.623 1.00 31.59 401 GLU A N 1
ATOM 3237 C CA . GLU A 1 401 ? 42.604 -20.067 -13.519 1.00 31.59 401 GLU A CA 1
ATOM 3238 C C . GLU A 1 401 ? 42.535 -18.541 -13.508 1.00 31.59 401 GLU A C 1
ATOM 3240 O O . GLU A 1 401 ? 43.494 -17.851 -13.161 1.00 31.59 401 GLU A O 1
ATOM 3245 N N . SER A 1 402 ? 41.424 -17.984 -13.984 1.00 39.91 402 SER A N 1
ATOM 3246 C CA . SER A 1 402 ? 41.120 -16.590 -13.719 1.00 39.91 402 SER A CA 1
ATOM 3247 C C . SER A 1 402 ? 40.935 -16.492 -12.209 1.00 39.91 402 SER A C 1
ATOM 3249 O O . SER A 1 402 ? 39.900 -16.921 -11.695 1.00 39.91 402 SER A O 1
ATOM 3251 N N . ASN A 1 403 ? 41.967 -16.001 -11.520 1.00 33.75 403 ASN A N 1
ATOM 3252 C CA . ASN A 1 403 ? 41.960 -15.632 -10.108 1.00 33.75 403 ASN A CA 1
ATOM 3253 C C . ASN A 1 403 ? 40.863 -14.586 -9.859 1.00 33.75 403 ASN A C 1
ATOM 3255 O O . ASN A 1 403 ? 41.108 -13.384 -9.835 1.00 33.75 403 ASN A O 1
ATOM 3259 N N . TRP A 1 404 ? 39.634 -15.060 -9.696 1.00 39.56 404 TRP A N 1
ATOM 3260 C CA . TRP A 1 404 ? 38.574 -14.352 -8.998 1.00 39.56 404 TRP A CA 1
ATOM 3261 C C . TRP A 1 404 ? 38.763 -14.634 -7.504 1.00 39.56 404 TRP A C 1
ATOM 3263 O O . TRP A 1 404 ? 38.908 -15.806 -7.142 1.00 39.56 404 TRP A O 1
ATOM 3273 N N . PRO A 1 405 ? 38.822 -13.614 -6.628 1.00 35.91 405 PRO A N 1
ATOM 3274 C CA . PRO A 1 405 ? 39.146 -13.827 -5.225 1.00 35.91 405 PRO A CA 1
ATOM 3275 C C . PRO A 1 405 ? 38.019 -14.621 -4.568 1.00 35.91 405 PRO A C 1
ATOM 3277 O O . PRO A 1 405 ? 36.898 -14.147 -4.402 1.00 35.91 405 PRO A O 1
ATOM 3280 N N . ARG A 1 406 ? 38.326 -15.867 -4.216 1.00 31.75 406 ARG A N 1
ATOM 3281 C CA . ARG A 1 406 ? 37.437 -16.768 -3.492 1.00 31.75 406 ARG A CA 1
ATOM 3282 C C . ARG A 1 406 ? 37.680 -16.557 -1.996 1.00 31.75 406 ARG A C 1
ATOM 3284 O O . ARG A 1 406 ? 38.290 -17.399 -1.357 1.00 31.75 406 ARG A O 1
ATOM 3291 N N . ASN A 1 407 ? 37.251 -15.416 -1.458 1.00 32.53 407 ASN A N 1
ATOM 3292 C CA . ASN A 1 407 ? 37.308 -15.161 -0.017 1.00 32.53 407 ASN A CA 1
ATOM 3293 C C . ASN A 1 407 ? 35.908 -15.245 0.586 1.00 32.53 407 ASN A C 1
ATOM 3295 O O . ASN A 1 407 ? 35.152 -14.282 0.583 1.00 32.53 407 ASN A O 1
ATOM 3299 N N . SER A 1 408 ? 35.579 -16.411 1.130 1.00 30.77 408 SER A N 1
ATOM 3300 C CA . SER A 1 408 ? 34.770 -16.509 2.344 1.00 30.77 408 SER A CA 1
ATOM 3301 C C . SER A 1 408 ? 35.090 -17.836 3.031 1.00 30.77 408 SER A C 1
ATOM 3303 O O . SER A 1 408 ? 35.120 -18.877 2.386 1.00 30.77 408 SER A O 1
ATOM 3305 N N . GLU A 1 409 ? 35.338 -17.736 4.339 1.00 31.98 409 GLU A N 1
ATOM 3306 C CA . GLU A 1 409 ? 35.451 -18.823 5.322 1.00 31.98 409 GLU A CA 1
ATOM 3307 C C . GLU A 1 409 ? 36.782 -19.586 5.401 1.00 31.98 409 GLU A C 1
ATOM 3309 O O . GLU A 1 409 ? 36.907 -20.701 4.916 1.00 31.98 409 GLU A O 1
ATOM 3314 N N . SER A 1 410 ? 37.744 -19.010 6.131 1.00 31.78 410 SER A N 1
ATOM 3315 C CA . SER A 1 410 ? 38.327 -19.613 7.347 1.00 31.78 410 SER A CA 1
ATOM 3316 C C . SER A 1 410 ? 39.575 -18.829 7.752 1.00 31.78 410 SER A C 1
ATOM 3318 O O . SER A 1 410 ? 40.550 -18.881 7.022 1.00 31.78 410 SER A O 1
ATOM 3320 N N . ASP A 1 411 ? 39.546 -18.126 8.887 1.00 27.62 411 ASP A N 1
ATOM 3321 C CA . ASP A 1 411 ? 40.739 -17.915 9.724 1.00 27.62 411 ASP A CA 1
ATOM 3322 C C . ASP A 1 411 ? 40.308 -17.468 11.127 1.00 27.62 411 ASP A C 1
ATOM 3324 O O . ASP A 1 411 ? 40.315 -16.301 11.519 1.00 27.62 411 ASP A O 1
ATOM 3328 N N . THR A 1 412 ? 39.877 -18.460 11.901 1.00 31.44 412 THR A N 1
ATOM 3329 C CA . THR A 1 412 ? 39.962 -18.437 13.358 1.00 31.44 412 THR A CA 1
ATOM 3330 C C . THR A 1 412 ? 41.388 -18.784 13.793 1.00 31.44 412 THR A C 1
ATOM 3332 O O . THR A 1 412 ? 41.794 -19.930 13.644 1.00 31.44 412 THR A O 1
ATOM 3335 N N . VAL A 1 413 ? 42.026 -17.827 14.478 1.00 31.95 413 VAL A N 1
ATOM 3336 C CA . VAL A 1 413 ? 42.890 -18.013 15.667 1.00 31.95 413 VAL A CA 1
ATOM 3337 C C . VAL A 1 413 ? 44.330 -18.553 15.460 1.00 31.95 413 VAL A C 1
ATOM 3339 O O . VAL A 1 413 ? 44.556 -19.520 14.747 1.00 31.95 413 VAL A O 1
ATOM 3342 N N . LEU A 1 414 ? 45.250 -17.960 16.254 1.00 29.86 414 LEU A N 1
ATOM 3343 C CA . LEU A 1 414 ? 46.711 -18.177 16.454 1.00 29.86 414 LEU A CA 1
ATOM 3344 C C . LEU A 1 414 ? 47.630 -17.416 15.461 1.00 29.86 414 LEU A C 1
ATOM 3346 O O . LEU A 1 414 ? 47.465 -17.544 14.263 1.00 29.86 414 LEU A O 1
ATOM 3350 N N . THR A 1 415 ? 48.648 -16.621 15.833 1.00 30.66 415 THR A N 1
ATOM 3351 C CA . THR A 1 415 ? 49.325 -16.335 17.118 1.00 30.66 415 THR A CA 1
ATOM 3352 C C . THR A 1 415 ? 50.301 -15.149 16.961 1.00 30.66 415 THR A C 1
ATOM 3354 O O . THR A 1 415 ? 50.927 -15.022 15.917 1.00 30.66 415 THR A O 1
ATOM 3357 N N . SER A 1 416 ? 50.475 -14.377 18.045 1.00 31.31 416 SER A N 1
ATOM 3358 C CA . SER A 1 416 ? 51.701 -13.682 18.513 1.00 31.31 416 SER A CA 1
ATOM 3359 C C . SER A 1 416 ? 52.494 -12.762 17.565 1.00 31.31 416 SER A C 1
ATOM 3361 O O . SER A 1 416 ? 53.299 -13.242 16.767 1.00 31.31 416 SER A O 1
ATOM 3363 N N . LEU A 1 417 ? 52.441 -11.446 17.804 1.00 33.66 417 LEU A N 1
ATOM 3364 C CA . LEU A 1 417 ? 53.410 -10.688 18.624 1.00 33.66 417 LEU A CA 1
ATOM 3365 C C . LEU A 1 417 ? 52.948 -9.238 18.810 1.00 33.66 417 LEU A C 1
ATOM 3367 O O . LEU A 1 417 ? 52.425 -8.666 17.829 1.00 33.66 417 LEU A O 1
#

Radius of gyration: 36.77 Å; chains: 1; bounding box: 114×77×82 Å

Secondary structure (DSSP, 8-state):
----------EEEEEEEEEPPPB--STTS---BEEEEEEEEEEEE-GGGS-EEEEEE--EEEE----------------TT-TTTHHHHSSS-----------HHHHHHHHHHHHHHHHHHHHHHHHHHHHHHHHHHHHHHHHHHHHHT-----STHHHHS-HHHHHHHHHHHHHHHHHHHHHHHHHTT----HHHHHHHHHHHHHHHHHHHHHHTTSTTHHHHHHHHHHHHHHHHHHHHHHHHHHHHHHHHHHHHHTTT-GGGSSHHHHHHHHHHHHTT-SHHHHHHHS-TTS-HHHHHHHHHHHHHHHIIIIIIIIHHHHHHHHHHHHHHHHHHHTTT--SS-HHHHHHHH--S-TT-HHHHHHHT-TTHHHHHHHHTTSS--GGGGS--------S---------S--------

pLDDT: mean 76.08, std 20.44, range [27.62, 96.62]

Sequence (417 aa):
MTGRDTYCVLYFQIRLVLLSSVVTDLEWFAEPECFRFDVLIHMERLKQSGLMAITLTSPYTAVSCTIRQTPYSADLQSASWIHQIRQLWLTSGKANVSHATISTRRILVIVLDVTVAVLGTVSFVLCVRSIVRGFLMWRETKLFFDNWFSIRLCGVIGEFVQPWLLLIIINDLMIVFGSLSTLNHLYGLERRSEPIAYMFGISALLVWSGVLRYVGFSYRNSLLMRTISSSIPALLRFCVCALILFFAFSLCGWVVLGPYNLKFRSFMSTMECLFSLLNGDDMFVTFSVITTKDPLGIYLFSRLFLYVFITLFIYVVLNLFITIIFEAYEQVKELQDNHGRSPDEPLWTFVMSSHLPPTSPLYKMDDLRPDRHVLRAYALGILPDPSTSVRPSERTTNRTESNWPRNSESDTVLTSL

Foldseek 3Di:
DDDPPDPPPAKDKDWDKDKDDFDQPDPDGGDTKIKIWTKIWMWGDDPPPPDIDTDIDTDMAIDDDDPPPDPPDDDDDDDDDCPVVVVVVVVVPPDDDPPPPCDPVNVVVLVVLVVQLVVLVVLLVVLVVQQVVLVVVVLLVQLLCCQPVVDHDDPCSCVSHPVLSVLSNVLSVLSNVLSVVVVVCSVPSGDDDPVSVVSVVVSVVSVVVSVLVVVCVDLVSVLVVQLVVQLVVVLVVLVVVVVVVLLVLLVVCLVLCLVQDPQSVDSVSSSVVLVCVLVVHCLVVQLVSDDPVDDPVSNVVSVVSSVCSNCCSNVPVVVVSVVSSVVSSVVSVVCSVVVNPPVPDVVVVVVVVDPDDPPDVVVVVLVVDPCNVVVSCVSSVVDDDPVVPDDDDDPPPDPDPPPDPPDDDDDDDDDDD